Protein AF-A0A9N8DP51-F1 (afdb_monomer_lite)

Radius of gyration: 30.01 Å; chains: 1; bounding box: 89×83×82 Å

Sequence (630 aa):
MGFLRVPQPILQRWVAGRSLWPLGNNHRSNACKDVGRAFYCSTVNPWMGSKQKVGIGGNNWSRMDPLQYQRVIAKGLEHGVTVMEAGQEGGDKALAEAYHAAVAAASQDDNKEPLTVTMRIGYRTIMPNDEENQAAQQEPFPGDVSVEQHPFLGPNRTMTPLDEDHPPPSPAATAAGDSNNNNSTEDGSNQMIQILHNTGQEYIQNQLNTSPLVQEFQKNIDNNNLQVVALLHNPEAQIMQMAQDPDIDINQVSIAQRQEFLKDKLIDAFCAMEQAVANQQISGYGIVSNGLVLPPEHPLALDVNTILQAVQGTMEQMNQHQCHLSVIQLPINLMERTGLDAARELYAKVQQQEEPHYLKDSLEIYAMRPMTCYPDRGTGTGHAFRLVDYLLPTGPQEEDEDDSNDNDKDQEVKTGAEQLEEQDVPKELSVEELASKQWSNQMSGPPLIYSIALRKAMGHFDASHLLEEKMNRELICEERETLDGCRLLQSMLHDLDVGLAEVRSLGAHEEHLYQRIIPLIHDTFEGYDEETADVLEMFFKSYSLAVRYSIARNTRQLLQSGGDDGQGYRYEDIPQDEKLQDYALKYLLKEKAISKVIVGATKPEHVVDLVTLCHRFDDELEKEAGEKEE

Foldseek 3Di:
DDDDDDDDDDDDDDDDDDDDDDDDDDDDDDDDDPPPPPPPLPPPPLCPFLLQQAEAEQQCCVVFDLVQVLLQLLLCVVLQHQEYELHDDCSLVSVLVSVVVNVVVDDDDLPRDAREYEYEAWKDKDDPDPVVCVVVRDDDDPLKFWQCPDPQLDVQDDLRDPDDDDDDPPPPPPPDDDDDDPDDPPPPPPPDITMITGLALVRVVVCLVPRPNLVSCVVCVVSSRYFYAYAHELLLSSLSVQVVPPVDDLLPQDLVNSLVVSLVSLLRSQLSQQVCCVVVSGVAYEYEHLLQLDDSSRSSHHAPVSNLSSQVSNCVVVVHQAGRHAEYEYADELFSCSLVVRLVVNVCCQVVCPGDPRDHSGHAYEHEPHFWDDLVSSSSPGFIFGLFWDWFFQAADPPPPPPPDDDDDDDDDDDPVVVPPPDDDPPDDDPVRSVHIDTLLVDPAFRPLQVVLLVLLLVVLPLVVLVVVVVVDPDDPVSVLSVVLSVVSNVVSVVLVVCLLVQAHPVVVVCCCSVPVVVVNVVSDVDDDPVNVVSVVSNVVSSSRSSSSSNNVVSLVCQQQQHDVSPHHHDVCPDSPDISSLVGSLVQSPDSSHSHYHDHDSGSVVSVVVSVSSVVSSVVVVVVVVVVVD

pLDDT: mean 81.39, std 22.3, range [20.73, 98.62]

Organism: NCBI:txid568900

Structure (mmCIF, N/CA/C/O backbone):
data_AF-A0A9N8DP51-F1
#
_entry.id   AF-A0A9N8DP51-F1
#
loop_
_atom_site.group_PDB
_atom_site.id
_atom_site.type_symbol
_atom_site.label_atom_id
_atom_site.label_alt_id
_atom_site.label_comp_id
_atom_site.label_asym_id
_atom_site.label_entity_id
_atom_site.label_seq_id
_atom_site.pdbx_PDB_ins_code
_atom_site.Cartn_x
_atom_site.Cartn_y
_atom_site.Cartn_z
_atom_site.occupancy
_atom_site.B_iso_or_equiv
_atom_site.auth_seq_id
_atom_site.auth_comp_id
_atom_site.auth_asym_id
_atom_site.auth_atom_id
_atom_site.pdbx_PDB_model_num
ATOM 1 N N . MET A 1 1 ? -2.576 6.512 -40.633 1.00 30.53 1 MET A N 1
ATOM 2 C CA . MET A 1 1 ? -3.247 5.364 -41.290 1.00 30.53 1 MET A CA 1
ATOM 3 C C . MET A 1 1 ? -4.453 4.935 -40.452 1.00 30.53 1 MET A C 1
ATOM 5 O O . MET A 1 1 ? -4.581 5.401 -39.330 1.00 30.53 1 MET A O 1
ATOM 9 N N . GLY A 1 2 ? -5.408 4.218 -41.050 1.00 26.56 2 GLY A N 1
ATOM 10 C CA . GLY A 1 2 ? -6.822 4.177 -40.652 1.00 26.56 2 GLY A CA 1
ATOM 11 C C . GLY A 1 2 ? -7.167 3.548 -39.294 1.00 26.56 2 GLY A C 1
ATOM 12 O O . GLY A 1 2 ? -6.733 2.451 -38.969 1.00 26.56 2 GLY A O 1
ATOM 13 N N . PHE A 1 3 ? -8.061 4.230 -38.572 1.00 26.61 3 PHE A N 1
ATOM 14 C CA . PHE A 1 3 ? -8.808 3.722 -37.421 1.00 26.61 3 PHE A CA 1
ATOM 15 C C . PHE A 1 3 ? -9.851 2.681 -37.858 1.00 26.61 3 PHE A C 1
ATOM 17 O O . PHE A 1 3 ? -10.803 3.006 -38.574 1.00 26.61 3 PHE A O 1
ATOM 24 N N . LEU A 1 4 ? -9.726 1.450 -37.365 1.00 25.72 4 LEU A N 1
ATOM 25 C CA . LEU A 1 4 ? -10.777 0.436 -37.434 1.00 25.72 4 LEU A CA 1
ATOM 26 C C . LEU A 1 4 ? -11.764 0.630 -36.273 1.00 25.72 4 LEU A C 1
ATOM 28 O O . LEU A 1 4 ? -11.521 0.232 -35.139 1.00 25.72 4 LEU A O 1
ATOM 32 N N . ARG A 1 5 ? -12.908 1.252 -36.582 1.00 25.27 5 ARG A N 1
ATOM 33 C CA . ARG A 1 5 ? -14.139 1.173 -35.780 1.00 25.27 5 ARG A CA 1
ATOM 34 C C . ARG A 1 5 ? -14.849 -0.148 -36.076 1.00 25.27 5 ARG A C 1
ATOM 36 O O . ARG A 1 5 ? -15.098 -0.453 -37.240 1.00 25.27 5 ARG A O 1
ATOM 43 N N . VAL A 1 6 ? -15.283 -0.854 -35.035 1.00 24.66 6 VAL A N 1
ATOM 44 C CA . VAL A 1 6 ? -16.260 -1.954 -35.129 1.00 24.66 6 VAL A CA 1
ATOM 45 C C . VAL A 1 6 ? -17.564 -1.514 -34.432 1.00 24.66 6 VAL A C 1
ATOM 47 O O . VAL A 1 6 ? -17.487 -0.837 -33.404 1.00 24.66 6 VAL A O 1
ATOM 50 N N . PRO A 1 7 ? -18.761 -1.799 -34.989 1.00 26.77 7 PRO A N 1
ATOM 51 C CA . PRO A 1 7 ? -20.011 -1.148 -34.592 1.00 26.77 7 PRO A CA 1
ATOM 52 C C . PRO A 1 7 ? -20.805 -1.921 -33.524 1.00 26.77 7 PRO A C 1
ATOM 54 O O . PRO A 1 7 ? -20.895 -3.146 -33.562 1.00 26.77 7 PRO A O 1
ATOM 57 N N . GLN A 1 8 ? -21.481 -1.190 -32.630 1.00 27.17 8 GLN A N 1
ATOM 58 C CA . GLN A 1 8 ? -22.633 -1.696 -31.871 1.00 27.17 8 GLN A CA 1
ATOM 59 C C . GLN A 1 8 ? -23.897 -1.746 -32.746 1.00 27.17 8 GLN A C 1
ATOM 61 O O . GLN A 1 8 ? -24.060 -0.903 -33.634 1.00 27.17 8 GLN A O 1
ATOM 66 N N . PRO A 1 9 ? -24.875 -2.599 -32.384 1.00 36.69 9 PRO A N 1
ATOM 67 C CA . PRO A 1 9 ? -26.269 -2.244 -32.582 1.00 36.69 9 PRO A CA 1
ATOM 68 C C . PRO A 1 9 ? -27.115 -2.278 -31.298 1.00 36.69 9 PRO A C 1
ATOM 70 O O . PRO A 1 9 ? -27.012 -3.141 -30.431 1.00 36.69 9 PRO A O 1
ATOM 73 N N . ILE A 1 10 ? -27.997 -1.285 -31.284 1.00 24.05 10 ILE A N 1
ATOM 74 C CA . ILE A 1 10 ? -29.122 -0.958 -30.408 1.00 24.05 10 ILE A CA 1
ATOM 75 C C . ILE A 1 10 ? -30.168 -2.084 -30.318 1.00 24.05 10 ILE A C 1
ATOM 77 O O . ILE A 1 10 ? -30.548 -2.640 -31.347 1.00 24.05 10 ILE A O 1
ATOM 81 N N . LEU A 1 11 ? -30.785 -2.268 -29.137 1.00 21.33 11 LEU A N 1
ATOM 82 C CA . LEU A 1 11 ? -32.231 -2.534 -29.043 1.00 21.33 11 LEU A CA 1
ATOM 83 C C . LEU A 1 11 ? -32.845 -2.094 -27.699 1.00 21.33 11 LEU A C 1
ATOM 85 O O . LEU A 1 11 ? -32.341 -2.378 -26.619 1.00 21.33 11 LEU A O 1
ATOM 89 N N . GLN A 1 12 ? -33.941 -1.342 -27.822 1.00 23.70 12 GLN A N 1
ATOM 90 C CA . GLN A 1 12 ? -34.702 -0.646 -26.784 1.00 23.70 12 GLN A CA 1
ATOM 91 C C . GLN A 1 12 ? -35.820 -1.495 -26.143 1.00 23.70 12 GLN A C 1
ATOM 93 O O . GLN A 1 12 ? -36.407 -2.350 -26.799 1.00 23.70 12 GLN A O 1
ATOM 98 N N . ARG A 1 13 ? -36.244 -1.003 -24.960 1.00 23.09 13 ARG A N 1
ATOM 99 C CA . ARG A 1 13 ? -37.602 -0.975 -24.357 1.00 23.09 13 ARG A CA 1
ATOM 100 C C . ARG A 1 13 ? -38.136 -2.243 -23.692 1.00 23.09 13 ARG A C 1
ATOM 102 O O . ARG A 1 13 ? -38.396 -3.211 -24.378 1.00 23.09 13 ARG A O 1
ATOM 109 N N . TRP A 1 14 ? -38.550 -2.098 -22.424 1.00 20.73 14 TRP A N 1
ATOM 110 C CA . TRP A 1 14 ? -39.931 -2.346 -21.967 1.00 20.73 14 TRP A CA 1
ATOM 111 C C . TRP A 1 14 ? -40.311 -1.361 -20.838 1.00 20.73 14 TRP A C 1
ATOM 113 O O . TRP A 1 14 ? -39.451 -0.817 -20.152 1.00 20.73 14 TRP A O 1
ATOM 123 N N . VAL A 1 15 ? -41.608 -1.055 -20.749 1.00 23.59 15 VAL A N 1
ATOM 124 C CA . VAL A 1 15 ? -42.238 0.104 -20.088 1.00 23.59 15 VAL A CA 1
ATOM 125 C C . VAL A 1 15 ? -42.908 -0.274 -18.758 1.00 23.59 15 VAL A C 1
ATOM 127 O O . VAL A 1 15 ? -43.469 -1.353 -18.631 1.00 23.59 15 VAL A O 1
ATOM 130 N N . ALA A 1 16 ? -42.863 0.686 -17.827 1.00 22.55 16 ALA A N 1
ATOM 131 C CA . ALA A 1 16 ? -43.736 1.009 -16.688 1.00 22.55 16 ALA A CA 1
ATOM 132 C C . ALA A 1 16 ? -44.871 0.058 -16.241 1.00 22.55 16 ALA A C 1
ATOM 134 O O . ALA A 1 16 ? -45.759 -0.303 -17.008 1.00 22.55 16 ALA A O 1
ATOM 135 N N . GLY A 1 17 ? -44.971 -0.097 -14.915 1.00 22.80 17 GLY A N 1
ATOM 136 C CA . GLY A 1 17 ? -46.201 -0.451 -14.204 1.00 22.80 17 GLY A CA 1
ATOM 137 C C . GLY A 1 17 ? -46.291 0.280 -12.860 1.00 22.80 17 GLY A C 1
ATOM 138 O O . GLY A 1 17 ? -45.602 -0.077 -11.912 1.00 22.80 17 GLY A O 1
ATOM 139 N N . ARG A 1 18 ? -47.135 1.320 -12.783 1.00 23.47 18 ARG A N 1
ATOM 140 C CA . ARG A 1 18 ? -47.617 1.925 -11.528 1.00 23.47 18 ARG A CA 1
ATOM 141 C C . ARG A 1 18 ? -48.786 1.094 -10.988 1.00 23.47 18 ARG A C 1
ATOM 143 O O . ARG A 1 18 ? -49.706 0.808 -11.750 1.00 23.47 18 ARG A O 1
ATOM 150 N N . SER A 1 19 ? -48.851 0.884 -9.674 1.00 23.14 19 SER A N 1
ATOM 151 C CA . SER A 1 19 ? -50.125 0.716 -8.959 1.00 23.14 19 SER A CA 1
ATOM 152 C C . SER A 1 19 ? -50.041 1.249 -7.527 1.00 23.14 19 SER A C 1
ATOM 154 O O . SER A 1 19 ? -49.012 1.155 -6.867 1.00 23.14 19 SER A O 1
ATOM 156 N N . LEU A 1 20 ? -51.146 1.861 -7.107 1.00 24.44 20 LEU A N 1
ATOM 157 C CA . LEU A 1 20 ? -51.381 2.619 -5.880 1.00 24.44 20 LEU A CA 1
ATOM 158 C C . LEU A 1 20 ? -51.576 1.735 -4.623 1.00 24.44 20 LEU A C 1
ATOM 160 O O . LEU A 1 20 ? -52.214 0.695 -4.727 1.00 24.44 20 LEU A O 1
ATOM 164 N N . TRP A 1 21 ? -51.052 2.211 -3.476 1.00 24.39 21 TRP A N 1
ATOM 165 C CA . TRP A 1 21 ? -51.611 2.342 -2.097 1.00 24.39 21 TRP A CA 1
ATOM 166 C C . TRP A 1 21 ? -52.800 1.442 -1.647 1.00 24.39 21 TRP A C 1
ATOM 168 O O . TRP A 1 21 ? -53.725 1.241 -2.431 1.00 24.39 21 TRP A O 1
ATOM 178 N N . PRO A 1 22 ? -52.895 1.027 -0.350 1.00 30.14 22 PRO A N 1
ATOM 179 C CA . PRO A 1 22 ? -53.103 2.014 0.719 1.00 30.14 22 PRO A CA 1
ATOM 180 C C . PRO A 1 22 ? -52.534 1.762 2.131 1.00 30.14 22 PRO A C 1
ATOM 182 O O . PRO A 1 22 ? -52.156 0.672 2.544 1.00 30.14 22 PRO A O 1
ATOM 185 N N . LEU A 1 23 ? -52.558 2.894 2.839 1.00 25.83 23 LEU A N 1
ATOM 186 C CA . LEU A 1 23 ? -52.397 3.203 4.257 1.00 25.83 23 LEU A CA 1
ATOM 187 C C . LEU A 1 23 ? -52.868 2.117 5.237 1.00 25.83 23 LEU A C 1
ATOM 189 O O . LEU A 1 23 ? -54.014 1.674 5.191 1.00 25.83 23 LEU A O 1
ATOM 193 N N . GLY A 1 24 ? -52.018 1.839 6.227 1.00 25.84 24 GLY A N 1
ATOM 194 C CA . GLY A 1 24 ? -52.371 1.154 7.465 1.00 25.84 24 GLY A CA 1
ATOM 195 C C . GLY A 1 24 ? -51.733 1.859 8.660 1.00 25.84 24 GLY A C 1
ATOM 196 O O . GLY A 1 24 ? -50.561 1.654 8.953 1.00 25.84 24 GLY A O 1
ATOM 197 N N . ASN A 1 25 ? -52.519 2.700 9.335 1.00 27.92 25 ASN A N 1
ATOM 198 C CA . ASN A 1 25 ? -52.228 3.232 10.665 1.00 27.92 25 ASN A CA 1
ATOM 199 C C . ASN A 1 25 ? -52.055 2.085 11.667 1.00 27.92 25 ASN A C 1
ATOM 201 O O . ASN A 1 25 ? -52.939 1.236 11.756 1.00 27.92 25 ASN A O 1
ATOM 205 N N . ASN A 1 26 ? -51.020 2.135 12.508 1.00 29.41 26 ASN A N 1
ATOM 206 C CA . ASN A 1 26 ? -51.118 1.617 13.870 1.00 29.41 26 ASN A CA 1
ATOM 207 C C . ASN A 1 26 ? -50.144 2.334 14.811 1.00 29.41 26 ASN A C 1
ATOM 209 O O . ASN A 1 26 ? -48.929 2.183 14.736 1.00 29.41 26 ASN A O 1
ATOM 213 N N . HIS A 1 27 ? -50.730 3.091 15.738 1.00 30.25 27 HIS A N 1
ATOM 214 C CA . HIS A 1 27 ? -50.115 3.469 17.001 1.00 30.25 27 HIS A CA 1
ATOM 215 C C . HIS A 1 27 ? -49.700 2.221 17.782 1.00 30.25 27 HIS A C 1
ATOM 217 O O . HIS A 1 27 ? -50.538 1.344 18.003 1.00 30.25 27 HIS A O 1
ATOM 223 N N . ARG A 1 28 ? -48.477 2.204 18.326 1.00 28.78 28 ARG A N 1
ATOM 224 C CA . ARG A 1 28 ? -48.220 1.589 19.634 1.00 28.78 28 ARG A CA 1
ATOM 225 C C . ARG A 1 28 ? -46.998 2.191 20.326 1.00 28.78 28 ARG A C 1
ATOM 227 O O . ARG A 1 28 ? -45.932 2.359 19.756 1.00 28.78 28 ARG A O 1
ATOM 234 N N . SER A 1 29 ? -47.275 2.529 21.574 1.00 29.06 29 SER A N 1
ATOM 235 C CA . SER A 1 29 ? -46.478 3.066 22.667 1.00 29.06 29 SER A CA 1
ATOM 236 C C . SER A 1 29 ? -45.178 2.329 23.006 1.00 29.06 29 SER A C 1
ATOM 238 O O . SER A 1 29 ? -45.155 1.101 23.027 1.00 29.06 29 SER A O 1
ATOM 240 N N . ASN A 1 30 ? -44.195 3.131 23.429 1.00 31.53 30 ASN A N 1
ATOM 241 C CA . ASN A 1 30 ? -43.223 2.934 24.513 1.00 31.53 30 ASN A CA 1
ATOM 242 C C . ASN A 1 30 ? -43.128 1.540 25.151 1.00 31.53 30 ASN A C 1
ATOM 244 O O . ASN A 1 30 ? -44.016 1.134 25.901 1.00 31.53 30 ASN A O 1
ATOM 248 N N . ALA A 1 31 ? -41.951 0.933 25.016 1.00 26.64 31 ALA A N 1
ATOM 249 C CA . ALA A 1 31 ? -41.276 0.246 26.113 1.00 26.64 31 ALA A CA 1
ATOM 250 C C . ALA A 1 31 ? -39.771 0.184 25.804 1.00 26.64 31 ALA A C 1
ATOM 252 O O . ALA A 1 31 ? -39.366 -0.550 24.904 1.00 26.64 31 ALA A O 1
ATOM 253 N N . CYS A 1 32 ? -38.959 0.938 26.558 1.00 30.36 32 CYS A N 1
ATOM 254 C CA . CYS A 1 32 ? -37.540 0.633 26.727 1.00 30.36 32 CYS A CA 1
ATOM 255 C C . CYS A 1 32 ? -37.428 -0.831 27.148 1.00 30.36 32 CYS A C 1
ATOM 257 O O . CYS A 1 32 ? -37.942 -1.215 28.202 1.00 30.36 32 CYS A O 1
ATOM 259 N N . LYS A 1 33 ? -36.784 -1.642 26.318 1.00 27.92 33 LYS A N 1
ATOM 260 C CA . LYS A 1 33 ? -36.262 -2.937 26.723 1.00 27.92 33 LYS A CA 1
ATOM 261 C C . LYS A 1 33 ? -34.754 -2.835 26.642 1.00 27.92 33 LYS A C 1
ATOM 263 O O . LYS A 1 33 ? -34.214 -2.661 25.555 1.00 27.92 33 LYS A O 1
ATOM 268 N N . ASP A 1 34 ? -34.126 -2.933 27.805 1.00 31.41 34 ASP A N 1
ATOM 269 C CA . ASP A 1 34 ? -32.716 -3.253 27.952 1.00 31.41 34 ASP A CA 1
ATOM 270 C C . ASP A 1 34 ? -32.420 -4.522 27.147 1.00 31.41 34 ASP A C 1
ATOM 272 O O . ASP A 1 34 ? -32.802 -5.633 27.527 1.00 31.41 34 ASP A O 1
ATOM 276 N N . VAL A 1 35 ? -31.780 -4.346 25.992 1.00 28.50 35 VAL A N 1
ATOM 277 C CA . VAL A 1 35 ? -31.163 -5.439 25.248 1.00 28.50 35 VAL A CA 1
ATOM 278 C C . VAL A 1 35 ? -29.834 -5.702 25.939 1.00 28.50 35 VAL A C 1
ATOM 280 O O . VAL A 1 35 ? -28.864 -4.969 25.758 1.00 28.50 35 VAL A O 1
ATOM 283 N N . GLY A 1 36 ? -29.807 -6.730 26.786 1.00 26.33 36 GLY A N 1
ATOM 284 C CA . GLY A 1 36 ? -28.566 -7.263 27.326 1.00 26.33 36 GLY A CA 1
ATOM 285 C C . GLY A 1 36 ? -27.669 -7.702 26.173 1.00 26.33 36 GLY A C 1
ATOM 286 O O . GLY A 1 36 ? -27.934 -8.723 25.539 1.00 26.33 36 GLY A O 1
ATOM 287 N N . ARG A 1 37 ? -26.621 -6.919 25.892 1.00 31.36 37 ARG A N 1
ATOM 288 C CA . ARG A 1 37 ? -25.513 -7.329 25.028 1.00 31.36 37 ARG A CA 1
ATOM 289 C C . ARG A 1 37 ? -24.852 -8.541 25.676 1.00 31.36 37 ARG A C 1
ATOM 291 O O . ARG A 1 37 ? -24.288 -8.444 26.765 1.00 31.36 37 ARG A O 1
ATOM 298 N N . ALA A 1 38 ? -24.951 -9.689 25.016 1.00 25.11 38 ALA A N 1
ATOM 299 C CA . ALA A 1 38 ? -24.097 -10.826 25.300 1.00 25.11 38 ALA A CA 1
ATOM 300 C C . ALA A 1 38 ? -22.672 -10.429 24.898 1.00 25.11 38 ALA A C 1
ATOM 302 O O . ALA A 1 38 ? -22.315 -10.462 23.724 1.00 25.11 38 ALA A O 1
ATOM 303 N N . PHE A 1 39 ? -21.877 -9.990 25.871 1.00 29.53 39 PHE A N 1
ATOM 304 C CA . PHE A 1 39 ? -20.439 -9.858 25.703 1.00 29.53 39 PHE A CA 1
ATOM 305 C C . PHE A 1 39 ? -19.872 -11.273 25.582 1.00 29.53 39 PHE A C 1
ATOM 307 O O . PHE A 1 39 ? -19.706 -11.976 26.581 1.00 29.53 39 PHE A O 1
ATOM 314 N N . TYR A 1 40 ? -19.628 -11.715 24.348 1.00 33.81 40 TYR A N 1
ATOM 315 C CA . TYR A 1 40 ? -18.744 -12.844 24.096 1.00 33.81 40 TYR A CA 1
ATOM 316 C C . TYR A 1 40 ? -17.348 -12.420 24.547 1.00 33.81 40 TYR A C 1
ATOM 318 O O . TYR A 1 40 ? -16.604 -11.769 23.821 1.00 33.81 40 TYR A O 1
ATOM 326 N N . CYS A 1 41 ? -17.015 -12.762 25.789 1.00 29.17 41 CYS A N 1
ATOM 327 C CA . CYS A 1 41 ? -15.644 -12.789 26.263 1.00 29.17 41 CYS A CA 1
ATOM 328 C C . CYS A 1 41 ? -14.950 -13.927 25.505 1.00 29.17 41 CYS A C 1
ATOM 330 O O . CYS A 1 41 ? -14.941 -15.080 25.937 1.00 29.17 41 CYS A O 1
ATOM 332 N N . SER A 1 42 ? -14.453 -13.610 24.310 1.00 35.16 42 SER A N 1
ATOM 333 C CA . SER A 1 42 ? -13.480 -14.430 23.609 1.00 35.16 42 SER A CA 1
ATOM 334 C C . SER A 1 42 ? -12.202 -14.356 24.436 1.00 35.16 42 SER A C 1
ATOM 336 O O . SER A 1 42 ? -11.383 -13.457 24.259 1.00 35.16 42 SER A O 1
ATOM 338 N N . THR A 1 43 ? -12.021 -15.294 25.367 1.00 36.19 43 THR A N 1
ATOM 339 C CA . THR A 1 43 ? -10.671 -15.666 25.785 1.00 36.19 43 THR A CA 1
ATOM 340 C C . THR A 1 43 ? -9.923 -15.970 24.500 1.00 36.19 43 THR A C 1
ATOM 342 O O . THR A 1 43 ? -10.265 -16.960 23.854 1.00 36.19 43 THR A O 1
ATOM 345 N N . VAL A 1 44 ? -9.016 -15.073 24.096 1.00 42.56 44 VAL A N 1
ATOM 346 C CA . VAL A 1 44 ? -8.251 -15.163 22.850 1.00 42.56 44 VAL A CA 1
ATOM 347 C C . VAL A 1 44 ? -7.759 -16.591 22.745 1.00 42.56 44 VAL A C 1
ATOM 349 O O . VAL A 1 44 ? -6.888 -16.997 23.513 1.00 42.56 44 VAL A O 1
ATOM 352 N N . ASN A 1 45 ? -8.388 -17.384 21.878 1.00 42.72 45 ASN A N 1
ATOM 353 C CA . ASN A 1 45 ? -7.905 -18.722 21.633 1.00 42.72 45 ASN A CA 1
ATOM 354 C C . ASN A 1 45 ? -6.525 -18.492 21.011 1.00 42.72 45 ASN A C 1
ATOM 356 O O . ASN A 1 45 ? -6.463 -17.864 19.949 1.00 42.72 45 ASN A O 1
ATOM 360 N N . PRO A 1 46 ? -5.416 -18.912 21.649 1.00 49.91 46 PRO A N 1
ATOM 361 C CA . PRO A 1 46 ? -4.091 -18.719 21.065 1.00 49.91 46 PRO A CA 1
ATOM 362 C C . PRO A 1 46 ? -3.968 -19.405 19.691 1.00 49.91 46 PRO A C 1
ATOM 364 O O . PRO A 1 46 ? -3.014 -19.144 18.966 1.00 49.91 46 PRO A O 1
ATOM 367 N N . TRP A 1 47 ? -4.969 -20.218 19.335 1.00 50.12 47 TRP A N 1
ATOM 368 C CA . TRP A 1 47 ? -5.156 -20.936 18.087 1.00 50.12 47 TRP A CA 1
ATOM 369 C C . TRP A 1 47 ? -6.385 -20.447 17.302 1.00 50.12 47 TRP A C 1
ATOM 371 O O . TRP A 1 47 ? -7.182 -21.256 16.831 1.00 50.12 47 TRP A O 1
ATOM 381 N N . MET A 1 48 ? -6.599 -19.132 17.168 1.00 60.75 48 MET A N 1
ATOM 382 C CA . MET A 1 48 ? -7.404 -18.661 16.031 1.00 60.75 48 MET A CA 1
ATOM 383 C C . MET A 1 48 ? -6.734 -19.177 14.753 1.00 60.75 48 MET A C 1
ATOM 385 O O . MET A 1 48 ? -5.546 -18.919 14.551 1.00 60.75 48 MET A O 1
ATOM 389 N N . GLY A 1 49 ? -7.474 -19.918 13.920 1.00 68.31 49 GLY A N 1
ATOM 390 C CA . GLY A 1 49 ? -6.944 -20.412 12.646 1.00 68.31 49 GLY A CA 1
ATOM 391 C C . GLY A 1 49 ? -6.420 -19.242 11.817 1.00 68.31 49 GLY A C 1
ATOM 392 O O . GLY A 1 49 ? -7.004 -18.154 11.841 1.00 68.31 49 GLY A O 1
ATOM 393 N N . SER A 1 50 ? -5.318 -19.423 11.092 1.00 71.81 50 SER A N 1
ATOM 394 C CA . SER A 1 50 ? -4.631 -18.321 10.405 1.00 71.81 50 SER A CA 1
ATOM 395 C C . SER A 1 50 ? -5.509 -17.626 9.361 1.00 71.81 50 SER A C 1
ATOM 397 O O . SER A 1 50 ? -5.359 -16.435 9.096 1.00 71.81 50 SER A O 1
ATOM 399 N N . LYS A 1 51 ? -6.533 -18.327 8.870 1.00 71.88 51 LYS A N 1
ATOM 400 C CA . LYS A 1 51 ? -7.629 -17.780 8.067 1.00 71.88 51 LYS A CA 1
ATOM 401 C C . LYS A 1 51 ? -8.381 -16.620 8.736 1.00 71.88 51 LYS A C 1
ATOM 403 O O . LYS A 1 51 ? -8.760 -15.668 8.063 1.00 71.88 51 LYS A O 1
ATOM 408 N N . GLN A 1 52 ? -8.586 -16.667 10.051 1.00 86.31 52 GLN A N 1
ATOM 409 C CA . GLN A 1 52 ? -9.192 -15.563 10.798 1.00 86.31 52 GLN A CA 1
ATOM 410 C C . GLN A 1 52 ? -8.209 -14.411 11.008 1.00 86.31 52 GLN A C 1
ATOM 412 O O . GLN A 1 52 ? -8.641 -13.308 11.328 1.00 86.31 52 GLN A O 1
ATOM 417 N N . LYS A 1 53 ? -6.904 -14.629 10.818 1.00 93.50 53 LYS A N 1
ATOM 418 C CA . LYS A 1 53 ? -5.880 -13.584 10.904 1.00 93.50 53 LYS A CA 1
ATOM 419 C C . LYS A 1 53 ? -5.684 -12.807 9.602 1.00 93.50 53 LYS A C 1
ATOM 421 O O . LYS A 1 53 ? -4.892 -11.875 9.599 1.00 93.50 53 LYS A O 1
ATOM 426 N N . VAL A 1 54 ? -6.362 -13.127 8.503 1.00 96.19 54 VAL A N 1
ATOM 427 C CA . VAL A 1 54 ? -6.229 -12.356 7.255 1.00 96.19 54 VAL A CA 1
ATOM 428 C C . VAL A 1 54 ? -7.433 -11.455 7.003 1.00 96.19 54 VAL A C 1
ATOM 430 O O . VAL A 1 54 ? -8.572 -11.819 7.286 1.00 96.19 54 VAL A O 1
ATOM 433 N N . GLY A 1 55 ? -7.170 -10.269 6.458 1.00 96.94 55 GLY A N 1
ATOM 434 C CA . GLY A 1 55 ? -8.185 -9.336 5.971 1.00 96.94 55 GLY A CA 1
ATOM 435 C C . GLY A 1 55 ? -7.886 -8.868 4.549 1.00 96.94 55 GLY A C 1
ATOM 436 O O . GLY A 1 55 ? -6.742 -8.935 4.094 1.00 96.94 55 GLY A O 1
ATOM 437 N N . ILE A 1 56 ? -8.908 -8.385 3.840 1.00 96.81 56 ILE A N 1
ATOM 438 C CA . ILE A 1 56 ? -8.777 -7.867 2.468 1.00 96.81 56 ILE A CA 1
ATOM 439 C C . ILE A 1 56 ? -8.664 -6.340 2.494 1.00 96.81 56 ILE A C 1
ATOM 441 O O . ILE A 1 56 ? -9.565 -5.648 2.962 1.00 96.81 56 ILE A O 1
ATOM 445 N N . GLY A 1 57 ? -7.559 -5.820 1.962 1.00 95.06 57 GLY A N 1
ATOM 446 C CA . GLY A 1 57 ? -7.278 -4.389 1.848 1.00 95.06 57 GLY A CA 1
ATOM 447 C C . GLY A 1 57 ? -7.980 -3.729 0.656 1.00 95.06 57 GLY A C 1
ATOM 448 O O . GLY A 1 57 ? -7.996 -4.285 -0.443 1.00 95.06 57 GLY A O 1
ATOM 449 N N . GLY A 1 58 ? -8.495 -2.512 0.856 1.00 86.75 58 GLY A N 1
ATOM 450 C CA . GLY A 1 58 ? -9.254 -1.749 -0.145 1.00 86.75 58 GLY A CA 1
ATOM 451 C C . GLY A 1 58 ? -8.484 -0.632 -0.852 1.00 86.75 58 GLY A C 1
ATOM 452 O O . GLY A 1 58 ? -9.083 0.109 -1.619 1.00 86.75 58 GLY A O 1
ATOM 453 N N . ASN A 1 59 ? -7.178 -0.468 -0.615 1.00 76.38 59 ASN A N 1
ATOM 454 C CA . ASN A 1 59 ? -6.416 0.733 -1.008 1.00 76.38 59 ASN A CA 1
ATOM 455 C C . ASN A 1 59 ? -6.503 1.123 -2.503 1.00 76.38 59 ASN A C 1
ATOM 457 O O . ASN A 1 59 ? -6.348 2.294 -2.821 1.00 76.38 59 ASN A O 1
ATOM 461 N N . ASN A 1 60 ? -6.792 0.175 -3.403 1.00 80.38 60 ASN A N 1
ATOM 462 C CA . ASN A 1 60 ? -6.817 0.408 -4.854 1.00 80.38 60 ASN A CA 1
ATOM 463 C C . ASN A 1 60 ? -8.201 0.196 -5.490 1.00 80.38 60 ASN A C 1
ATOM 465 O O . ASN A 1 60 ? -8.283 0.015 -6.703 1.00 80.38 60 ASN A O 1
ATOM 469 N N . TRP A 1 61 ? -9.285 0.176 -4.706 1.00 84.62 61 TRP A N 1
ATOM 470 C CA . TRP A 1 61 ? -10.626 -0.112 -5.236 1.00 84.62 61 TRP A CA 1
ATOM 471 C C . TRP A 1 61 ? -11.046 0.879 -6.338 1.00 84.62 61 TRP A C 1
ATOM 473 O O . TRP A 1 61 ? -11.675 0.465 -7.305 1.00 84.62 61 TRP A O 1
ATOM 483 N N . SER A 1 62 ? -10.659 2.158 -6.235 1.00 82.81 62 SER A N 1
ATOM 484 C CA . SER A 1 62 ? -11.050 3.221 -7.176 1.00 82.81 62 SER A CA 1
ATOM 485 C C . SER A 1 62 ? -10.483 3.014 -8.581 1.00 82.81 62 SER A C 1
ATOM 487 O O . SER A 1 62 ? -10.996 3.568 -9.549 1.00 82.81 62 SER A O 1
ATOM 489 N N . ARG A 1 63 ? -9.438 2.188 -8.694 1.00 80.31 63 ARG A N 1
ATOM 490 C CA . ARG A 1 63 ? -8.808 1.787 -9.959 1.00 80.31 63 ARG A CA 1
ATOM 491 C C . ARG A 1 63 ? -9.322 0.450 -10.479 1.00 80.31 63 ARG A C 1
ATOM 493 O O . ARG A 1 63 ? -8.968 0.042 -11.581 1.00 80.31 63 ARG A O 1
ATOM 500 N N . MET A 1 64 ? -10.116 -0.264 -9.688 1.00 85.94 64 MET A N 1
ATOM 501 C CA . MET A 1 64 ? -10.731 -1.507 -10.122 1.00 85.94 64 MET A CA 1
ATOM 502 C C . MET A 1 64 ? -12.038 -1.201 -10.837 1.00 85.94 64 MET A C 1
ATOM 504 O O . MET A 1 64 ? -12.790 -0.308 -10.449 1.00 85.94 64 MET A O 1
ATOM 508 N N . ASP A 1 65 ? -12.348 -2.011 -11.844 1.00 90.00 65 ASP A N 1
ATOM 509 C CA . ASP A 1 65 ? -13.726 -2.129 -12.297 1.00 90.00 65 ASP A CA 1
ATOM 510 C C . ASP A 1 65 ? -14.617 -2.451 -11.075 1.00 90.00 65 ASP A C 1
ATOM 512 O O . ASP A 1 65 ? -14.309 -3.398 -10.339 1.00 90.00 65 ASP A O 1
ATOM 516 N N . PRO A 1 66 ? -15.698 -1.693 -10.808 1.00 89.69 66 PRO A N 1
ATOM 517 C CA . PRO A 1 66 ? -16.519 -1.911 -9.620 1.00 89.69 66 PRO A CA 1
ATOM 518 C C . PRO A 1 66 ? -17.005 -3.357 -9.486 1.00 89.69 66 PRO A C 1
ATOM 520 O O . PRO A 1 66 ? -16.986 -3.913 -8.390 1.00 89.69 66 PRO A O 1
ATOM 523 N N . LEU A 1 67 ? -17.362 -4.014 -10.596 1.00 91.31 67 LEU A N 1
ATOM 524 C CA . LEU A 1 67 ? -17.775 -5.419 -10.586 1.00 91.31 67 LEU A CA 1
ATOM 525 C C . LEU A 1 67 ? -16.619 -6.355 -10.197 1.00 91.31 67 LEU A C 1
ATOM 527 O O . LEU A 1 67 ? -16.834 -7.341 -9.490 1.00 91.31 67 LEU A O 1
ATOM 531 N N . GLN A 1 68 ? -15.389 -6.050 -10.608 1.00 92.81 68 GLN A N 1
ATOM 532 C CA . GLN A 1 68 ? -14.201 -6.773 -10.162 1.00 92.81 68 GLN A CA 1
ATOM 533 C C . GLN A 1 68 ? -13.996 -6.651 -8.645 1.00 92.81 68 GLN A C 1
ATOM 535 O O . GLN A 1 68 ? -13.761 -7.667 -7.988 1.00 92.81 68 GLN A O 1
ATOM 540 N N . TYR A 1 69 ? -14.145 -5.453 -8.069 1.00 92.50 69 TYR A N 1
ATOM 541 C CA . TYR A 1 69 ? -14.059 -5.268 -6.615 1.00 92.50 69 TYR A CA 1
ATOM 542 C C . TYR A 1 69 ? -15.160 -6.052 -5.884 1.00 92.50 69 TYR A C 1
ATOM 544 O O . TYR A 1 69 ? -14.871 -6.801 -4.951 1.00 92.50 69 TYR A O 1
ATOM 552 N N . GLN A 1 70 ? -16.403 -6.006 -6.378 1.00 92.06 70 GLN A N 1
ATOM 553 C CA . GLN A 1 70 ? -17.506 -6.813 -5.838 1.00 92.06 70 GLN A CA 1
ATOM 554 C C . GLN A 1 70 ? -17.186 -8.313 -5.842 1.00 92.06 70 GLN A C 1
ATOM 556 O O . GLN A 1 70 ? -17.466 -9.010 -4.868 1.00 92.06 70 GLN A O 1
ATOM 561 N N . ARG A 1 71 ? -16.555 -8.820 -6.909 1.00 94.19 71 ARG A N 1
ATOM 562 C CA . ARG A 1 71 ? -16.126 -10.224 -7.002 1.00 94.19 71 ARG A CA 1
ATOM 563 C C . ARG A 1 71 ? -15.035 -10.576 -5.995 1.00 94.19 71 ARG A C 1
ATOM 565 O O . ARG A 1 71 ? -15.079 -11.672 -5.445 1.00 94.19 71 ARG A O 1
ATOM 572 N N . VAL A 1 72 ? -14.080 -9.679 -5.742 1.00 94.44 72 VAL A N 1
ATOM 573 C CA . VAL A 1 72 ? -13.046 -9.865 -4.707 1.00 94.44 72 VAL A CA 1
ATOM 574 C C . VAL A 1 72 ? -13.694 -9.992 -3.329 1.00 94.44 72 VAL A C 1
ATOM 576 O O . VAL A 1 72 ? -13.430 -10.956 -2.614 1.00 94.44 72 VAL A O 1
ATOM 579 N N . ILE A 1 73 ? -14.593 -9.067 -2.988 1.00 94.12 73 ILE A N 1
ATOM 580 C CA . ILE A 1 73 ? -15.317 -9.061 -1.711 1.00 94.12 73 ILE A CA 1
ATOM 581 C C . ILE A 1 73 ? -16.183 -10.314 -1.557 1.00 94.12 73 ILE A C 1
ATOM 583 O O . ILE A 1 73 ? -16.089 -11.010 -0.546 1.00 94.12 73 ILE A O 1
ATOM 587 N N . ALA A 1 74 ? -16.964 -10.665 -2.582 1.00 93.38 74 ALA A N 1
ATOM 588 C CA . ALA A 1 74 ? -17.774 -11.878 -2.577 1.00 93.38 74 ALA A CA 1
ATOM 589 C C . ALA A 1 74 ? -16.919 -13.136 -2.385 1.00 93.38 74 ALA A C 1
ATOM 591 O O . ALA A 1 74 ? -17.290 -14.014 -1.606 1.00 93.38 74 ALA A O 1
ATOM 592 N N . LYS A 1 75 ? -15.747 -13.201 -3.032 1.00 95.19 75 LYS A N 1
ATOM 593 C CA . LYS A 1 75 ? -14.816 -14.318 -2.861 1.00 95.19 75 LYS A CA 1
ATOM 594 C C . LYS A 1 75 ? -14.236 -14.371 -1.449 1.00 95.19 75 LYS A C 1
ATOM 596 O O . LYS A 1 75 ? -14.110 -15.459 -0.899 1.00 95.19 75 LYS A O 1
ATOM 601 N N . GLY A 1 76 ? -13.951 -13.220 -0.839 1.00 94.25 76 GLY A N 1
ATOM 602 C CA . GLY A 1 76 ? -13.554 -13.122 0.567 1.00 94.25 76 GLY A CA 1
ATOM 603 C C . GLY A 1 76 ? -14.590 -13.730 1.505 1.00 94.25 76 GLY A C 1
ATOM 604 O O . GLY A 1 76 ? -14.252 -14.599 2.305 1.00 94.25 76 GLY A O 1
ATOM 605 N N . LEU A 1 77 ? -15.861 -13.342 1.357 1.00 92.50 77 LEU A N 1
ATOM 606 C CA . LEU A 1 77 ? -16.952 -13.871 2.184 1.00 92.50 77 LEU A CA 1
ATOM 607 C C . LEU A 1 77 ? -17.229 -15.357 1.930 1.00 92.50 77 LEU A C 1
ATOM 609 O O . LEU A 1 77 ? -17.469 -16.099 2.882 1.00 92.50 77 LEU A O 1
ATOM 613 N N . GLU A 1 78 ? -17.175 -15.812 0.672 1.00 92.38 78 GLU A N 1
ATOM 614 C CA . GLU A 1 78 ? -17.272 -17.238 0.314 1.00 92.38 78 GLU A CA 1
ATOM 615 C C . GLU A 1 78 ? -16.206 -18.051 1.056 1.00 92.38 78 GLU A C 1
ATOM 617 O O . GLU A 1 78 ? -16.485 -19.116 1.605 1.00 92.38 78 GLU A O 1
ATOM 622 N N . HIS A 1 79 ? -14.992 -17.505 1.122 1.00 92.69 79 HIS A N 1
ATOM 623 C CA . HIS A 1 79 ? -13.874 -18.093 1.835 1.00 92.69 79 HIS A CA 1
ATOM 624 C C . HIS A 1 79 ? -13.800 -17.636 3.287 1.00 92.69 79 HIS A C 1
ATOM 626 O O . HIS A 1 79 ? -12.747 -17.780 3.872 1.00 92.69 79 HIS A O 1
ATOM 632 N N . GLY A 1 80 ? -14.866 -17.140 3.918 1.00 92.25 80 GLY A N 1
ATOM 633 C CA . GLY A 1 80 ? -14.899 -16.870 5.364 1.00 92.25 80 GLY A CA 1
ATOM 634 C C . GLY A 1 80 ? -13.870 -15.855 5.879 1.00 92.25 80 GLY A C 1
ATOM 635 O O . GLY A 1 80 ? -13.473 -15.943 7.037 1.00 92.25 80 GLY A O 1
ATOM 636 N N . VAL A 1 81 ? -13.411 -14.928 5.038 1.00 94.06 81 VAL A N 1
ATOM 637 C CA . VAL A 1 81 ? -12.630 -13.766 5.478 1.00 94.06 81 VAL A CA 1
ATOM 638 C C . VAL A 1 81 ? -13.569 -12.798 6.196 1.00 94.06 81 VAL A C 1
ATOM 640 O O . VAL A 1 81 ? -14.577 -12.379 5.629 1.00 94.06 81 VAL A O 1
ATOM 643 N N . THR A 1 82 ? -13.234 -12.437 7.435 1.00 93.50 82 THR A N 1
ATOM 644 C CA . THR A 1 82 ? -14.102 -11.641 8.321 1.00 93.50 82 THR A CA 1
ATOM 645 C C . THR A 1 82 ? -13.665 -10.190 8.480 1.00 93.50 82 THR A C 1
ATOM 647 O O . THR A 1 82 ? -14.346 -9.436 9.164 1.00 93.50 82 THR A O 1
ATOM 650 N N . VAL A 1 83 ? -12.565 -9.771 7.847 1.00 96.56 83 VAL A N 1
ATOM 651 C CA . VAL A 1 83 ? -12.080 -8.384 7.904 1.00 96.56 83 VAL A CA 1
ATOM 652 C C . VAL A 1 83 ? -11.887 -7.824 6.503 1.00 96.56 83 VAL A C 1
ATOM 654 O O . VAL A 1 83 ? -11.212 -8.427 5.664 1.00 96.56 83 VAL A O 1
ATOM 657 N N . MET A 1 84 ? -12.463 -6.652 6.250 1.00 96.69 84 MET A N 1
ATOM 658 C CA . MET A 1 84 ? -12.343 -5.930 4.985 1.00 96.69 84 MET A CA 1
ATOM 659 C C . MET A 1 84 ? -12.079 -4.452 5.229 1.00 96.69 84 MET A C 1
ATOM 661 O O . MET A 1 84 ? -12.615 -3.860 6.156 1.00 96.69 84 MET A O 1
ATOM 665 N N . GLU A 1 85 ? -11.279 -3.838 4.372 1.00 96.31 85 GLU A N 1
ATOM 666 C CA . GLU A 1 85 ? -11.007 -2.408 4.417 1.00 96.31 85 GLU A CA 1
ATOM 667 C C . GLU A 1 85 ? -11.705 -1.710 3.247 1.00 96.31 85 GLU A C 1
ATOM 669 O O . GLU A 1 85 ? -11.552 -2.107 2.091 1.00 96.31 85 GLU A O 1
ATOM 674 N N . ALA A 1 86 ? -12.440 -0.637 3.542 1.00 91.44 86 ALA A N 1
ATOM 675 C CA . ALA A 1 86 ? -13.161 0.160 2.553 1.00 91.44 86 ALA A CA 1
ATOM 676 C C . ALA A 1 86 ? -12.230 0.912 1.587 1.00 91.44 86 ALA A C 1
ATOM 678 O O . ALA A 1 86 ? -12.651 1.287 0.506 1.00 91.44 86 ALA A O 1
ATOM 679 N N . GLY A 1 87 ? -10.957 1.124 1.928 1.00 84.38 87 GLY A N 1
ATOM 680 C CA . GLY A 1 87 ? -10.063 1.988 1.153 1.00 84.38 87 GLY A CA 1
ATOM 681 C C . GLY A 1 87 ? -10.374 3.474 1.367 1.00 84.38 87 GLY A C 1
ATOM 682 O O . GLY A 1 87 ? -10.903 3.859 2.409 1.00 84.38 87 GLY A O 1
ATOM 683 N N . GLN A 1 88 ? -9.994 4.325 0.413 1.00 82.12 88 GLN A N 1
ATOM 684 C CA . GLN A 1 88 ? -10.133 5.789 0.494 1.00 82.12 88 GLN A CA 1
ATOM 685 C C . GLN A 1 88 ? -11.171 6.327 -0.504 1.00 82.12 88 GLN A C 1
ATOM 687 O O . GLN A 1 88 ? -11.573 5.608 -1.409 1.00 82.12 88 GLN A O 1
ATOM 692 N N . GLU A 1 89 ? -11.601 7.583 -0.352 1.00 79.50 89 GLU A N 1
ATOM 693 C CA . GLU A 1 89 ? -12.294 8.376 -1.392 1.00 79.50 89 GLU A CA 1
ATOM 694 C C . GLU A 1 89 ? -13.497 7.719 -2.102 1.00 79.50 89 GLU A C 1
ATOM 696 O O . GLU A 1 89 ? -13.554 7.672 -3.325 1.00 79.50 89 GLU A O 1
ATOM 701 N N . GLY A 1 90 ? -14.500 7.243 -1.358 1.00 85.06 90 GLY A N 1
ATOM 702 C CA . GLY A 1 90 ? -15.700 6.595 -1.924 1.00 85.06 90 GLY A CA 1
ATOM 703 C C . GLY A 1 90 ? -15.657 5.067 -1.887 1.00 85.06 90 GLY A C 1
ATOM 704 O O . GLY A 1 90 ? -16.590 4.396 -2.333 1.00 85.06 90 GLY A O 1
ATOM 705 N N . GLY A 1 91 ? -14.591 4.503 -1.324 1.00 87.50 91 GLY A N 1
ATOM 706 C CA . GLY A 1 91 ? -14.465 3.064 -1.145 1.00 87.50 91 GLY A CA 1
ATOM 707 C C . GLY A 1 91 ? -15.431 2.483 -0.121 1.00 87.50 91 GLY A C 1
ATOM 708 O O . GLY A 1 91 ? -15.821 1.325 -0.218 1.00 87.50 91 GLY A O 1
ATOM 709 N N . ASP A 1 92 ? -15.931 3.314 0.790 1.00 92.62 92 ASP A N 1
ATOM 710 C CA . ASP A 1 92 ? -17.042 2.978 1.674 1.00 92.62 92 ASP A CA 1
ATOM 711 C C . ASP A 1 92 ? -18.331 2.700 0.886 1.00 92.62 92 ASP A C 1
ATOM 713 O O . ASP A 1 92 ? -19.011 1.704 1.138 1.00 92.62 92 ASP A O 1
ATOM 717 N N . LYS A 1 93 ? -18.630 3.513 -0.133 1.00 93.25 93 LYS A N 1
ATOM 718 C CA . LYS A 1 93 ? -19.729 3.264 -1.068 1.00 93.25 93 LYS A CA 1
ATOM 719 C C . LYS A 1 93 ? -19.508 1.970 -1.848 1.00 93.25 93 LYS A C 1
ATOM 721 O O . LYS A 1 93 ? -20.409 1.134 -1.899 1.00 93.25 93 LYS A O 1
ATOM 726 N N . ALA A 1 94 ? -18.325 1.799 -2.438 1.00 90.56 94 ALA A N 1
ATOM 727 C CA . ALA A 1 94 ? -18.011 0.616 -3.235 1.00 90.56 94 ALA A CA 1
ATOM 728 C C . ALA A 1 94 ? -18.105 -0.674 -2.409 1.00 90.56 94 ALA A C 1
ATOM 730 O O . ALA A 1 94 ? -18.654 -1.675 -2.873 1.00 90.56 94 ALA A O 1
ATOM 731 N N . LEU A 1 95 ? -17.621 -0.644 -1.166 1.00 92.62 95 LEU A N 1
ATOM 732 C CA . LEU A 1 95 ? -17.680 -1.785 -0.266 1.00 92.62 95 LEU A CA 1
ATOM 733 C C . LEU A 1 95 ? -19.104 -2.057 0.226 1.00 92.62 95 LEU A C 1
ATOM 735 O O . LEU A 1 95 ? -19.490 -3.219 0.306 1.00 92.62 95 LEU A O 1
ATOM 739 N N . ALA A 1 96 ? -19.915 -1.027 0.486 1.00 94.00 96 ALA A N 1
ATOM 740 C CA . ALA A 1 96 ? -21.329 -1.211 0.811 1.00 94.00 96 ALA A CA 1
ATOM 741 C C . ALA A 1 96 ? -22.092 -1.895 -0.342 1.00 94.00 96 ALA A C 1
ATOM 743 O O . ALA A 1 96 ? -22.841 -2.846 -0.117 1.00 94.00 96 ALA A O 1
ATOM 744 N N . GLU A 1 97 ? -21.867 -1.466 -1.588 1.00 92.44 97 GLU A N 1
ATOM 745 C CA . GLU A 1 97 ? -22.452 -2.100 -2.780 1.00 92.44 97 GLU A CA 1
ATOM 746 C C . GLU A 1 97 ? -21.974 -3.553 -2.953 1.00 92.44 97 GLU A C 1
ATOM 748 O O . GLU A 1 97 ? -22.777 -4.448 -3.234 1.00 92.44 97 GLU A O 1
ATOM 753 N N . ALA A 1 98 ? -20.682 -3.807 -2.734 1.00 90.31 98 ALA A N 1
ATOM 754 C CA . ALA A 1 98 ? -20.099 -5.144 -2.786 1.00 90.31 98 ALA A CA 1
ATOM 755 C C . ALA A 1 98 ? -20.628 -6.079 -1.697 1.00 90.31 98 ALA A C 1
ATOM 757 O O . ALA A 1 98 ? -20.939 -7.238 -1.982 1.00 90.31 98 ALA A O 1
ATOM 758 N N . TYR A 1 99 ? -20.784 -5.574 -0.475 1.00 90.19 99 TYR A N 1
ATOM 759 C CA . TYR A 1 99 ? -21.366 -6.309 0.641 1.00 90.19 99 TYR A CA 1
ATOM 760 C C . TYR A 1 99 ? -22.789 -6.764 0.316 1.00 90.19 99 TYR A C 1
ATOM 762 O O . TYR A 1 99 ? -23.098 -7.947 0.442 1.00 90.19 99 TYR A O 1
ATOM 770 N N . HIS A 1 100 ? -23.631 -5.863 -0.197 1.00 90.00 100 HIS A N 1
ATOM 771 C CA . HIS A 1 100 ? -24.995 -6.194 -0.622 1.00 90.00 100 HIS A CA 1
ATOM 772 C C . HIS A 1 100 ? -25.042 -7.305 -1.661 1.00 90.00 100 HIS A C 1
ATOM 774 O O . HIS A 1 100 ? -25.793 -8.271 -1.511 1.00 90.00 100 HIS A O 1
ATOM 780 N N . ALA A 1 101 ? -24.228 -7.178 -2.712 1.00 86.50 101 ALA A N 1
ATOM 781 C CA . ALA A 1 101 ? -24.162 -8.172 -3.775 1.00 86.50 101 ALA A CA 1
ATOM 782 C C . ALA A 1 101 ? -23.740 -9.547 -3.233 1.00 86.50 101 ALA A C 1
ATOM 784 O O . ALA A 1 101 ? -24.311 -10.571 -3.614 1.00 86.50 101 ALA A O 1
ATOM 785 N N . ALA A 1 102 ? -22.774 -9.569 -2.315 1.00 86.44 102 ALA A N 1
ATOM 786 C CA . ALA A 1 102 ? -22.249 -10.798 -1.748 1.00 86.44 102 ALA A CA 1
ATOM 787 C C . ALA A 1 102 ? -23.205 -11.452 -0.734 1.00 86.44 102 ALA A C 1
ATOM 789 O O . ALA A 1 102 ? -23.411 -12.664 -0.789 1.00 86.44 102 ALA A O 1
ATOM 790 N N . VAL A 1 103 ? -23.845 -10.673 0.145 1.00 86.12 103 VAL A N 1
ATOM 791 C CA . VAL A 1 103 ? -24.850 -11.180 1.097 1.00 86.12 103 VAL A CA 1
ATOM 792 C C . VAL A 1 103 ? -26.072 -11.727 0.366 1.00 86.12 103 VAL A C 1
ATOM 794 O O . VAL A 1 103 ? -26.574 -12.783 0.737 1.00 86.12 103 VAL A O 1
ATOM 797 N N . ALA A 1 104 ? -26.517 -11.070 -0.710 1.00 86.19 104 ALA A N 1
ATOM 798 C CA . ALA A 1 104 ? -27.621 -11.566 -1.532 1.00 86.19 104 ALA A CA 1
ATOM 799 C C . ALA A 1 104 ? -27.302 -12.906 -2.224 1.00 86.19 104 ALA A C 1
ATOM 801 O O . ALA A 1 104 ? -28.214 -13.683 -2.507 1.00 86.19 104 ALA A O 1
ATOM 802 N N . ALA A 1 105 ? -26.022 -13.175 -2.501 1.00 83.19 105 ALA A N 1
ATOM 803 C CA . ALA A 1 105 ? -25.561 -14.418 -3.113 1.00 83.19 105 ALA A CA 1
ATOM 804 C C . ALA A 1 105 ? -25.279 -15.537 -2.092 1.00 83.19 105 ALA A C 1
ATOM 806 O O . ALA A 1 105 ? -25.291 -16.715 -2.456 1.00 83.19 105 ALA A O 1
ATOM 807 N N . ALA A 1 106 ? -25.015 -15.194 -0.830 1.00 81.94 106 ALA A N 1
ATOM 808 C CA . ALA A 1 106 ? -24.672 -16.157 0.206 1.00 81.94 106 ALA A CA 1
ATOM 809 C C . ALA A 1 106 ? -25.917 -16.866 0.769 1.00 81.94 106 ALA A C 1
ATOM 811 O O . ALA A 1 106 ? -26.941 -16.248 1.052 1.00 81.94 106 ALA A O 1
ATOM 812 N N . SER A 1 107 ? -25.817 -18.178 1.005 1.00 74.38 107 SER A N 1
ATOM 813 C CA . SER A 1 107 ? -26.809 -18.893 1.812 1.00 74.38 107 SER A CA 1
ATOM 814 C C . SER A 1 107 ? -26.786 -18.358 3.246 1.00 74.38 107 SER A C 1
ATOM 816 O O . SER A 1 107 ? -25.702 -18.231 3.829 1.00 74.38 107 SER A O 1
ATOM 818 N N . GLN A 1 108 ? -27.967 -18.064 3.802 1.00 71.94 108 GLN A N 1
ATOM 819 C CA . GLN A 1 108 ? -28.130 -17.702 5.211 1.00 71.94 108 GLN A CA 1
ATOM 820 C C . GLN A 1 108 ? -27.611 -18.851 6.077 1.00 71.94 108 GLN A C 1
ATOM 822 O O . GLN A 1 108 ? -28.203 -19.927 6.117 1.00 71.94 108 GLN A O 1
ATOM 827 N N . ASP A 1 109 ? -26.465 -18.624 6.702 1.00 79.06 109 ASP A N 1
ATOM 828 C CA . ASP A 1 109 ? -25.908 -19.489 7.727 1.00 79.06 109 ASP A CA 1
ATOM 829 C C . ASP A 1 109 ? -25.844 -18.648 8.998 1.00 79.06 109 ASP A C 1
ATOM 831 O O . ASP A 1 109 ? -25.073 -17.688 9.071 1.00 79.06 109 ASP A O 1
ATOM 835 N N . ASP A 1 110 ? -26.712 -18.975 9.955 1.00 74.69 110 ASP A N 1
ATOM 836 C CA . ASP A 1 110 ? -26.928 -18.204 11.184 1.00 74.69 110 ASP A CA 1
ATOM 837 C C . ASP A 1 110 ? -25.713 -18.238 12.136 1.00 74.69 110 ASP A C 1
ATOM 839 O O . ASP A 1 110 ? -25.692 -17.515 13.128 1.00 74.69 110 ASP A O 1
ATOM 843 N N . ASN A 1 111 ? -24.690 -19.053 11.843 1.00 72.62 111 ASN A N 1
ATOM 844 C CA . ASN A 1 111 ? -23.488 -19.202 12.671 1.00 72.62 111 ASN A CA 1
ATOM 845 C C . ASN A 1 111 ? -22.253 -18.456 12.135 1.00 72.62 111 ASN A C 1
ATOM 847 O O . ASN A 1 111 ? -21.135 -18.733 12.576 1.00 72.62 111 ASN A O 1
ATOM 851 N N . LYS A 1 112 ? -22.407 -17.540 11.174 1.00 82.25 112 LYS A N 1
ATOM 852 C CA . LYS A 1 112 ? -21.264 -16.783 10.643 1.00 82.25 112 LYS A CA 1
ATOM 853 C C . LYS A 1 112 ? -20.804 -15.701 11.617 1.00 82.25 112 LYS A C 1
ATOM 855 O O . LYS A 1 112 ? -21.611 -14.963 12.173 1.00 82.25 112 LYS A O 1
ATOM 860 N N . GLU A 1 113 ? -19.487 -15.598 11.786 1.00 87.62 113 GLU A N 1
ATOM 861 C CA . GLU A 1 113 ? -18.875 -14.464 12.477 1.00 87.62 113 GLU A CA 1
ATOM 862 C C . GLU A 1 113 ? -19.250 -13.147 11.777 1.00 87.62 113 GLU A C 1
ATOM 864 O O . GLU A 1 113 ? -19.369 -13.122 10.544 1.00 87.62 113 GLU A O 1
ATOM 869 N N . PRO A 1 114 ? -19.436 -12.055 12.540 1.00 90.94 114 PRO A N 1
ATOM 870 C CA . PRO A 1 114 ? -19.705 -10.749 11.962 1.00 90.94 114 PRO A CA 1
ATOM 871 C C . PRO A 1 114 ? -18.577 -10.330 11.021 1.00 90.94 114 PRO A C 1
ATOM 873 O O . PRO A 1 114 ? -17.397 -10.514 11.320 1.00 90.94 114 PRO A O 1
ATOM 876 N N . LEU A 1 115 ? -18.944 -9.716 9.898 1.00 93.81 115 LEU A N 1
ATOM 877 C CA . LEU A 1 115 ? -17.981 -9.059 9.028 1.00 93.81 115 LEU A CA 1
ATOM 878 C C . LEU A 1 115 ? -17.555 -7.736 9.662 1.00 93.81 115 LEU A C 1
ATOM 880 O O . LEU A 1 115 ? -18.383 -6.842 9.820 1.00 93.81 115 LEU A O 1
ATOM 884 N N . THR A 1 116 ? -16.271 -7.577 9.952 1.00 95.94 116 THR A N 1
ATOM 885 C CA . THR A 1 116 ? -15.687 -6.302 10.365 1.00 95.94 116 THR A CA 1
ATOM 886 C C . THR A 1 116 ? -15.200 -5.538 9.147 1.00 95.94 116 THR A C 1
ATOM 888 O O . THR A 1 116 ? -14.350 -6.005 8.389 1.00 95.94 116 THR A O 1
ATOM 891 N N . VAL A 1 117 ? -15.719 -4.328 8.975 1.00 96.94 117 VAL A N 1
ATOM 892 C CA . VAL A 1 117 ? -15.276 -3.397 7.948 1.00 96.94 117 VAL A CA 1
ATOM 893 C C . VAL A 1 117 ? -14.561 -2.218 8.585 1.00 96.94 117 VAL A C 1
ATOM 895 O O . VAL A 1 117 ? -15.139 -1.508 9.408 1.00 96.94 117 VAL A O 1
ATOM 898 N N . THR A 1 118 ? -13.323 -1.966 8.168 1.00 97.62 118 THR A N 1
ATOM 899 C CA . THR A 1 118 ? -12.594 -0.754 8.537 1.00 97.62 118 THR A CA 1
ATOM 900 C C . THR A 1 118 ? -12.785 0.334 7.483 1.00 97.62 118 THR A C 1
ATOM 902 O O . THR A 1 118 ? -12.708 0.084 6.279 1.00 97.62 118 THR A O 1
ATOM 905 N N . MET A 1 119 ? -13.026 1.566 7.927 1.00 96.62 119 MET A N 1
ATOM 906 C CA . MET A 1 119 ? -13.078 2.748 7.061 1.00 96.62 119 MET A CA 1
ATOM 907 C C . MET A 1 119 ? -12.132 3.824 7.579 1.00 96.62 119 MET A C 1
ATOM 909 O O . MET A 1 119 ? -11.959 3.963 8.786 1.00 96.62 119 MET A O 1
ATOM 913 N N . ARG A 1 120 ? -11.517 4.594 6.682 1.00 95.88 120 ARG A N 1
ATOM 914 C CA . ARG A 1 120 ? -10.545 5.629 7.050 1.00 95.88 120 ARG A CA 1
ATOM 915 C C . ARG A 1 120 ? -11.206 7.004 7.108 1.00 95.88 120 ARG A C 1
ATOM 917 O O . ARG A 1 120 ? -11.917 7.378 6.182 1.00 95.88 120 ARG A O 1
ATOM 924 N N . ILE A 1 121 ? -10.923 7.767 8.160 1.00 96.38 121 ILE A N 1
ATOM 925 C CA . ILE A 1 121 ? -11.364 9.154 8.351 1.00 96.38 121 ILE A CA 1
ATOM 926 C C . ILE A 1 121 ? -10.132 10.006 8.636 1.00 96.38 121 ILE A C 1
ATOM 928 O O . ILE A 1 121 ? -9.332 9.664 9.498 1.00 96.38 121 ILE A O 1
ATOM 932 N N . GLY A 1 122 ? -9.961 11.110 7.918 1.00 95.06 122 GLY A N 1
ATOM 933 C CA . GLY A 1 122 ? -8.869 12.049 8.189 1.00 95.06 122 GLY A CA 1
ATOM 934 C C . GLY A 1 122 ? -8.534 12.915 6.989 1.00 95.06 122 GLY A C 1
ATOM 935 O O . GLY A 1 122 ? -8.451 14.126 7.114 1.00 95.06 122 GLY A O 1
ATOM 936 N N . TYR A 1 123 ? -8.427 12.315 5.807 1.00 93.75 123 TYR A N 1
ATOM 937 C CA . TYR A 1 123 ? -8.097 13.032 4.575 1.00 93.75 123 TYR A CA 1
ATOM 938 C C . TYR A 1 123 ? -9.336 13.349 3.748 1.00 93.75 123 TYR A C 1
ATOM 940 O O . TYR A 1 123 ? -10.281 12.558 3.727 1.00 93.75 123 TYR A O 1
ATOM 948 N N . ARG A 1 124 ? -9.292 14.473 3.031 1.00 90.44 124 ARG A N 1
ATOM 949 C CA . ARG A 1 124 ? -10.218 14.792 1.943 1.00 90.44 124 ARG A CA 1
ATOM 950 C C . ARG A 1 124 ? -9.507 15.529 0.819 1.00 90.44 124 ARG A C 1
ATOM 952 O O . ARG A 1 124 ? -8.626 16.352 1.070 1.00 90.44 124 ARG A O 1
ATOM 959 N N . THR A 1 125 ? -9.960 15.268 -0.397 1.00 89.00 125 THR A N 1
ATOM 960 C CA . THR A 1 125 ? -9.449 15.902 -1.609 1.00 89.00 125 THR A CA 1
ATOM 961 C C . THR A 1 125 ? -10.449 16.941 -2.089 1.00 89.00 125 THR A C 1
ATOM 963 O O . THR A 1 125 ? -11.622 16.637 -2.308 1.00 89.00 125 THR A O 1
ATOM 966 N N . ILE A 1 126 ? -9.989 18.182 -2.229 1.00 87.25 126 ILE A N 1
ATOM 967 C CA . ILE A 1 126 ? -10.745 19.263 -2.852 1.00 87.25 126 ILE A CA 1
ATOM 968 C C . ILE A 1 126 ? -10.292 19.339 -4.304 1.00 87.25 126 ILE A C 1
ATOM 970 O O . ILE A 1 126 ? -9.156 19.715 -4.601 1.00 87.25 126 ILE A O 1
ATOM 974 N N . MET A 1 127 ? -11.194 18.952 -5.205 1.00 83.69 127 MET A N 1
ATOM 975 C CA . MET A 1 127 ? -10.955 19.083 -6.635 1.00 83.69 127 MET A CA 1
ATOM 976 C C . MET A 1 127 ? -11.077 20.556 -7.050 1.00 83.69 127 MET A C 1
ATOM 978 O O . MET A 1 127 ? -11.985 21.247 -6.572 1.00 83.69 127 MET A O 1
ATOM 982 N N . PRO A 1 128 ? -10.181 21.043 -7.925 1.00 81.38 128 PRO A N 1
ATOM 983 C CA . PRO A 1 128 ? -10.269 22.385 -8.486 1.00 81.38 128 PRO A CA 1
ATOM 984 C C . PRO A 1 128 ? -11.600 22.586 -9.227 1.00 81.38 128 PRO A C 1
ATOM 986 O O . PRO A 1 128 ? -12.222 21.624 -9.668 1.00 81.38 128 PRO A O 1
ATOM 989 N N . ASN A 1 129 ? -12.068 23.834 -9.291 1.00 69.94 129 ASN A N 1
ATOM 990 C CA . ASN A 1 129 ? -13.435 24.219 -9.654 1.00 69.94 129 ASN A CA 1
ATOM 991 C C . ASN A 1 129 ? -13.916 23.629 -10.995 1.00 69.94 129 ASN A C 1
ATOM 993 O O . ASN A 1 129 ? -13.792 24.274 -12.033 1.00 69.94 129 ASN A O 1
ATOM 997 N N . ASP A 1 130 ? -14.602 22.488 -10.958 1.00 64.19 130 ASP A N 1
ATOM 998 C CA . ASP A 1 130 ? -15.575 22.150 -11.992 1.00 64.19 130 ASP A CA 1
ATOM 999 C C . ASP A 1 130 ? -16.786 23.065 -11.777 1.00 64.19 130 ASP A C 1
ATOM 1001 O O . ASP A 1 130 ? -17.528 22.914 -10.803 1.00 64.19 130 ASP A O 1
ATOM 1005 N N . GLU A 1 131 ? -16.978 24.053 -12.656 1.00 68.88 131 GLU A N 1
ATOM 1006 C CA . GLU A 1 131 ? -18.053 25.057 -12.548 1.00 68.88 131 GLU A CA 1
ATOM 1007 C C . GLU A 1 131 ? -19.454 24.432 -12.386 1.00 68.88 131 GLU A C 1
ATOM 1009 O O . GLU A 1 131 ? -20.345 25.050 -11.804 1.00 68.88 131 GLU A O 1
ATOM 1014 N N . GLU A 1 132 ? -19.644 23.183 -12.820 1.00 66.31 132 GLU A N 1
ATOM 1015 C CA . GLU A 1 132 ? -20.896 22.433 -12.670 1.00 66.31 132 GLU A CA 1
ATOM 1016 C C . GLU A 1 132 ? -21.111 21.822 -11.268 1.00 66.31 132 GLU A C 1
ATOM 1018 O O . GLU A 1 132 ? -22.251 21.524 -10.910 1.00 66.31 132 GLU A O 1
ATOM 1023 N N . ASN A 1 133 ? -20.067 21.689 -10.439 1.00 61.28 133 ASN A N 1
ATOM 1024 C CA . ASN A 1 133 ? -20.124 21.060 -9.109 1.00 61.28 133 ASN A CA 1
ATOM 1025 C C . ASN A 1 133 ? -20.000 22.045 -7.929 1.00 61.28 133 ASN A C 1
ATOM 1027 O O . ASN A 1 133 ? -19.880 21.619 -6.777 1.00 61.28 133 ASN A O 1
ATOM 1031 N N . GLN A 1 134 ? -20.103 23.357 -8.172 1.00 57.53 134 GLN A N 1
ATOM 1032 C CA . GLN A 1 134 ? -19.992 24.398 -7.132 1.00 57.53 134 GLN A CA 1
ATOM 1033 C C . GLN A 1 134 ? -20.959 24.207 -5.947 1.00 57.53 134 GLN A C 1
ATOM 1035 O O . GLN A 1 134 ? -20.647 24.599 -4.828 1.00 57.53 134 GLN A O 1
ATOM 1040 N N . ALA A 1 135 ? -22.112 23.560 -6.149 1.00 55.56 135 ALA A N 1
ATOM 1041 C CA . ALA A 1 135 ? -23.075 23.301 -5.074 1.00 55.56 135 ALA A CA 1
ATOM 1042 C C . ALA A 1 135 ? -22.627 22.217 -4.068 1.00 55.56 135 ALA A C 1
ATOM 1044 O O . ALA A 1 135 ? -23.231 22.101 -3.003 1.00 55.56 135 ALA A O 1
ATOM 1045 N N . ALA A 1 136 ? -21.599 21.425 -4.395 1.00 57.09 136 ALA A N 1
ATOM 1046 C CA . ALA A 1 136 ? -21.069 20.355 -3.547 1.00 57.09 136 ALA A CA 1
ATOM 1047 C C . ALA A 1 136 ? -19.682 20.669 -2.959 1.00 57.09 136 ALA A C 1
ATOM 1049 O O . ALA A 1 136 ? -19.132 19.840 -2.231 1.00 57.09 136 ALA A O 1
ATOM 1050 N N . GLN A 1 137 ? -19.118 21.851 -3.239 1.00 62.59 137 GLN A N 1
ATOM 1051 C CA . GLN A 1 137 ? -17.879 22.295 -2.606 1.00 62.59 137 GLN A CA 1
ATOM 1052 C C . GLN A 1 137 ? -18.149 22.570 -1.129 1.00 62.59 137 GLN A C 1
ATOM 1054 O O . GLN A 1 137 ? -18.703 23.599 -0.750 1.00 62.59 137 GLN A O 1
ATOM 1059 N N . GLN A 1 138 ? -17.812 21.590 -0.295 1.00 70.81 138 GLN A N 1
ATOM 1060 C CA . GLN A 1 138 ? -17.915 21.717 1.149 1.00 70.81 138 GLN A CA 1
ATOM 1061 C C . GLN A 1 138 ? -16.980 22.837 1.603 1.00 70.81 138 GLN A C 1
ATOM 1063 O O . GLN A 1 138 ? -15.783 22.791 1.316 1.00 70.81 138 GLN A O 1
ATOM 1068 N N . GLU A 1 139 ? -17.530 23.814 2.325 1.00 86.75 139 GLU A N 1
ATOM 1069 C CA . GLU A 1 139 ? -16.745 24.833 3.019 1.00 86.75 139 GLU A CA 1
ATOM 1070 C C . GLU A 1 139 ? -15.604 24.176 3.836 1.00 86.75 139 GLU A C 1
ATOM 1072 O O . GLU A 1 139 ? -15.705 23.004 4.239 1.00 86.75 139 GLU A O 1
ATOM 1077 N N . PRO A 1 140 ? -14.474 24.879 4.045 1.00 91.06 140 PRO A N 1
ATOM 1078 C CA . PRO A 1 140 ? -13.419 24.394 4.927 1.00 91.06 140 PRO A CA 1
ATOM 1079 C C . PRO A 1 140 ? -14.009 24.053 6.299 1.00 91.06 140 PRO A C 1
ATOM 1081 O O . PRO A 1 140 ? -14.759 24.845 6.870 1.00 91.06 140 PRO A O 1
ATOM 1084 N N . PHE A 1 141 ? -13.679 22.876 6.827 1.00 94.44 141 PHE A N 1
ATOM 1085 C CA . PHE A 1 141 ? -14.058 22.530 8.189 1.00 94.44 141 PHE A CA 1
ATOM 1086 C C . PHE A 1 141 ? -13.098 23.226 9.158 1.00 94.44 141 PHE A C 1
ATOM 1088 O O . PHE A 1 141 ? -11.898 23.340 8.874 1.00 94.44 141 PHE A O 1
ATOM 1095 N N . PRO A 1 142 ? -13.575 23.665 10.334 1.00 94.38 142 PRO A N 1
ATOM 1096 C CA . PRO A 1 142 ? -12.684 24.095 11.400 1.00 94.38 142 PRO A CA 1
ATOM 1097 C C . PRO A 1 142 ? -11.630 23.015 11.692 1.00 94.38 142 PRO A C 1
ATOM 1099 O O . PRO A 1 142 ? -11.961 21.842 11.869 1.00 94.38 142 PRO A O 1
ATOM 1102 N N . GLY A 1 143 ? -10.354 23.408 11.722 1.00 93.50 143 GLY A N 1
ATOM 1103 C CA . GLY A 1 143 ? -9.232 22.489 11.955 1.00 93.50 143 GLY A CA 1
ATOM 1104 C C . GLY A 1 143 ? -8.658 21.812 10.706 1.00 93.50 143 GLY A C 1
ATOM 1105 O O . GLY A 1 143 ? -7.782 20.963 10.844 1.00 93.50 143 GLY A O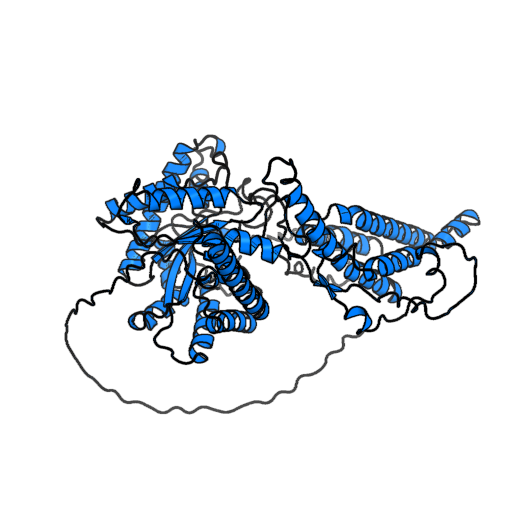 1
ATOM 1106 N N . ASP A 1 144 ? -9.106 22.181 9.503 1.00 95.50 144 ASP A N 1
ATOM 1107 C CA . ASP A 1 144 ? -8.463 21.723 8.272 1.00 95.50 144 ASP A CA 1
ATOM 1108 C C . ASP A 1 144 ? -6.996 22.170 8.202 1.00 95.50 144 ASP A C 1
ATOM 1110 O O . ASP A 1 144 ? -6.668 23.351 8.358 1.00 95.50 144 ASP A O 1
ATOM 1114 N N . VAL A 1 145 ? -6.111 21.223 7.888 1.00 94.31 145 VAL A N 1
ATOM 1115 C CA . VAL A 1 145 ? -4.706 21.498 7.576 1.00 94.31 145 VAL A CA 1
ATOM 1116 C C . VAL A 1 145 ? -4.372 21.039 6.163 1.00 94.31 145 VAL A C 1
ATOM 1118 O O . VAL A 1 145 ? -4.752 19.947 5.748 1.00 94.31 145 VAL A O 1
ATOM 1121 N N . SER A 1 146 ? -3.661 21.882 5.411 1.00 91.94 146 SER A N 1
ATOM 1122 C CA . SER A 1 146 ? -3.173 21.544 4.071 1.00 91.94 146 SER A CA 1
ATOM 1123 C C . SER A 1 146 ? -1.953 20.633 4.171 1.00 91.94 146 SER A C 1
ATOM 1125 O O . SER A 1 146 ? -1.004 20.949 4.889 1.00 91.94 146 SER A O 1
ATOM 1127 N N . VAL A 1 147 ? -1.978 19.508 3.458 1.00 85.88 147 VAL A N 1
ATOM 1128 C CA . VAL A 1 147 ? -0.943 18.463 3.539 1.00 85.88 147 VAL A CA 1
ATOM 1129 C C . VAL A 1 147 ? 0.128 18.642 2.452 1.00 85.88 147 VAL A C 1
ATOM 1131 O O . VAL A 1 147 ? 1.282 18.284 2.652 1.00 85.88 147 VAL A O 1
ATOM 1134 N N . GLU A 1 148 ? -0.208 19.248 1.313 1.00 70.88 148 GLU A N 1
ATOM 1135 C CA . GLU A 1 148 ? 0.673 19.299 0.129 1.00 70.88 148 GLU A CA 1
ATOM 1136 C C . GLU A 1 148 ? 1.715 20.423 0.150 1.00 70.88 148 GLU A C 1
ATOM 1138 O O . GLU A 1 148 ? 2.663 20.406 -0.630 1.00 70.88 148 GLU A O 1
ATOM 1143 N N . GLN A 1 149 ? 1.567 21.415 1.028 1.00 56.69 149 GLN A N 1
ATOM 1144 C CA . GLN A 1 149 ? 2.426 22.606 1.021 1.00 56.69 149 GLN A CA 1
ATOM 1145 C C . GLN A 1 149 ? 3.699 22.462 1.870 1.00 56.69 149 GLN A C 1
ATOM 1147 O O . GLN A 1 149 ? 4.469 23.419 1.967 1.00 56.69 149 GLN A O 1
ATOM 1152 N N . HIS A 1 150 ? 3.941 21.306 2.499 1.00 52.22 150 HIS A N 1
ATOM 1153 C CA . HIS A 1 150 ? 4.998 21.192 3.503 1.00 52.22 150 HIS A CA 1
ATOM 1154 C C . HIS A 1 150 ? 6.275 20.500 2.984 1.00 52.22 150 HIS A C 1
ATOM 1156 O O . HIS A 1 150 ? 6.195 19.382 2.472 1.00 52.22 150 HIS A O 1
ATOM 1162 N N . PRO A 1 151 ? 7.483 21.062 3.221 1.00 48.00 151 PRO A N 1
ATOM 1163 C CA . PRO A 1 151 ? 8.769 20.488 2.792 1.00 48.00 151 PRO A CA 1
ATOM 1164 C C . PRO A 1 151 ? 9.092 19.079 3.320 1.00 48.00 151 PRO A C 1
ATOM 1166 O O . PRO A 1 151 ? 10.038 18.463 2.840 1.00 48.00 151 PRO A O 1
ATOM 1169 N N . PHE A 1 152 ? 8.332 18.560 4.291 1.00 50.22 152 PHE A N 1
ATOM 1170 C CA . PHE A 1 152 ? 8.548 17.228 4.876 1.00 50.22 152 PHE A CA 1
ATOM 1171 C C . PHE A 1 152 ? 7.723 16.130 4.211 1.00 50.22 152 PHE A C 1
ATOM 1173 O O . PHE A 1 152 ? 8.007 14.959 4.425 1.00 50.22 152 PHE A O 1
ATOM 1180 N N . LEU A 1 153 ? 6.705 16.498 3.431 1.00 52.25 153 LEU A N 1
ATOM 1181 C CA . LEU A 1 153 ? 5.819 15.547 2.760 1.00 52.25 153 LEU A CA 1
ATOM 1182 C C . LEU A 1 153 ? 6.176 15.350 1.280 1.00 52.25 153 LEU A C 1
ATOM 1184 O O . LEU A 1 153 ? 5.520 14.569 0.603 1.00 52.25 153 LEU A O 1
ATOM 1188 N N . GLY A 1 154 ? 7.257 16.000 0.824 1.00 42.03 154 GLY A N 1
ATOM 1189 C CA . GLY A 1 154 ? 7.818 15.877 -0.519 1.00 42.03 154 GLY A CA 1
ATOM 1190 C C . GLY A 1 154 ? 6.909 16.430 -1.632 1.00 42.03 154 GLY A C 1
ATOM 1191 O O . GLY A 1 154 ? 5.692 16.480 -1.494 1.00 42.03 154 GLY A O 1
ATOM 1192 N N . PRO A 1 155 ? 7.474 16.850 -2.779 1.00 34.22 155 PRO A N 1
ATOM 1193 C CA . PRO A 1 155 ? 6.688 17.198 -3.968 1.00 34.22 155 PRO A CA 1
ATOM 1194 C C . PRO A 1 155 ? 6.032 15.971 -4.633 1.00 34.22 155 PRO A C 1
ATOM 1196 O O . PRO A 1 155 ? 5.147 16.122 -5.478 1.00 34.22 155 PRO A O 1
ATOM 1199 N N . ASN A 1 156 ? 6.434 14.756 -4.246 1.00 36.72 156 ASN A N 1
ATOM 1200 C CA . ASN A 1 156 ? 5.810 13.522 -4.702 1.00 36.72 156 ASN A CA 1
ATOM 1201 C C . ASN A 1 156 ? 4.546 13.258 -3.890 1.00 36.72 156 ASN A C 1
ATOM 1203 O O . ASN A 1 156 ? 4.580 12.722 -2.789 1.00 36.72 156 ASN A O 1
ATOM 1207 N N . ARG A 1 157 ? 3.442 13.715 -4.487 1.00 41.69 157 ARG A N 1
ATOM 1208 C CA . ARG A 1 157 ? 2.035 13.487 -4.151 1.00 41.69 157 ARG A CA 1
ATOM 1209 C C . ARG A 1 157 ? 1.844 12.380 -3.100 1.00 41.69 157 ARG A C 1
ATOM 1211 O O . ARG A 1 157 ? 2.007 11.201 -3.377 1.00 41.69 157 ARG A O 1
ATOM 1218 N N . THR A 1 158 ? 1.375 12.790 -1.926 1.00 34.09 158 THR A N 1
ATOM 1219 C CA . THR A 1 158 ? 0.668 11.986 -0.917 1.00 34.09 158 THR A CA 1
ATOM 1220 C C . THR A 1 158 ? 1.404 10.855 -0.179 1.00 34.09 158 THR A C 1
ATOM 1222 O O . THR A 1 158 ? 1.930 9.913 -0.750 1.00 34.09 158 THR A O 1
ATOM 1225 N N . MET A 1 159 ? 1.191 10.823 1.143 1.00 35.34 159 MET A N 1
ATOM 1226 C CA . MET A 1 159 ? 1.247 9.623 2.006 1.00 35.34 159 MET A CA 1
ATOM 1227 C C . MET A 1 159 ? 0.256 8.503 1.588 1.00 35.34 159 MET A C 1
ATOM 1229 O O . MET A 1 159 ? 0.149 7.468 2.258 1.00 35.34 159 MET A O 1
ATOM 1233 N N . THR A 1 160 ? -0.496 8.703 0.501 1.00 38.06 160 THR A N 1
ATOM 1234 C CA . THR A 1 160 ? -1.274 7.670 -0.184 1.00 38.06 160 THR A CA 1
ATOM 1235 C C . THR A 1 160 ? -0.396 7.062 -1.274 1.00 38.06 160 THR A C 1
ATOM 1237 O O . THR A 1 160 ? 0.208 7.820 -2.024 1.00 38.06 160 THR A O 1
ATOM 1240 N N . PRO A 1 161 ? -0.270 5.727 -1.368 1.00 32.91 161 PRO A N 1
ATOM 1241 C CA . PRO A 1 161 ? 0.592 5.103 -2.367 1.00 32.91 161 PRO A CA 1
ATOM 1242 C C . PRO A 1 161 ? 0.245 5.594 -3.783 1.00 32.91 161 PRO A C 1
ATOM 1244 O O . PRO A 1 161 ? -0.815 5.271 -4.327 1.00 32.91 161 PRO A O 1
ATOM 1247 N N . LEU A 1 162 ? 1.129 6.394 -4.380 1.00 31.56 162 LEU A N 1
ATOM 1248 C CA . LEU A 1 162 ? 1.132 6.629 -5.818 1.00 31.56 162 LEU A CA 1
ATOM 1249 C C . LEU A 1 162 ? 1.581 5.337 -6.504 1.00 31.56 162 LEU A C 1
ATOM 1251 O O . LEU A 1 162 ? 2.774 5.137 -6.692 1.00 31.56 162 LEU A O 1
ATOM 1255 N N . ASP A 1 163 ? 0.629 4.483 -6.877 1.00 41.72 163 ASP A N 1
ATOM 1256 C CA . ASP A 1 163 ? 0.915 3.306 -7.709 1.00 41.72 163 ASP A CA 1
ATOM 1257 C C . ASP A 1 163 ? 0.252 3.384 -9.112 1.00 41.72 163 ASP A C 1
ATOM 1259 O O . ASP A 1 163 ? -0.964 3.433 -9.257 1.00 41.72 163 ASP A O 1
ATOM 1263 N N . GLU A 1 164 ? 1.092 3.393 -10.143 1.00 48.97 164 GLU A N 1
ATOM 1264 C CA . GLU A 1 164 ? 1.090 2.560 -11.370 1.00 48.97 164 GLU A CA 1
ATOM 1265 C C . GLU A 1 164 ? 0.140 2.736 -12.590 1.00 48.97 164 GLU A C 1
ATOM 1267 O O . GLU A 1 164 ? 0.608 2.379 -13.658 1.00 48.97 164 GLU A O 1
ATOM 1272 N N . ASP A 1 165 ? -1.081 3.304 -12.593 1.00 37.62 165 ASP A N 1
ATOM 1273 C CA . ASP A 1 165 ? -1.954 3.107 -13.804 1.00 37.62 165 ASP A CA 1
ATOM 1274 C C . ASP A 1 165 ? -2.671 4.320 -14.436 1.00 37.62 165 ASP A C 1
ATOM 1276 O O . ASP A 1 165 ? -3.576 4.150 -15.259 1.00 37.62 165 ASP A O 1
ATOM 1280 N N . HIS A 1 166 ? -2.262 5.560 -14.153 1.00 35.22 166 HIS A N 1
ATOM 1281 C CA . HIS A 1 166 ? -2.658 6.664 -15.037 1.00 35.22 166 HIS A CA 1
ATOM 1282 C C . HIS A 1 166 ? -1.562 6.928 -16.069 1.00 35.22 166 HIS A C 1
ATOM 1284 O O . HIS A 1 166 ? -0.484 7.378 -15.673 1.00 35.22 166 HIS A O 1
ATOM 1290 N N . PRO A 1 167 ? -1.821 6.755 -17.385 1.00 34.66 167 PRO A N 1
ATOM 1291 C CA . PRO A 1 167 ? -1.023 7.491 -18.348 1.00 34.66 167 PRO A CA 1
ATOM 1292 C C . PRO A 1 167 ? -1.118 8.975 -17.961 1.00 34.66 167 PRO A C 1
ATOM 1294 O O . PRO A 1 167 ? -2.205 9.422 -17.559 1.00 34.66 167 PRO A O 1
ATOM 1297 N N . PRO A 1 168 ? -0.022 9.754 -18.039 1.00 32.69 168 PRO A N 1
ATOM 1298 C CA . PRO A 1 168 ? -0.136 11.200 -17.912 1.00 32.69 168 PRO A CA 1
ATOM 1299 C C . PRO A 1 168 ? -1.269 11.667 -18.837 1.00 32.69 168 PRO A C 1
ATOM 1301 O O . PRO A 1 168 ? -1.442 11.070 -19.909 1.00 32.69 168 PRO A O 1
ATOM 1304 N N . PRO A 1 169 ? -2.082 12.666 -18.436 1.00 30.41 169 PRO A N 1
ATOM 1305 C CA . PRO A 1 169 ? -3.116 13.195 -19.314 1.00 30.41 169 PRO A CA 1
ATOM 1306 C C . PRO A 1 169 ? -2.475 13.443 -20.675 1.00 30.41 169 PRO A C 1
ATOM 1308 O O . PRO A 1 169 ? -1.458 14.133 -20.760 1.00 30.41 169 PRO A O 1
ATOM 1311 N N . SER A 1 170 ? -3.008 12.767 -21.699 1.00 29.14 170 SER A N 1
ATOM 1312 C CA . SER A 1 170 ? -2.449 12.781 -23.048 1.00 29.14 170 SER A CA 1
ATOM 1313 C C . SER A 1 170 ? -2.166 14.239 -23.417 1.00 29.14 170 SER A C 1
ATOM 1315 O O . SER A 1 170 ? -3.091 15.049 -23.272 1.00 29.14 170 SER A O 1
ATOM 1317 N N . PRO A 1 171 ? -0.936 14.617 -23.824 1.00 30.61 171 PRO A N 1
ATOM 1318 C CA . PRO A 1 171 ? -0.701 15.967 -24.303 1.00 30.61 171 PRO A CA 1
ATOM 1319 C C . PRO A 1 171 ? -1.696 16.179 -25.436 1.00 30.61 171 PRO A C 1
ATOM 1321 O O . PRO A 1 171 ? -1.698 15.430 -26.416 1.00 30.61 171 PRO A O 1
ATOM 1324 N N . ALA A 1 172 ? -2.632 17.109 -25.233 1.00 28.20 172 ALA A N 1
ATOM 1325 C CA . ALA A 1 172 ? -3.667 17.399 -26.207 1.00 28.20 172 ALA A CA 1
ATOM 1326 C C . ALA A 1 172 ? -2.979 17.572 -27.561 1.00 28.20 172 ALA A C 1
ATOM 1328 O O . ALA A 1 172 ? -2.069 18.390 -27.675 1.00 28.20 172 ALA A O 1
ATOM 1329 N N . ALA A 1 173 ? -3.366 16.751 -28.541 1.00 31.86 173 ALA A N 1
ATOM 1330 C CA . ALA A 1 173 ? -2.767 16.753 -29.863 1.00 31.86 173 ALA A CA 1
ATOM 1331 C C . ALA A 1 173 ? -2.814 18.178 -30.431 1.00 31.86 173 ALA A C 1
ATOM 1333 O O . ALA A 1 173 ? -3.861 18.652 -30.880 1.00 31.86 173 ALA A O 1
ATOM 1334 N N . THR A 1 174 ? -1.682 18.875 -30.383 1.00 34.66 174 THR A N 1
ATOM 1335 C CA . THR A 1 174 ? -1.498 20.153 -31.048 1.00 34.66 174 THR A CA 1
ATOM 1336 C C . THR A 1 174 ? -1.428 19.846 -32.532 1.00 34.66 174 THR A C 1
ATOM 1338 O O . THR A 1 174 ? -0.423 19.384 -33.066 1.00 34.66 174 THR A O 1
ATOM 1341 N N . ALA A 1 175 ? -2.562 20.036 -33.202 1.00 32.41 175 ALA A N 1
ATOM 1342 C CA . ALA A 1 175 ? -2.632 19.997 -34.647 1.00 32.41 175 ALA A CA 1
ATOM 1343 C C . ALA A 1 175 ? -1.608 20.993 -35.207 1.00 32.41 175 ALA A C 1
ATOM 1345 O O . ALA A 1 175 ? -1.706 22.197 -34.964 1.00 32.41 175 ALA A O 1
ATOM 1346 N N . ALA A 1 176 ? -0.625 20.473 -35.942 1.00 39.06 176 ALA A N 1
ATOM 1347 C CA . ALA A 1 176 ? 0.318 21.266 -36.708 1.00 39.06 176 ALA A CA 1
ATOM 1348 C C . ALA A 1 176 ? -0.458 22.168 -37.681 1.00 39.06 176 ALA A C 1
ATOM 1350 O O . ALA A 1 176 ? -1.083 21.701 -38.635 1.00 39.06 176 ALA A O 1
ATOM 1351 N N . GLY A 1 177 ? -0.442 23.466 -37.396 1.00 32.00 177 GLY A N 1
ATOM 1352 C CA . GLY A 1 177 ? -1.014 24.510 -38.226 1.00 32.00 177 GLY A CA 1
ATOM 1353 C C . GLY A 1 177 ? -0.157 25.759 -38.107 1.00 32.00 177 GLY A C 1
ATOM 1354 O O . GLY A 1 177 ? -0.168 26.428 -37.077 1.00 32.00 177 GLY A O 1
ATOM 1355 N N . ASP A 1 178 ? 0.593 26.044 -39.169 1.00 39.12 178 ASP A N 1
ATOM 1356 C CA . ASP A 1 178 ? 1.343 27.279 -39.378 1.00 39.12 178 ASP A CA 1
ATOM 1357 C C . ASP A 1 178 ? 0.519 28.521 -39.007 1.00 39.12 178 ASP A C 1
ATOM 1359 O O . ASP A 1 178 ? -0.550 28.750 -39.576 1.00 39.12 178 ASP A O 1
ATOM 1363 N N . SER A 1 179 ? 1.037 29.370 -38.114 1.00 38.12 179 SER A N 1
ATOM 1364 C CA . SER A 1 179 ? 1.300 30.800 -38.377 1.00 38.12 179 SER A CA 1
ATOM 1365 C C . SER A 1 179 ? 1.464 31.636 -37.097 1.00 38.12 179 SER A C 1
ATOM 1367 O O . SER A 1 179 ? 0.641 31.626 -36.190 1.00 38.12 179 SER A O 1
ATOM 1369 N N . ASN A 1 180 ? 2.558 32.406 -37.088 1.00 45.34 180 ASN A N 1
ATOM 1370 C CA . ASN A 1 180 ? 2.845 33.614 -36.307 1.00 45.34 180 ASN A CA 1
ATOM 1371 C C . ASN A 1 180 ? 1.688 34.216 -35.484 1.00 45.34 180 ASN A C 1
ATOM 1373 O O . ASN A 1 180 ? 0.832 34.905 -36.042 1.00 45.34 180 ASN A O 1
ATOM 1377 N N . ASN A 1 181 ? 1.786 34.146 -34.151 1.00 35.22 181 ASN A N 1
ATOM 1378 C CA . ASN A 1 181 ? 1.259 35.203 -33.285 1.00 35.22 181 ASN A CA 1
ATOM 1379 C C . ASN A 1 181 ? 1.994 35.264 -31.931 1.00 35.22 181 ASN A C 1
ATOM 1381 O O . ASN A 1 181 ? 1.734 34.491 -31.016 1.00 35.22 181 ASN A O 1
ATOM 1385 N N . ASN A 1 182 ? 2.912 36.227 -31.807 1.00 45.81 182 ASN A N 1
ATOM 1386 C CA . ASN A 1 182 ? 3.493 36.655 -30.534 1.00 45.81 182 ASN A CA 1
ATOM 1387 C C . ASN A 1 182 ? 2.494 37.580 -29.821 1.00 45.81 182 ASN A C 1
ATOM 1389 O O . ASN A 1 182 ? 2.406 38.748 -30.198 1.00 45.81 182 ASN A O 1
ATOM 1393 N N . ASN A 1 183 ? 1.745 37.058 -28.842 1.00 47.53 183 ASN A N 1
ATOM 1394 C CA . ASN A 1 183 ? 1.253 37.734 -27.622 1.00 47.53 183 ASN A CA 1
ATOM 1395 C C . ASN A 1 183 ? -0.003 37.033 -27.077 1.00 47.53 183 ASN A C 1
ATOM 1397 O O . ASN A 1 183 ? -1.126 37.450 -27.354 1.00 47.53 183 ASN A O 1
ATOM 1401 N N . SER A 1 184 ? 0.192 36.029 -26.227 1.00 40.31 184 SER A N 1
ATOM 1402 C CA . SER A 1 184 ? -0.816 35.609 -25.253 1.00 40.31 184 SER A CA 1
ATOM 1403 C C . SER A 1 184 ? -0.107 35.048 -24.022 1.00 40.31 184 SER A C 1
ATOM 1405 O O . SER A 1 184 ? 0.301 33.892 -23.976 1.00 40.31 184 SER A O 1
ATOM 1407 N N . THR A 1 185 ? 0.073 35.905 -23.018 1.00 41.69 185 THR A N 1
ATOM 1408 C CA . THR A 1 185 ? 0.244 35.507 -21.619 1.00 41.69 185 THR A CA 1
ATOM 1409 C C . THR A 1 185 ? -1.077 34.894 -21.153 1.00 41.69 185 THR A C 1
ATOM 1411 O O . THR A 1 185 ? -1.874 35.562 -20.496 1.00 41.69 185 THR A O 1
ATOM 1414 N N . GLU A 1 186 ? -1.370 33.672 -21.592 1.00 46.72 186 GLU A N 1
ATOM 1415 C CA . GLU A 1 186 ? -2.450 32.882 -21.014 1.00 46.72 186 GLU A CA 1
ATOM 1416 C C . GLU A 1 186 ? -1.913 32.246 -19.739 1.00 46.72 186 GLU A C 1
ATOM 1418 O O . GLU A 1 186 ? -1.066 31.354 -19.745 1.00 46.72 186 GLU A O 1
ATOM 1423 N N . ASP A 1 187 ? -2.383 32.829 -18.643 1.00 50.78 187 ASP A N 1
ATOM 1424 C CA . ASP A 1 187 ? -2.212 32.427 -17.259 1.00 50.78 187 ASP A CA 1
ATOM 1425 C C . ASP A 1 187 ? -2.907 31.070 -17.075 1.00 50.78 187 ASP A C 1
ATOM 1427 O O . ASP A 1 187 ? -4.040 30.967 -16.600 1.00 50.78 187 ASP A O 1
ATOM 1431 N N . GLY A 1 188 ? -2.257 30.015 -17.572 1.00 54.97 188 GLY A N 1
ATOM 1432 C CA . GLY A 1 188 ? -2.633 28.626 -17.360 1.00 54.97 188 GLY A CA 1
ATOM 1433 C C . GLY A 1 188 ? -2.442 28.284 -15.892 1.00 54.97 188 GLY A C 1
ATOM 1434 O O . GLY A 1 188 ? -1.489 27.599 -15.527 1.00 54.97 188 GLY A O 1
ATOM 1435 N N . SER A 1 189 ? -3.320 28.817 -15.041 1.00 58.88 189 SER A N 1
ATOM 1436 C CA . SER A 1 189 ? -3.397 28.462 -13.634 1.00 58.88 189 SER A CA 1
ATOM 1437 C C . SER A 1 189 ? -3.737 26.978 -13.558 1.00 58.88 189 SER A C 1
ATOM 1439 O O . SER A 1 189 ? -4.890 26.565 -13.643 1.00 58.88 189 SER A O 1
ATOM 1441 N N . ASN A 1 190 ? -2.692 26.159 -13.465 1.00 62.44 190 ASN A N 1
ATOM 1442 C CA . ASN A 1 190 ? -2.786 24.763 -13.082 1.00 62.44 190 ASN A CA 1
ATOM 1443 C C . ASN A 1 190 ? -3.383 24.773 -11.671 1.00 62.44 190 ASN A C 1
ATOM 1445 O O . ASN A 1 190 ? -2.658 24.932 -10.687 1.00 62.44 190 ASN A O 1
ATOM 1449 N N . GLN A 1 191 ? -4.715 24.742 -11.577 1.00 67.69 191 GLN A N 1
ATOM 1450 C CA . GLN A 1 191 ? -5.395 24.709 -10.294 1.00 67.69 191 GLN A CA 1
ATOM 1451 C C . GLN A 1 191 ? -4.994 23.390 -9.637 1.00 67.69 191 GLN A C 1
ATOM 1453 O O . GLN A 1 191 ? -5.356 22.311 -10.104 1.00 67.69 191 GLN A O 1
ATOM 1458 N N . MET A 1 192 ? -4.142 23.484 -8.618 1.00 76.94 192 MET A N 1
ATOM 1459 C CA . MET A 1 192 ? -3.654 22.312 -7.910 1.00 76.94 192 MET A CA 1
ATOM 1460 C C . MET A 1 192 ? -4.823 21.673 -7.163 1.00 76.94 192 MET A C 1
ATOM 1462 O O . MET A 1 192 ? -5.579 22.365 -6.481 1.00 76.94 192 MET A O 1
ATOM 1466 N N . ILE A 1 193 ? -4.953 20.353 -7.304 1.00 83.00 193 ILE A N 1
ATOM 1467 C CA . ILE A 1 193 ? -5.718 19.520 -6.373 1.00 83.00 193 ILE A CA 1
ATOM 1468 C C . ILE A 1 193 ? -5.214 19.857 -4.971 1.00 83.00 193 ILE A C 1
ATOM 1470 O O . ILE A 1 193 ? -4.003 19.931 -4.796 1.00 83.00 193 ILE A O 1
ATOM 1474 N N . GLN A 1 194 ? -6.127 20.121 -4.031 1.00 88.50 194 GLN A N 1
ATOM 1475 C CA . GLN A 1 194 ? -5.768 20.423 -2.649 1.00 88.50 194 GLN A CA 1
ATOM 1476 C C . GLN A 1 194 ? -6.146 19.257 -1.739 1.00 88.50 194 GLN A C 1
ATOM 1478 O O . GLN A 1 194 ? -7.320 18.894 -1.641 1.00 88.50 194 GLN A O 1
ATOM 1483 N N . ILE A 1 195 ? -5.172 18.715 -1.012 1.00 90.31 195 ILE A N 1
ATOM 1484 C CA . ILE A 1 195 ? -5.403 17.657 -0.022 1.00 90.31 195 ILE A CA 1
ATOM 1485 C C . ILE A 1 195 ? -5.373 18.241 1.386 1.00 90.31 195 ILE A C 1
ATOM 1487 O O . ILE A 1 195 ? -4.373 18.809 1.839 1.00 90.31 195 ILE A O 1
ATOM 1491 N N . LEU A 1 196 ? -6.489 18.068 2.090 1.00 93.62 196 LEU A N 1
ATOM 1492 C CA . LEU A 1 196 ? -6.675 18.507 3.465 1.00 93.62 196 LEU A CA 1
ATOM 1493 C C . LEU A 1 196 ? -6.713 17.315 4.419 1.00 93.62 196 LEU A C 1
ATOM 1495 O O . LEU A 1 196 ? -7.168 16.226 4.060 1.00 93.62 196 LEU A O 1
ATOM 1499 N N . HIS A 1 197 ? -6.285 17.548 5.655 1.00 95.88 197 HIS A N 1
ATOM 1500 C CA . HIS A 1 197 ? -6.407 16.606 6.757 1.00 95.88 197 HIS A CA 1
ATOM 1501 C C . HIS A 1 197 ? -7.153 17.239 7.941 1.00 95.88 197 HIS A C 1
ATOM 1503 O O . HIS A 1 197 ? -6.915 18.396 8.282 1.00 95.88 197 HIS A O 1
ATOM 1509 N N . ASN A 1 198 ? -8.055 16.491 8.580 1.00 96.81 198 ASN A N 1
ATOM 1510 C CA . ASN A 1 198 ? -8.874 16.964 9.694 1.00 96.81 198 ASN A CA 1
ATOM 1511 C C . ASN A 1 198 ? -9.275 15.799 10.621 1.00 96.81 198 ASN A C 1
ATOM 1513 O O . ASN A 1 198 ? -9.734 14.755 10.162 1.00 96.81 198 ASN A O 1
ATOM 1517 N N . THR A 1 199 ? -9.108 15.977 11.932 1.00 97.69 199 THR A N 1
ATOM 1518 C CA . THR A 1 199 ? -9.542 15.022 12.974 1.00 97.69 199 THR A CA 1
ATOM 1519 C C . THR A 1 199 ? -10.537 15.641 13.960 1.00 97.69 199 THR A C 1
ATOM 1521 O O . THR A 1 199 ? -10.811 15.075 15.013 1.00 97.69 199 THR A O 1
ATOM 1524 N N . GLY A 1 200 ? -11.056 16.827 13.655 1.00 97.56 200 GLY A N 1
ATOM 1525 C CA . GLY A 1 200 ? -12.016 17.553 14.470 1.00 97.56 200 GLY A CA 1
ATOM 1526 C C . GLY A 1 200 ? -13.401 16.911 14.459 1.00 97.56 200 GLY A C 1
ATOM 1527 O O . GLY A 1 200 ? -13.814 16.257 13.497 1.00 97.56 200 GLY A O 1
ATOM 1528 N N . GLN A 1 201 ? -14.147 17.145 15.538 1.00 97.62 201 GLN A N 1
ATOM 1529 C CA . GLN A 1 201 ? -15.465 16.555 15.772 1.00 97.62 201 GLN A CA 1
ATOM 1530 C C . GLN A 1 201 ? -16.462 16.817 14.631 1.00 97.62 201 GLN A C 1
ATOM 1532 O O . GLN A 1 201 ? -17.153 15.892 14.205 1.00 97.62 201 GLN A O 1
ATOM 1537 N N . GLU A 1 202 ? -16.543 18.054 14.125 1.00 97.44 202 GLU A N 1
ATOM 1538 C CA . GLU A 1 202 ? -17.480 18.413 13.047 1.00 97.44 202 GLU A CA 1
ATOM 1539 C C . GLU A 1 202 ? -17.201 17.622 11.767 1.00 97.44 202 GLU A C 1
ATOM 1541 O O . GLU A 1 202 ? -18.123 17.095 11.138 1.00 97.44 202 GLU A O 1
ATOM 1546 N N . TYR A 1 203 ? -15.921 17.480 11.420 1.00 96.94 203 TYR A N 1
ATOM 1547 C CA . TYR A 1 203 ? -15.499 16.720 10.255 1.00 96.94 203 TYR A CA 1
ATOM 1548 C C . TYR A 1 203 ? -15.789 15.224 10.413 1.00 96.94 203 TYR A C 1
ATOM 1550 O O . TYR A 1 203 ? -16.400 14.626 9.525 1.00 96.94 203 TYR A O 1
ATOM 1558 N N . ILE A 1 204 ? -15.416 14.627 11.553 1.00 98.06 204 ILE A N 1
ATOM 1559 C CA . ILE A 1 204 ? -15.690 13.212 11.855 1.00 98.06 204 ILE A CA 1
ATOM 1560 C C . ILE A 1 204 ? -17.192 12.931 11.753 1.00 98.06 204 ILE A C 1
ATOM 1562 O O . ILE A 1 204 ? -17.607 11.998 11.065 1.00 98.06 204 ILE A O 1
ATOM 1566 N N . GLN A 1 205 ? -18.021 13.769 12.380 1.00 97.88 205 GLN A N 1
ATOM 1567 C CA . GLN A 1 205 ? -19.471 13.605 12.351 1.00 97.88 205 GLN A CA 1
ATOM 1568 C C . GLN A 1 205 ? -20.026 13.710 10.925 1.00 97.88 205 GLN A C 1
ATOM 1570 O O . GLN A 1 205 ? -20.899 12.926 10.550 1.00 97.88 205 GLN A O 1
ATOM 1575 N N . ASN A 1 206 ? -19.521 14.647 10.117 1.00 96.38 206 ASN A N 1
ATOM 1576 C CA . ASN A 1 206 ? -19.914 14.775 8.717 1.00 96.38 206 ASN A CA 1
ATOM 1577 C C . ASN A 1 206 ? -19.540 13.529 7.895 1.00 96.38 206 ASN A C 1
ATOM 1579 O O . ASN A 1 206 ? -20.385 13.008 7.165 1.00 96.38 206 ASN A O 1
ATOM 1583 N N . GLN A 1 207 ? -18.317 13.013 8.045 1.00 96.00 207 GLN A N 1
ATOM 1584 C CA . GLN A 1 207 ? -17.857 11.803 7.350 1.00 96.00 207 GLN A CA 1
ATOM 1585 C C . GLN A 1 207 ? -18.716 10.585 7.709 1.00 96.00 207 GLN A C 1
ATOM 1587 O O . GLN A 1 207 ? -19.189 9.873 6.826 1.00 96.00 207 GLN A O 1
ATOM 1592 N N . LEU A 1 208 ? -19.015 10.389 8.995 1.00 97.38 208 LEU A N 1
ATOM 1593 C CA . LEU A 1 208 ? -19.866 9.284 9.438 1.00 97.38 208 LEU A CA 1
ATOM 1594 C C . LEU A 1 208 ? -21.314 9.425 8.951 1.00 97.38 208 LEU A C 1
ATOM 1596 O O . LEU A 1 208 ? -21.910 8.450 8.505 1.00 97.38 208 LEU A O 1
ATOM 1600 N N . ASN A 1 209 ? -21.886 10.631 8.989 1.00 96.75 209 ASN A N 1
ATOM 1601 C CA . ASN A 1 209 ? -23.269 10.864 8.557 1.00 96.75 209 ASN A CA 1
ATOM 1602 C C . ASN A 1 209 ? -23.466 10.664 7.048 1.00 96.75 209 ASN A C 1
ATOM 1604 O O . ASN A 1 209 ? -24.548 10.273 6.601 1.00 96.75 209 ASN A O 1
ATOM 1608 N N . THR A 1 210 ? -22.438 10.970 6.260 1.00 95.38 210 THR A N 1
ATOM 1609 C CA . THR A 1 210 ? -22.501 10.912 4.796 1.00 95.38 210 THR A CA 1
ATOM 1610 C C . THR A 1 210 ? -22.047 9.571 4.225 1.00 95.38 210 THR A C 1
ATOM 1612 O O . THR A 1 210 ? -22.370 9.281 3.074 1.00 95.38 210 THR A O 1
ATOM 1615 N N . SER A 1 211 ? -21.381 8.728 5.021 1.00 96.69 211 SER A N 1
ATOM 1616 C CA . SER A 1 211 ? -20.876 7.431 4.575 1.00 96.69 211 SER A CA 1
ATOM 1617 C C . SER A 1 211 ? -22.002 6.429 4.266 1.00 96.69 211 SER A C 1
ATOM 1619 O O . SER A 1 211 ? -22.777 6.069 5.162 1.00 96.69 211 SER A O 1
ATOM 1621 N N . PRO A 1 212 ? -22.084 5.891 3.031 1.00 96.06 212 PRO A N 1
ATOM 1622 C CA . PRO A 1 212 ? -23.048 4.843 2.697 1.00 96.06 212 PRO A CA 1
ATOM 1623 C C . PRO A 1 212 ? -22.835 3.551 3.492 1.00 96.06 212 PRO A C 1
ATOM 1625 O O . PRO A 1 212 ? -23.801 2.849 3.784 1.00 96.06 212 PRO A O 1
ATOM 1628 N N . LEU A 1 213 ? -21.591 3.251 3.877 1.00 95.25 213 LEU A N 1
ATOM 1629 C CA . LEU A 1 213 ? -21.260 2.081 4.688 1.00 95.25 213 LEU A CA 1
ATOM 1630 C C . LEU A 1 213 ? -21.828 2.199 6.108 1.00 95.25 213 LEU A C 1
ATOM 1632 O O . LEU A 1 213 ? -22.422 1.249 6.613 1.00 95.25 213 LEU A O 1
ATOM 1636 N N . VAL A 1 214 ? -21.702 3.376 6.729 1.00 96.81 214 VAL A N 1
ATOM 1637 C CA . VAL A 1 214 ? -22.296 3.660 8.047 1.00 96.81 214 VAL A CA 1
ATOM 1638 C C . VAL A 1 214 ? -23.817 3.562 7.985 1.00 96.81 214 VAL A C 1
ATOM 1640 O O . VAL A 1 214 ? -24.437 2.908 8.824 1.00 96.81 214 VAL A O 1
ATOM 1643 N N . GLN A 1 215 ? -24.430 4.146 6.953 1.00 96.69 215 GLN A N 1
ATOM 1644 C CA . GLN A 1 215 ? -25.874 4.036 6.737 1.00 96.69 215 GLN A CA 1
ATOM 1645 C C . GLN A 1 215 ? -26.311 2.576 6.578 1.00 96.69 215 GLN A C 1
ATOM 1647 O O . GLN A 1 215 ? -27.395 2.205 7.027 1.00 96.69 215 GLN A O 1
ATOM 1652 N N . GLU A 1 216 ? -25.489 1.741 5.944 1.00 95.12 216 GLU A N 1
ATOM 1653 C CA . GLU A 1 216 ? -25.783 0.322 5.789 1.00 95.12 216 GLU A CA 1
ATOM 1654 C C . GLU A 1 216 ? -25.660 -0.459 7.096 1.00 95.12 216 GLU A C 1
ATOM 1656 O O . GLU A 1 216 ? -26.534 -1.265 7.419 1.00 95.12 216 GLU A O 1
ATOM 1661 N N . PHE A 1 217 ? -24.633 -0.177 7.892 1.00 95.69 217 PHE A N 1
ATOM 1662 C CA . PHE A 1 217 ? -24.495 -0.728 9.236 1.00 95.69 217 PHE A CA 1
ATOM 1663 C C . PHE A 1 217 ? -25.713 -0.410 10.110 1.00 95.69 217 PHE A C 1
ATOM 1665 O O . PHE A 1 217 ? -26.297 -1.313 10.706 1.00 95.69 217 PHE A O 1
ATOM 1672 N N . GLN A 1 218 ? -26.177 0.841 10.103 1.00 95.75 218 GLN A N 1
ATOM 1673 C CA . GLN A 1 218 ? -27.343 1.258 10.884 1.00 95.75 218 GLN A CA 1
ATOM 1674 C C . GLN A 1 218 ? -28.637 0.540 10.473 1.00 95.75 218 GLN A C 1
ATOM 1676 O O . GLN A 1 218 ? -29.469 0.242 11.328 1.00 95.75 218 GLN A O 1
ATOM 1681 N N . LYS A 1 219 ? -28.814 0.219 9.183 1.00 94.50 219 LYS A N 1
ATOM 1682 C CA . LYS A 1 219 ? -29.970 -0.570 8.713 1.00 94.50 219 LYS A CA 1
ATOM 1683 C C . LYS A 1 219 ? -29.939 -2.019 9.198 1.00 94.50 219 LYS A C 1
ATOM 1685 O O . LYS A 1 219 ? -30.997 -2.629 9.313 1.00 94.50 219 LYS A O 1
ATOM 1690 N N . ASN A 1 220 ? -28.751 -2.567 9.452 1.00 88.25 220 ASN A N 1
ATOM 1691 C CA . ASN A 1 220 ? -28.538 -3.976 9.792 1.00 88.25 220 ASN A CA 1
ATOM 1692 C C . ASN A 1 220 ? -28.130 -4.198 11.250 1.00 88.25 220 ASN A C 1
ATOM 1694 O O . ASN A 1 220 ? -27.698 -5.298 11.596 1.00 88.25 220 ASN A O 1
ATOM 1698 N N . ILE A 1 221 ? -28.274 -3.187 12.107 1.00 89.88 221 ILE A N 1
ATOM 1699 C CA . ILE A 1 221 ? -27.804 -3.251 13.491 1.00 89.88 221 ILE A CA 1
ATOM 1700 C C . ILE A 1 221 ? -28.413 -4.419 14.279 1.00 89.88 221 ILE A C 1
ATOM 1702 O O . ILE A 1 221 ? -27.723 -5.058 15.065 1.00 89.88 221 ILE A O 1
ATOM 1706 N N . ASP A 1 222 ? -29.675 -4.759 14.007 1.00 88.19 222 ASP A N 1
ATOM 1707 C CA . ASP A 1 222 ? -30.374 -5.861 14.676 1.00 88.19 222 ASP A CA 1
ATOM 1708 C C . ASP A 1 222 ? -29.865 -7.247 14.241 1.00 88.19 222 ASP A C 1
ATOM 1710 O O . ASP A 1 222 ? -30.051 -8.229 14.959 1.00 88.19 222 ASP A O 1
ATOM 1714 N N . ASN A 1 223 ? -29.215 -7.338 13.075 1.00 83.06 223 ASN A N 1
ATOM 1715 C CA . ASN A 1 223 ? -28.741 -8.601 12.514 1.00 83.06 223 ASN A CA 1
ATOM 1716 C C . ASN A 1 223 ? -27.358 -9.001 13.044 1.00 83.06 223 ASN A C 1
ATOM 1718 O O . ASN A 1 223 ? -26.956 -10.135 12.823 1.00 83.06 223 ASN A O 1
ATOM 1722 N N . ASN A 1 224 ? -26.616 -8.094 13.698 1.00 81.62 224 ASN A N 1
ATOM 1723 C CA . ASN A 1 224 ? -25.248 -8.312 14.199 1.00 81.62 224 ASN A CA 1
ATOM 1724 C C . ASN A 1 224 ? -24.245 -8.895 13.173 1.00 81.62 224 ASN A C 1
ATOM 1726 O O . ASN A 1 224 ? -23.184 -9.357 13.570 1.00 81.62 224 ASN A O 1
ATOM 1730 N N . ASN A 1 225 ? -24.538 -8.854 11.869 1.00 89.25 225 ASN A N 1
ATOM 1731 C CA . ASN A 1 225 ? -23.718 -9.489 10.824 1.00 89.25 225 ASN A CA 1
ATOM 1732 C C . ASN A 1 225 ? -22.640 -8.569 10.232 1.00 89.25 225 ASN A C 1
ATOM 1734 O O . ASN A 1 225 ? -21.792 -9.027 9.465 1.00 89.25 225 ASN A O 1
ATOM 1738 N N . LEU A 1 226 ? -22.694 -7.275 10.541 1.00 93.62 226 LEU A N 1
ATOM 1739 C CA . LEU A 1 226 ? -21.781 -6.257 10.035 1.00 93.62 226 LEU A CA 1
ATOM 1740 C C . LEU A 1 226 ? -21.327 -5.385 11.201 1.00 93.62 226 LEU A C 1
ATOM 1742 O O . LEU A 1 226 ? -22.156 -4.893 11.962 1.00 93.62 226 LEU A O 1
ATOM 1746 N N . GLN A 1 227 ? -20.022 -5.179 11.310 1.00 95.38 227 GLN A N 1
ATOM 1747 C CA . GLN A 1 227 ? -19.394 -4.228 12.212 1.00 95.38 227 GLN A CA 1
ATOM 1748 C C . GLN A 1 227 ? -18.655 -3.186 11.384 1.00 95.38 227 GLN A C 1
ATOM 1750 O O . GLN A 1 227 ? -17.965 -3.526 10.427 1.00 95.38 227 GLN A O 1
ATOM 1755 N N . VAL A 1 228 ? -18.783 -1.915 11.755 1.00 97.19 228 VAL A N 1
ATOM 1756 C CA . VAL A 1 228 ? -18.040 -0.818 11.119 1.00 97.19 228 VAL A CA 1
ATOM 1757 C C . VAL A 1 228 ? -17.109 -0.198 12.144 1.00 97.19 228 VAL A C 1
ATOM 1759 O O . VAL A 1 228 ? -17.562 0.260 13.195 1.00 97.19 228 VAL A O 1
ATOM 1762 N N . VAL A 1 229 ? -15.816 -0.185 11.825 1.00 97.81 229 VAL A N 1
ATOM 1763 C CA . VAL A 1 229 ? -14.756 0.404 12.643 1.00 97.81 229 VAL A CA 1
ATOM 1764 C C . VAL A 1 229 ? -14.164 1.603 11.907 1.00 97.81 229 VAL A C 1
ATOM 1766 O O . VAL A 1 229 ? -13.557 1.461 10.844 1.00 97.81 229 VAL A O 1
ATOM 1769 N N . ALA A 1 230 ? -14.337 2.798 12.469 1.00 98.06 230 ALA A N 1
ATOM 1770 C CA . ALA A 1 230 ? -13.772 4.021 11.902 1.00 98.06 230 ALA A CA 1
ATOM 1771 C C . ALA A 1 230 ? -12.328 4.226 12.380 1.00 98.06 230 ALA A C 1
ATOM 1773 O O . ALA A 1 230 ? -12.069 4.297 13.578 1.00 98.06 230 ALA A O 1
ATOM 1774 N N . LEU A 1 231 ? -11.382 4.337 11.452 1.00 98.31 231 LEU A N 1
ATOM 1775 C CA . LEU A 1 231 ? -9.960 4.519 11.729 1.00 98.31 231 LEU A CA 1
ATOM 1776 C C . LEU A 1 231 ? -9.540 5.960 11.434 1.00 98.31 231 LEU A C 1
ATOM 1778 O O . LEU A 1 231 ? -9.664 6.416 10.296 1.00 98.31 231 LEU A O 1
ATOM 1782 N N . LEU A 1 232 ? -8.990 6.657 12.430 1.00 98.19 232 LEU A N 1
ATOM 1783 C CA . LEU A 1 232 ? -8.316 7.939 12.212 1.00 98.19 232 LEU A CA 1
ATOM 1784 C C . LEU A 1 232 ? -7.055 7.709 11.377 1.00 98.19 232 LEU A C 1
ATOM 1786 O O . LEU A 1 232 ? -6.155 6.988 11.807 1.00 98.19 232 LEU A O 1
ATOM 1790 N N . HIS A 1 233 ? -6.997 8.294 10.186 1.00 96.62 233 HIS A N 1
ATOM 1791 C CA . HIS A 1 233 ? -5.942 8.047 9.213 1.00 96.62 233 HIS A CA 1
ATOM 1792 C C . HIS A 1 233 ? -4.842 9.100 9.299 1.00 96.62 233 HIS A C 1
ATOM 1794 O O . HIS A 1 233 ? -5.066 10.240 8.921 1.00 96.62 233 HIS A O 1
ATOM 1800 N N . ASN A 1 234 ? -3.659 8.677 9.743 1.00 96.06 234 ASN A N 1
ATOM 1801 C CA . ASN A 1 234 ? -2.461 9.481 9.988 1.00 96.06 234 ASN A CA 1
ATOM 1802 C C . ASN A 1 234 ? -2.736 10.741 10.831 1.00 96.06 234 ASN A C 1
ATOM 1804 O O . ASN A 1 234 ? -2.469 11.859 10.376 1.00 96.06 234 ASN A O 1
ATOM 1808 N N . PRO A 1 235 ? -3.252 10.591 12.069 1.00 97.62 235 PRO A N 1
ATOM 1809 C CA . PRO A 1 235 ? -3.539 11.729 12.943 1.00 97.62 235 PRO A CA 1
ATOM 1810 C C . PRO A 1 235 ? -2.321 12.642 13.162 1.00 97.62 235 PRO A C 1
ATOM 1812 O O . PRO A 1 235 ? -2.496 13.840 13.380 1.00 97.62 235 PRO A O 1
ATOM 1815 N N . GLU A 1 236 ? -1.096 12.122 13.020 1.00 96.50 236 GLU A N 1
ATOM 1816 C CA . GLU A 1 236 ? 0.154 12.884 13.063 1.00 96.50 236 GLU A CA 1
ATOM 1817 C C . GLU A 1 236 ? 0.202 14.075 12.089 1.00 96.50 236 GLU A C 1
ATOM 1819 O O . GLU A 1 236 ? 0.865 15.076 12.364 1.00 96.50 236 GLU A O 1
ATOM 1824 N N . ALA A 1 237 ? -0.547 14.032 10.982 1.00 95.12 237 ALA A N 1
ATOM 1825 C CA . ALA A 1 237 ? -0.620 15.137 10.030 1.00 95.12 237 ALA A CA 1
ATOM 1826 C C . ALA A 1 237 ? -1.215 16.420 10.647 1.00 95.12 237 ALA A C 1
ATOM 1828 O O . ALA A 1 237 ? -0.972 17.511 10.136 1.00 95.12 237 ALA A O 1
ATOM 1829 N N . GLN A 1 238 ? -1.930 16.334 11.778 1.00 96.19 238 GLN A N 1
ATOM 1830 C CA . GLN A 1 238 ? -2.417 17.510 12.512 1.00 96.19 238 GLN A CA 1
ATOM 1831 C C . GLN A 1 238 ? -1.298 18.399 13.063 1.00 96.19 238 GLN A C 1
ATOM 1833 O O . GLN A 1 238 ? -1.541 19.579 13.309 1.00 96.19 238 GLN A O 1
ATOM 1838 N N . ILE A 1 239 ? -0.063 17.899 13.201 1.00 94.75 239 ILE A N 1
ATOM 1839 C CA . ILE A 1 239 ? 1.094 18.735 13.570 1.00 94.75 239 ILE A CA 1
ATOM 1840 C C . ILE A 1 239 ? 1.272 19.912 12.601 1.00 94.75 239 ILE A C 1
ATOM 1842 O O . ILE A 1 239 ? 1.766 20.965 13.000 1.00 94.75 239 ILE A O 1
ATOM 1846 N N . MET A 1 240 ? 0.809 19.789 11.352 1.00 90.44 240 MET A N 1
ATOM 1847 C CA . MET A 1 240 ? 0.832 20.890 10.385 1.00 90.44 240 MET A CA 1
ATOM 1848 C C . MET A 1 240 ? 0.034 22.113 10.855 1.00 90.44 240 MET A C 1
ATOM 1850 O O . MET A 1 240 ? 0.348 23.225 10.446 1.00 90.44 240 MET A O 1
ATOM 1854 N N . GLN A 1 241 ? -0.936 21.953 11.762 1.00 92.81 241 GLN A N 1
ATOM 1855 C CA . GLN A 1 241 ? -1.635 23.081 12.375 1.00 92.81 241 GLN A CA 1
ATOM 1856 C C . GLN A 1 241 ? -0.687 23.945 13.215 1.00 92.81 241 GLN A C 1
ATOM 1858 O O . GLN A 1 241 ? -0.816 25.165 13.217 1.00 92.81 241 GLN A O 1
ATOM 1863 N N . MET A 1 242 ? 0.289 23.337 13.901 1.00 92.12 242 MET A N 1
ATOM 1864 C CA . MET A 1 242 ? 1.288 24.087 14.671 1.00 92.12 242 MET A CA 1
ATOM 1865 C C . MET A 1 242 ? 2.146 24.962 13.753 1.00 92.12 242 MET A C 1
ATOM 1867 O O . MET A 1 242 ? 2.505 26.068 14.130 1.00 92.12 242 MET A O 1
ATOM 1871 N N . ALA A 1 243 ? 2.435 24.485 12.539 1.00 87.06 243 ALA A N 1
ATOM 1872 C CA . ALA A 1 243 ? 3.214 25.219 11.543 1.00 87.06 243 ALA A CA 1
ATOM 1873 C C . ALA A 1 243 ? 2.433 26.367 10.869 1.00 87.06 243 ALA A C 1
ATOM 1875 O O . ALA A 1 243 ? 3.030 27.170 10.156 1.00 87.06 243 ALA A O 1
ATOM 1876 N N . GLN A 1 244 ? 1.111 26.455 11.068 1.00 88.19 244 GLN A N 1
ATOM 1877 C CA . GLN A 1 244 ? 0.308 27.591 10.595 1.00 88.19 244 GLN A CA 1
ATOM 1878 C C . GLN A 1 244 ? 0.458 28.825 11.495 1.00 88.19 244 GLN A C 1
ATOM 1880 O O . GLN A 1 244 ? 0.125 29.930 11.066 1.00 88.19 244 GLN A O 1
ATOM 1885 N N . ASP A 1 245 ? 0.938 28.650 12.729 1.00 89.12 245 ASP A N 1
ATOM 1886 C CA . ASP A 1 245 ? 1.244 29.761 13.621 1.00 89.12 245 ASP A CA 1
ATOM 1887 C C . ASP A 1 245 ? 2.573 30.413 13.186 1.00 89.12 245 ASP A C 1
ATOM 1889 O O . ASP A 1 245 ? 3.616 29.755 13.231 1.00 89.12 245 ASP A O 1
ATOM 1893 N N . PRO A 1 246 ? 2.573 31.693 12.759 1.00 90.00 246 PRO A N 1
ATOM 1894 C CA . PRO A 1 246 ? 3.782 32.366 12.285 1.00 90.00 246 PRO A CA 1
ATOM 1895 C C . PRO A 1 246 ? 4.859 32.525 13.368 1.00 90.00 246 PRO A C 1
ATOM 1897 O O . PRO A 1 246 ? 6.015 32.782 13.025 1.00 90.00 246 PRO A O 1
ATOM 1900 N N . ASP A 1 247 ? 4.504 32.376 14.647 1.00 93.88 247 ASP A N 1
ATOM 1901 C CA . ASP A 1 247 ? 5.435 32.475 15.771 1.00 93.88 247 ASP A CA 1
ATOM 1902 C C . ASP A 1 247 ? 6.087 31.121 16.127 1.00 93.88 247 ASP A C 1
ATOM 1904 O O . ASP A 1 247 ? 6.991 31.072 16.968 1.00 93.88 247 ASP A O 1
ATOM 1908 N N . ILE A 1 248 ? 5.672 30.018 15.487 1.00 91.06 248 ILE A N 1
ATOM 1909 C CA . ILE A 1 248 ? 6.174 28.664 15.752 1.00 91.06 248 ILE A CA 1
ATOM 1910 C C . ILE A 1 248 ? 7.039 28.169 14.586 1.00 91.06 248 ILE A C 1
ATOM 1912 O O . ILE A 1 248 ? 6.550 27.804 13.520 1.00 91.06 248 ILE A O 1
ATOM 1916 N N . ASP A 1 249 ? 8.348 28.044 14.818 1.00 88.94 249 ASP A N 1
ATOM 1917 C CA . ASP A 1 249 ? 9.211 27.235 13.950 1.00 88.94 249 ASP A CA 1
ATOM 1918 C C . ASP A 1 249 ? 9.069 25.761 14.338 1.00 88.94 249 ASP A C 1
ATOM 1920 O O . ASP A 1 249 ? 9.568 25.328 15.382 1.00 88.94 249 ASP A O 1
ATOM 1924 N N . ILE A 1 250 ? 8.404 24.975 13.486 1.00 84.50 250 ILE A N 1
ATOM 1925 C CA . ILE A 1 250 ? 8.146 23.551 13.731 1.00 84.50 250 ILE A CA 1
ATOM 1926 C C . ILE A 1 250 ? 9.426 22.743 13.995 1.00 84.50 250 ILE A C 1
ATOM 1928 O O . ILE A 1 250 ? 9.397 21.764 14.741 1.00 84.50 250 ILE A O 1
ATOM 1932 N N . ASN A 1 251 ? 10.568 23.181 13.455 1.00 85.12 251 ASN A N 1
ATOM 1933 C CA . ASN A 1 251 ? 11.864 22.534 13.673 1.00 85.12 251 ASN A CA 1
ATOM 1934 C C . ASN A 1 251 ? 12.413 22.749 15.087 1.00 85.12 251 ASN A C 1
ATOM 1936 O O . ASN A 1 251 ? 13.279 22.000 15.535 1.00 85.12 251 ASN A O 1
ATOM 1940 N N . GLN A 1 252 ? 11.928 23.776 15.785 1.00 91.44 252 GLN A N 1
ATOM 1941 C CA . GLN A 1 252 ? 12.331 24.116 17.148 1.00 91.44 252 GLN A CA 1
ATOM 1942 C C . GLN A 1 252 ? 11.358 23.570 18.197 1.00 91.44 252 GLN A C 1
ATOM 1944 O O . GLN A 1 252 ? 11.679 23.565 19.387 1.00 91.44 252 GLN A O 1
ATOM 1949 N N . VAL A 1 253 ? 10.187 23.079 17.779 1.00 93.88 253 VAL A N 1
ATOM 1950 C CA . VAL A 1 253 ? 9.231 22.431 18.679 1.00 93.88 253 VAL A CA 1
ATOM 1951 C C . VAL A 1 253 ? 9.832 21.120 19.174 1.00 93.88 253 VAL A C 1
ATOM 1953 O O . VAL A 1 253 ? 10.197 20.248 18.386 1.00 93.88 253 VAL A O 1
ATOM 1956 N N . SER A 1 254 ? 9.924 20.957 20.493 1.00 96.00 254 SER A N 1
ATOM 1957 C CA . SER A 1 254 ? 10.459 19.729 21.087 1.00 96.00 254 SER A CA 1
ATOM 1958 C C . SER A 1 254 ? 9.560 18.518 20.804 1.00 96.00 254 SER A C 1
ATOM 1960 O O . SER A 1 254 ? 8.347 18.653 20.653 1.00 96.00 254 SER A O 1
ATOM 1962 N N . ILE A 1 255 ? 10.142 17.311 20.797 1.00 96.12 255 ILE A N 1
ATOM 1963 C CA . ILE A 1 255 ? 9.391 16.051 20.624 1.00 96.12 255 ILE A CA 1
ATOM 1964 C C . ILE A 1 255 ? 8.233 15.969 21.631 1.00 96.12 255 ILE A C 1
ATOM 1966 O O . ILE A 1 255 ? 7.108 15.678 21.242 1.00 96.12 255 ILE A O 1
ATOM 1970 N N . ALA A 1 256 ? 8.483 16.305 22.901 1.00 97.06 256 ALA A N 1
ATOM 1971 C CA . ALA A 1 256 ? 7.467 16.279 23.953 1.00 97.06 256 ALA A CA 1
ATOM 1972 C C . ALA A 1 256 ? 6.294 17.233 23.672 1.00 97.06 256 ALA A C 1
ATOM 1974 O O . ALA A 1 256 ? 5.145 16.852 23.862 1.00 97.06 256 ALA A O 1
ATOM 1975 N N . GLN A 1 257 ? 6.563 18.445 23.172 1.00 96.88 257 GLN A N 1
ATOM 1976 C CA . GLN A 1 257 ? 5.504 19.388 22.792 1.00 96.88 257 GLN A CA 1
ATOM 1977 C C . GLN A 1 257 ? 4.678 18.881 21.607 1.00 96.88 257 GLN A C 1
ATOM 1979 O O . GLN A 1 257 ? 3.464 19.064 21.601 1.00 96.88 257 GLN A O 1
ATOM 1984 N N . ARG A 1 258 ? 5.309 18.223 20.623 1.00 96.38 258 ARG A N 1
ATOM 1985 C CA . ARG A 1 258 ? 4.579 17.610 19.501 1.00 96.38 258 ARG A CA 1
ATOM 1986 C C . ARG A 1 258 ? 3.682 16.467 19.970 1.00 96.38 258 ARG A C 1
ATOM 1988 O O . ARG A 1 258 ? 2.527 16.407 19.566 1.00 96.38 258 ARG A O 1
ATOM 1995 N N . GLN A 1 259 ? 4.193 15.590 20.836 1.00 97.75 259 GLN A N 1
ATOM 1996 C CA . GLN A 1 259 ? 3.406 14.482 21.386 1.00 97.75 259 GLN A CA 1
ATOM 1997 C C . GLN A 1 259 ? 2.245 14.983 22.252 1.00 97.75 259 GLN A C 1
ATOM 1999 O O . GLN A 1 259 ? 1.138 14.478 22.114 1.00 97.75 259 GLN A O 1
ATOM 2004 N N . GLU A 1 260 ? 2.457 16.015 23.075 1.00 98.12 260 GLU A N 1
ATOM 2005 C CA . GLU A 1 260 ? 1.386 16.634 23.869 1.00 98.12 260 GLU A CA 1
ATOM 2006 C C . GLU A 1 260 ? 0.294 17.234 22.973 1.00 98.12 260 GLU A C 1
ATOM 2008 O O . GLU A 1 260 ? -0.888 16.974 23.176 1.00 98.12 260 GLU A O 1
ATOM 2013 N N . PHE A 1 261 ? 0.683 17.959 21.920 1.00 97.75 261 PHE A N 1
ATOM 2014 C CA . PHE A 1 261 ? -0.264 18.494 20.943 1.00 97.75 261 PHE A CA 1
ATOM 2015 C C . PHE A 1 261 ? -1.075 17.383 20.254 1.00 97.75 261 PHE A C 1
ATOM 2017 O O . PHE A 1 261 ? -2.294 17.487 20.123 1.00 97.75 261 PHE A O 1
ATOM 2024 N N . LEU A 1 262 ? -0.413 16.304 19.823 1.00 98.06 262 LEU A N 1
ATOM 2025 C CA . LEU A 1 262 ? -1.092 15.159 19.215 1.00 98.06 262 LEU A CA 1
ATOM 2026 C C . LEU A 1 262 ? -2.029 14.455 20.194 1.00 98.06 262 LEU A C 1
ATOM 2028 O O . LEU A 1 262 ? -3.127 14.070 19.796 1.00 98.06 262 LEU A O 1
ATOM 2032 N N . LYS A 1 263 ? -1.628 14.310 21.461 1.00 98.38 263 LYS A N 1
ATOM 2033 C CA . LYS A 1 263 ? -2.472 13.750 22.519 1.00 98.38 263 LYS A CA 1
ATOM 2034 C C . LYS A 1 263 ? -3.780 14.529 22.629 1.00 98.38 263 LYS A C 1
ATOM 2036 O O . LYS A 1 263 ? -4.840 13.915 22.587 1.00 98.38 263 LYS A O 1
ATOM 2041 N N . ASP A 1 264 ? -3.712 15.857 22.698 1.00 98.31 264 ASP A N 1
ATOM 2042 C CA . ASP A 1 264 ? -4.899 16.711 22.812 1.00 98.31 264 ASP A CA 1
ATOM 2043 C C . ASP A 1 264 ? -5.822 16.551 21.593 1.00 98.31 264 ASP A C 1
ATOM 2045 O O . ASP A 1 264 ? -7.030 16.359 21.737 1.00 98.31 264 ASP A O 1
ATOM 2049 N N . LYS A 1 265 ? -5.253 16.517 20.379 1.00 98.12 265 LYS A N 1
ATOM 2050 C CA . LYS A 1 265 ? -6.022 16.269 19.146 1.00 98.12 265 LYS A CA 1
ATOM 2051 C C . LYS A 1 265 ? -6.674 14.892 19.112 1.00 98.12 265 LYS A C 1
ATOM 2053 O O . LYS A 1 265 ? -7.786 14.756 18.600 1.00 98.12 265 LYS A O 1
ATOM 2058 N N . LEU A 1 266 ? -5.992 13.875 19.633 1.00 98.62 266 LEU A N 1
ATOM 2059 C CA . LEU A 1 266 ? -6.534 12.527 19.737 1.00 98.62 266 LEU A CA 1
ATOM 2060 C C . LEU A 1 266 ? -7.653 12.448 20.777 1.00 98.62 266 LEU A C 1
ATOM 2062 O O . LEU A 1 266 ? -8.645 11.787 20.494 1.00 98.62 266 LEU A O 1
ATOM 2066 N N . ILE A 1 267 ? -7.548 13.140 21.917 1.00 98.56 267 ILE A N 1
ATOM 2067 C CA . ILE A 1 267 ? -8.623 13.200 22.925 1.00 98.56 267 ILE A CA 1
ATOM 2068 C C . ILE A 1 267 ? -9.905 13.767 22.303 1.00 98.56 267 ILE A C 1
ATOM 2070 O O . ILE A 1 267 ? -10.965 13.148 22.412 1.00 98.56 267 ILE A O 1
ATOM 2074 N N . ASP A 1 268 ? -9.811 14.894 21.591 1.00 98.25 268 ASP A N 1
ATOM 2075 C CA . ASP A 1 268 ? -10.962 15.508 20.917 1.00 98.25 268 ASP A CA 1
ATOM 2076 C C . ASP A 1 268 ? -11.598 14.552 19.891 1.00 98.25 268 ASP A C 1
ATOM 2078 O O . ASP A 1 268 ? -12.819 14.355 19.864 1.00 98.25 268 ASP A O 1
ATOM 2082 N N . ALA A 1 269 ? -10.765 13.920 19.060 1.00 98.56 269 ALA A N 1
ATOM 2083 C CA . ALA A 1 269 ? -11.214 12.986 18.033 1.00 98.56 269 ALA A CA 1
ATOM 2084 C C . ALA A 1 269 ? -11.851 11.723 18.637 1.00 98.56 269 ALA A C 1
ATOM 2086 O O . ALA A 1 269 ? -12.898 11.266 18.175 1.00 98.56 269 ALA A O 1
ATOM 2087 N N . PHE A 1 270 ? -11.252 11.166 19.689 1.00 98.44 270 PHE A N 1
ATOM 2088 C CA . PHE A 1 270 ? -11.763 9.995 20.394 1.00 98.44 270 PHE A CA 1
ATOM 2089 C C . PHE A 1 270 ? -13.079 10.294 21.110 1.00 98.44 270 PHE A C 1
ATOM 2091 O O . PHE A 1 270 ? -13.992 9.480 21.016 1.00 98.44 270 PHE A O 1
ATOM 2098 N N . CYS A 1 271 ? -13.251 11.473 21.717 1.00 98.38 271 CYS A N 1
ATOM 2099 C CA . CYS A 1 271 ? -14.544 11.884 22.275 1.00 98.38 271 CYS A CA 1
ATOM 2100 C C . CYS A 1 271 ? -15.648 11.892 21.201 1.00 98.38 271 CYS A C 1
ATOM 2102 O O . CYS A 1 271 ? -16.758 11.407 21.440 1.00 98.38 271 CYS A O 1
ATOM 2104 N N . ALA A 1 272 ? -15.347 12.397 19.998 1.00 98.50 272 ALA A N 1
ATOM 2105 C CA . ALA A 1 272 ? -16.285 12.380 18.875 1.00 98.50 272 ALA A CA 1
ATOM 2106 C C . ALA A 1 272 ? -16.633 10.948 18.425 1.00 98.50 272 ALA A C 1
ATOM 2108 O O . ALA A 1 272 ? -17.799 10.645 18.162 1.00 98.50 272 ALA A O 1
ATOM 2109 N N . MET A 1 273 ? -15.642 10.053 18.378 1.00 98.38 273 MET A N 1
ATOM 2110 C CA . MET A 1 273 ? -15.844 8.645 18.018 1.00 98.38 273 MET A CA 1
ATOM 2111 C C . MET A 1 273 ? -16.620 7.867 19.092 1.00 98.38 273 MET A C 1
ATOM 2113 O O . MET A 1 273 ? -17.527 7.111 18.752 1.00 98.38 273 MET A O 1
ATOM 2117 N N . GLU A 1 274 ? -16.344 8.090 20.379 1.00 98.06 274 GLU A N 1
ATOM 2118 C CA . GLU A 1 274 ? -17.109 7.514 21.496 1.00 98.06 274 GLU A CA 1
ATOM 2119 C C . GLU A 1 274 ? -18.580 7.941 21.442 1.00 98.06 274 GLU A C 1
ATOM 2121 O O . GLU A 1 274 ? -19.489 7.127 21.622 1.00 98.06 274 GLU A O 1
ATOM 2126 N N . GLN A 1 275 ? -18.843 9.208 21.108 1.00 98.25 275 GLN A N 1
ATOM 2127 C CA . GLN A 1 275 ? -20.205 9.686 20.890 1.00 98.25 275 GLN A CA 1
ATOM 2128 C C . GLN A 1 275 ? -20.872 8.985 19.694 1.00 98.25 275 GLN A C 1
ATOM 2130 O O . GLN A 1 275 ? -22.056 8.644 19.770 1.00 98.25 275 GLN A O 1
ATOM 2135 N N . ALA A 1 276 ? -20.135 8.732 18.609 1.00 98.25 276 ALA A N 1
ATOM 2136 C CA . ALA A 1 276 ? -20.639 7.994 17.452 1.00 98.25 276 ALA A CA 1
ATOM 2137 C C . ALA A 1 276 ? -20.955 6.522 17.781 1.00 98.25 276 ALA A C 1
ATOM 2139 O O . ALA A 1 276 ? -21.976 6.002 17.321 1.00 98.25 276 ALA A O 1
ATOM 2140 N N . VAL A 1 277 ? -20.142 5.865 18.617 1.00 97.38 277 VAL A N 1
ATOM 2141 C CA . VAL A 1 277 ? -20.424 4.513 19.134 1.00 97.38 277 VAL A CA 1
ATOM 2142 C C . VAL A 1 277 ? -21.666 4.520 20.030 1.00 97.38 277 VAL A C 1
ATOM 2144 O O . VAL A 1 277 ? -22.560 3.689 19.854 1.00 97.38 277 VAL A O 1
ATOM 2147 N N . ALA A 1 278 ? -21.781 5.486 20.947 1.00 96.81 278 ALA A N 1
ATOM 2148 C CA . ALA A 1 278 ? -22.954 5.639 21.811 1.00 96.81 278 ALA A CA 1
ATOM 2149 C C . ALA A 1 278 ? -24.246 5.871 21.004 1.00 96.81 278 ALA A C 1
ATOM 2151 O O . ALA A 1 278 ? -25.306 5.347 21.353 1.00 96.81 278 ALA A O 1
ATOM 2152 N N . ASN A 1 279 ? -24.140 6.594 19.887 1.00 97.31 279 ASN A N 1
ATOM 2153 C CA . ASN A 1 279 ? -25.219 6.827 18.926 1.00 97.31 279 ASN A CA 1
ATOM 2154 C C . ASN A 1 279 ? -25.454 5.651 17.963 1.00 97.31 279 ASN A C 1
ATOM 2156 O O . ASN A 1 279 ? -26.287 5.766 17.064 1.00 97.31 279 ASN A O 1
ATOM 2160 N N . GLN A 1 280 ? -24.729 4.540 18.125 1.00 97.06 280 GLN A N 1
ATOM 2161 C CA . GLN A 1 280 ? -24.825 3.352 17.277 1.00 97.06 280 GLN A CA 1
ATOM 2162 C C . GLN A 1 280 ? -24.584 3.647 15.784 1.00 97.06 280 GLN A C 1
ATOM 2164 O O . GLN A 1 280 ? -25.173 3.018 14.908 1.00 97.06 280 GLN A O 1
ATOM 2169 N N . GLN A 1 281 ? -23.730 4.627 15.477 1.00 97.44 281 GLN A N 1
ATOM 2170 C CA . GLN A 1 281 ? -23.309 4.918 14.103 1.00 97.44 281 GLN A CA 1
ATOM 2171 C C . GLN A 1 281 ? -22.187 3.983 13.651 1.00 97.44 281 GLN A C 1
ATOM 2173 O O . GLN A 1 281 ? -22.113 3.628 12.483 1.00 97.44 281 GLN A O 1
ATOM 2178 N N . ILE A 1 282 ? -21.329 3.570 14.580 1.00 97.50 282 ILE A N 1
ATOM 2179 C CA . ILE A 1 282 ? -20.211 2.654 14.348 1.00 97.50 282 ILE A CA 1
ATOM 2180 C C . ILE A 1 282 ? -20.139 1.642 15.493 1.00 97.50 282 ILE A C 1
ATOM 2182 O O . ILE A 1 282 ? -20.690 1.867 16.571 1.00 97.50 282 ILE A O 1
ATOM 2186 N N . SER A 1 283 ? -19.487 0.506 15.251 1.00 96.31 283 SER A N 1
ATOM 2187 C CA . SER A 1 283 ? -19.296 -0.553 16.254 1.00 96.31 283 SER A CA 1
ATOM 2188 C C . SER A 1 283 ? -18.123 -0.270 17.191 1.00 96.31 283 SER A C 1
ATOM 2190 O O . SER A 1 283 ? -18.156 -0.656 18.355 1.00 96.31 283 SER A O 1
ATOM 2192 N N . GLY A 1 284 ? -17.106 0.417 16.678 1.00 96.75 284 GLY A N 1
ATOM 2193 C CA . GLY A 1 284 ? -15.903 0.809 17.397 1.00 96.75 284 GLY A CA 1
ATOM 2194 C C . GLY A 1 284 ? -15.073 1.757 16.541 1.00 96.75 284 GLY A C 1
ATOM 2195 O O . GLY A 1 284 ? -15.472 2.125 15.432 1.00 96.75 284 GLY A O 1
ATOM 2196 N N . TYR A 1 285 ? -13.914 2.153 17.045 1.00 98.25 285 TYR A N 1
ATOM 2197 C CA . TYR A 1 285 ? -12.992 3.003 16.298 1.00 98.25 285 TYR A CA 1
ATOM 2198 C C . TYR A 1 285 ? -11.538 2.595 16.522 1.00 98.25 285 TYR A C 1
ATOM 2200 O O . TYR A 1 285 ? -11.235 1.708 17.323 1.00 98.25 285 TYR A O 1
ATOM 2208 N N . GLY A 1 286 ? -10.639 3.223 15.776 1.00 98.00 286 GLY A N 1
ATOM 2209 C CA . GLY A 1 286 ? -9.225 2.900 15.774 1.00 98.00 286 GLY A CA 1
ATOM 2210 C C . GLY A 1 286 ? -8.346 3.999 15.193 1.00 98.00 286 GLY A C 1
ATOM 2211 O O . GLY A 1 286 ? -8.810 5.091 14.860 1.00 98.00 286 GLY A O 1
ATOM 2212 N N . ILE A 1 287 ? -7.064 3.685 15.041 1.00 98.06 287 ILE A N 1
ATOM 2213 C CA . ILE A 1 287 ? -6.080 4.520 14.345 1.00 98.06 287 ILE A CA 1
ATOM 2214 C C . ILE A 1 287 ? -5.461 3.699 13.218 1.00 98.06 287 ILE A C 1
ATOM 2216 O O . ILE A 1 287 ? -5.160 2.524 13.402 1.00 98.06 287 ILE A O 1
ATOM 2220 N N . VAL A 1 288 ? -5.228 4.330 12.070 1.00 97.44 288 VAL A N 1
ATOM 2221 C CA . VAL A 1 288 ? -4.319 3.836 11.038 1.00 97.44 288 VAL A CA 1
ATOM 2222 C C . VAL A 1 288 ? -3.230 4.876 10.807 1.00 97.44 288 VAL A C 1
ATOM 2224 O O . VAL A 1 288 ? -3.533 5.959 10.322 1.00 97.44 288 VAL A O 1
ATOM 2227 N N . SER A 1 289 ? -1.985 4.595 11.198 1.00 96.19 289 SER A N 1
ATOM 2228 C CA . SER A 1 289 ? -0.926 5.618 11.255 1.00 96.19 289 SER A CA 1
ATOM 2229 C C . SER A 1 289 ? 0.408 5.102 10.725 1.00 96.19 289 SER A C 1
ATOM 2231 O O . SER A 1 289 ? 0.874 4.030 11.118 1.00 96.19 289 SER A O 1
ATOM 2233 N N . ASN A 1 290 ? 1.040 5.898 9.859 1.00 93.94 290 ASN A N 1
ATOM 2234 C CA . ASN A 1 290 ? 2.442 5.718 9.486 1.00 93.94 290 ASN A CA 1
ATOM 2235 C C . ASN A 1 290 ? 3.371 6.303 10.566 1.00 93.94 290 ASN A C 1
ATOM 2237 O O . ASN A 1 290 ? 4.471 5.802 10.763 1.00 93.94 290 ASN A O 1
ATOM 2241 N N . GLY A 1 291 ? 2.927 7.318 11.312 1.00 95.00 291 GLY A N 1
ATOM 2242 C CA . GLY A 1 291 ? 3.680 7.958 12.394 1.00 95.00 291 GLY A CA 1
ATOM 2243 C C . GLY A 1 291 ? 4.189 6.999 13.472 1.00 95.00 291 GLY A C 1
ATOM 2244 O O . GLY A 1 291 ? 5.246 7.252 14.046 1.00 95.00 291 GLY A O 1
ATOM 2245 N N . LEU A 1 292 ? 3.498 5.874 13.690 1.00 95.56 292 LEU A N 1
ATOM 2246 C CA . LEU A 1 292 ? 3.906 4.812 14.623 1.00 95.56 292 LEU A CA 1
ATOM 2247 C C . LEU A 1 292 ? 5.173 4.052 14.200 1.00 95.56 292 LEU A C 1
ATOM 2249 O O . LEU A 1 292 ? 5.780 3.379 15.029 1.00 95.56 292 LEU A O 1
ATOM 2253 N N . VAL A 1 293 ? 5.563 4.119 12.922 1.00 93.06 293 VAL A N 1
ATOM 2254 C CA . VAL A 1 293 ? 6.762 3.429 12.405 1.00 93.06 293 VAL A CA 1
ATOM 2255 C C . VAL A 1 293 ? 7.933 4.373 12.156 1.00 93.06 293 VAL A C 1
ATOM 2257 O O . VAL A 1 293 ? 9.035 3.923 11.828 1.00 93.06 293 VAL A O 1
ATOM 2260 N N . LEU A 1 294 ? 7.703 5.677 12.315 1.00 92.38 294 LEU A N 1
ATOM 2261 C CA . LEU A 1 294 ? 8.712 6.699 12.087 1.00 92.38 294 LEU A CA 1
ATOM 2262 C C . LEU A 1 294 ? 9.648 6.817 13.298 1.00 92.38 294 LEU A C 1
ATOM 2264 O O . LEU A 1 294 ? 9.221 6.625 14.438 1.00 92.38 294 LEU A O 1
ATOM 2268 N N . PRO A 1 295 ? 10.928 7.163 13.078 1.00 91.38 295 PRO A N 1
ATOM 2269 C CA . PRO A 1 295 ? 11.850 7.439 14.172 1.00 91.38 295 PRO A CA 1
ATOM 2270 C C . PRO A 1 295 ? 11.337 8.574 15.078 1.00 91.38 295 PRO A C 1
ATOM 2272 O O . PRO A 1 295 ? 10.771 9.530 14.547 1.00 91.38 295 PRO A O 1
ATOM 2275 N N . PRO A 1 296 ? 11.560 8.542 16.406 1.00 93.19 296 PRO A N 1
ATOM 2276 C CA . PRO A 1 296 ? 11.036 9.551 17.341 1.00 93.19 296 PRO A CA 1
ATOM 2277 C C . PRO A 1 296 ? 11.406 11.008 17.009 1.00 93.19 296 PRO A C 1
ATOM 2279 O O . PRO A 1 296 ? 10.677 11.946 17.335 1.00 93.19 296 PRO A O 1
ATOM 2282 N N . GLU A 1 297 ? 12.555 11.214 16.370 1.00 92.44 297 GLU A N 1
ATOM 2283 C CA . GLU A 1 297 ? 13.041 12.508 15.901 1.00 92.44 297 GLU A CA 1
ATOM 2284 C C . GLU A 1 297 ? 12.258 13.058 14.702 1.00 92.44 297 GLU A C 1
ATOM 2286 O O . GLU A 1 297 ? 12.259 14.274 14.483 1.00 92.44 297 GLU A O 1
ATOM 2291 N N . HIS A 1 298 ? 11.569 12.195 13.950 1.00 91.38 298 HIS A N 1
ATOM 2292 C CA . HIS A 1 298 ? 10.798 12.595 12.785 1.00 91.38 298 HIS A CA 1
ATOM 2293 C C . HIS A 1 298 ? 9.674 13.565 13.199 1.00 91.38 298 HIS A C 1
ATOM 2295 O O . HIS A 1 298 ? 9.006 13.340 14.216 1.00 91.38 298 HIS A O 1
ATOM 2301 N N . PRO A 1 299 ? 9.412 14.645 12.435 1.00 90.62 299 PRO A N 1
ATOM 2302 C CA . PRO A 1 299 ? 8.384 15.621 12.793 1.00 90.62 299 PRO A CA 1
ATOM 2303 C C . PRO A 1 299 ? 7.002 14.996 12.989 1.00 90.62 299 PRO A C 1
ATOM 2305 O O . PRO A 1 299 ? 6.296 15.402 13.900 1.00 90.62 299 PRO A O 1
ATOM 2308 N N . LEU A 1 300 ? 6.668 13.988 12.178 1.00 92.50 300 LEU A N 1
ATOM 2309 C CA . LEU A 1 300 ? 5.389 13.264 12.177 1.00 92.50 300 LEU A CA 1
ATOM 2310 C C . LEU A 1 300 ? 5.395 11.961 13.001 1.00 92.50 300 LEU A C 1
ATOM 2312 O O . LEU A 1 300 ? 4.518 11.124 12.818 1.00 92.50 300 LEU A O 1
ATOM 2316 N N . ALA A 1 301 ? 6.395 11.730 13.853 1.00 95.06 301 ALA A N 1
ATOM 2317 C CA . ALA A 1 301 ? 6.393 10.545 14.710 1.00 95.06 301 ALA A CA 1
ATOM 2318 C C . ALA A 1 301 ? 5.213 10.581 15.696 1.00 95.06 301 ALA A C 1
ATOM 2320 O O . ALA A 1 301 ? 4.925 11.625 16.285 1.00 95.06 301 ALA A O 1
ATOM 2321 N N . LEU A 1 302 ? 4.567 9.436 15.910 1.00 96.94 302 LEU A N 1
ATOM 2322 C CA . LEU A 1 302 ? 3.504 9.251 16.898 1.00 96.94 302 LEU A CA 1
ATOM 2323 C C . LEU A 1 302 ? 3.923 8.142 17.862 1.00 96.94 302 LEU A C 1
ATOM 2325 O O . LEU A 1 302 ? 4.149 7.015 17.435 1.00 96.94 302 LEU A O 1
ATOM 2329 N N . ASP A 1 303 ? 4.026 8.456 19.153 1.00 96.94 303 ASP A N 1
ATOM 2330 C CA . ASP A 1 303 ? 4.356 7.462 20.179 1.00 96.94 303 ASP A CA 1
ATOM 2331 C C . ASP A 1 303 ? 3.112 6.637 20.565 1.00 96.94 303 ASP A C 1
ATOM 2333 O O . ASP A 1 303 ? 2.005 7.161 20.716 1.00 96.94 303 ASP A O 1
ATOM 2337 N N . VAL A 1 304 ? 3.313 5.340 20.798 1.00 95.94 304 VAL A N 1
ATOM 2338 C CA . VAL A 1 304 ? 2.336 4.431 21.407 1.00 95.94 304 VAL A CA 1
ATOM 2339 C C . VAL A 1 304 ? 1.788 5.011 22.716 1.00 95.94 304 VAL A C 1
ATOM 2341 O O . VAL A 1 304 ? 0.582 4.952 22.961 1.00 95.94 304 VAL A O 1
ATOM 2344 N N . ASN A 1 305 ? 2.644 5.618 23.546 1.00 95.75 305 ASN A N 1
ATOM 2345 C CA . ASN A 1 305 ? 2.213 6.211 24.818 1.00 95.75 305 ASN A CA 1
ATOM 2346 C C . ASN A 1 305 ? 1.230 7.365 24.630 1.00 95.75 305 ASN A C 1
ATOM 2348 O O . ASN A 1 305 ? 0.283 7.486 25.403 1.00 95.75 305 ASN A O 1
ATOM 2352 N N . THR A 1 306 ? 1.423 8.179 23.593 1.00 97.56 306 THR A N 1
ATOM 2353 C CA . THR A 1 306 ? 0.532 9.295 23.258 1.00 97.56 306 THR A CA 1
ATOM 2354 C C . THR A 1 306 ? -0.885 8.792 22.978 1.00 97.56 306 THR A C 1
ATOM 2356 O O . THR A 1 306 ? -1.853 9.380 23.457 1.00 97.56 306 THR A O 1
ATOM 2359 N N . ILE A 1 307 ? -1.021 7.656 22.282 1.00 97.12 307 ILE A N 1
ATOM 2360 C CA . ILE A 1 307 ? -2.322 7.022 22.023 1.00 97.12 307 ILE A CA 1
ATOM 2361 C C . ILE A 1 307 ? -2.961 6.540 23.330 1.00 97.12 307 ILE A C 1
ATOM 2363 O O . ILE A 1 307 ? -4.123 6.845 23.590 1.00 97.12 307 ILE A O 1
ATOM 2367 N N . LEU A 1 308 ? -2.217 5.810 24.167 1.00 95.25 308 LEU A N 1
ATOM 2368 C CA . LEU A 1 308 ? -2.746 5.264 25.424 1.00 95.25 308 LEU A CA 1
ATOM 2369 C C . LEU A 1 308 ? -3.169 6.369 26.405 1.00 95.25 308 LEU A C 1
ATOM 2371 O O . LEU A 1 308 ? -4.230 6.269 27.023 1.00 95.25 308 LEU A O 1
ATOM 2375 N N . GLN A 1 309 ? -2.389 7.449 26.490 1.00 96.06 309 GLN A N 1
ATOM 2376 C CA . GLN A 1 309 ? -2.727 8.633 27.282 1.00 96.06 309 GLN A CA 1
ATOM 2377 C C . GLN A 1 309 ? -3.951 9.366 26.725 1.00 96.06 309 GLN A C 1
ATOM 2379 O O . GLN A 1 309 ? -4.788 9.827 27.498 1.00 96.06 309 GLN A O 1
ATOM 2384 N N . ALA A 1 310 ? -4.096 9.452 25.399 1.00 97.50 310 ALA A N 1
ATOM 2385 C CA . ALA A 1 310 ? -5.281 10.041 24.785 1.00 97.50 310 ALA A CA 1
ATOM 2386 C C . ALA A 1 310 ? -6.546 9.213 25.059 1.00 97.50 310 ALA A C 1
ATOM 2388 O O . ALA A 1 310 ? -7.607 9.783 25.324 1.00 97.50 310 ALA A O 1
ATOM 2389 N N . VAL A 1 311 ? -6.443 7.877 25.072 1.00 95.94 311 VAL A N 1
ATOM 2390 C CA . VAL A 1 311 ? -7.543 7.011 25.526 1.00 95.94 311 VAL A CA 1
ATOM 2391 C C . VAL A 1 311 ? -7.914 7.356 26.965 1.00 95.94 311 VAL A C 1
ATOM 2393 O O . VAL A 1 311 ? -9.078 7.642 27.229 1.00 95.94 311 VAL A O 1
ATOM 2396 N N . GLN A 1 312 ? -6.945 7.400 27.883 1.00 94.94 312 GLN A N 1
ATOM 2397 C CA . GLN A 1 312 ? -7.212 7.749 29.279 1.00 94.94 312 GLN A CA 1
ATOM 2398 C C . GLN A 1 312 ? -7.897 9.121 29.411 1.00 94.94 312 GLN A C 1
ATOM 2400 O O . GLN A 1 312 ? -8.924 9.230 30.079 1.00 94.94 312 GLN A O 1
ATOM 2405 N N . GLY A 1 313 ? -7.377 10.149 28.734 1.00 96.69 313 GLY A N 1
ATOM 2406 C CA . GLY A 1 313 ? -7.958 11.493 28.752 1.00 96.69 313 GLY A CA 1
ATOM 2407 C C . GLY A 1 313 ? -9.395 11.527 28.221 1.00 96.69 313 GLY A C 1
ATOM 2408 O O . GLY A 1 313 ? -10.258 12.175 28.809 1.00 96.69 313 GLY A O 1
ATOM 2409 N N . THR A 1 314 ? -9.685 10.752 27.172 1.00 97.06 314 THR A N 1
ATOM 2410 C CA . THR A 1 314 ? -11.045 10.591 26.626 1.00 97.06 314 THR A CA 1
ATOM 2411 C C . THR A 1 314 ? -11.988 9.983 27.661 1.00 97.06 314 THR A C 1
ATOM 2413 O O . THR A 1 314 ? -13.089 10.489 27.881 1.00 97.06 314 THR A O 1
ATOM 2416 N N . MET A 1 315 ? -11.548 8.919 28.335 1.00 95.50 315 MET A N 1
ATOM 2417 C CA . MET A 1 315 ? -12.328 8.233 29.366 1.00 95.50 315 MET A CA 1
ATOM 2418 C C . MET A 1 315 ? -12.672 9.155 30.539 1.00 95.50 315 MET A C 1
ATOM 2420 O O . MET A 1 315 ? -13.809 9.155 31.019 1.00 95.50 315 MET A O 1
ATOM 2424 N N . GLU A 1 316 ? -11.702 9.963 30.971 1.00 96.31 316 GLU A N 1
ATOM 2425 C CA . GLU A 1 316 ? -11.877 10.970 32.017 1.00 96.31 316 GLU A CA 1
ATOM 2426 C C . GLU A 1 316 ? -12.863 12.066 31.582 1.00 96.31 316 GLU A C 1
ATOM 2428 O O . GLU A 1 316 ? -13.788 12.391 32.330 1.00 96.31 316 GLU A O 1
ATOM 2433 N N . GLN A 1 317 ? -12.728 12.585 30.357 1.00 97.69 317 GLN A N 1
ATOM 2434 C CA . GLN A 1 317 ? -13.594 13.634 29.810 1.00 97.69 317 GLN A CA 1
ATOM 2435 C C . GLN A 1 317 ? -15.042 13.164 29.600 1.00 97.69 317 GLN A C 1
ATOM 2437 O O . GLN A 1 317 ? -15.983 13.918 29.856 1.00 97.69 317 GLN A O 1
ATOM 2442 N N . MET A 1 318 ? -15.229 11.912 29.180 1.00 96.62 318 MET A N 1
ATOM 2443 C CA . MET A 1 318 ? -16.543 11.307 28.939 1.00 96.62 318 MET A CA 1
ATOM 2444 C C . MET A 1 318 ? -17.160 10.683 30.202 1.00 96.62 318 MET A C 1
ATOM 2446 O O . MET A 1 318 ? -18.320 10.265 30.175 1.00 96.62 318 MET A O 1
ATOM 2450 N N . ASN A 1 319 ? -16.414 10.623 31.313 1.00 96.25 319 ASN A N 1
ATOM 2451 C CA . ASN A 1 319 ? -16.801 9.944 32.554 1.00 96.25 319 ASN A CA 1
ATOM 2452 C C . ASN A 1 319 ? -17.275 8.495 32.304 1.00 96.25 319 ASN A C 1
ATOM 2454 O O . ASN A 1 319 ? -18.325 8.061 32.786 1.00 96.25 319 ASN A O 1
ATOM 2458 N N . GLN A 1 320 ? -16.504 7.756 31.506 1.00 93.00 320 GLN A N 1
ATOM 2459 C CA . GLN A 1 320 ? -16.760 6.358 31.161 1.00 93.00 320 GLN A CA 1
ATOM 2460 C C . GLN A 1 320 ? -15.736 5.437 31.851 1.00 93.00 320 GLN A C 1
ATOM 2462 O O . GLN A 1 320 ? -14.698 5.880 32.340 1.00 93.00 320 GLN A O 1
ATOM 2467 N N . HIS A 1 321 ? -16.012 4.131 31.890 1.00 91.00 321 HIS A N 1
ATOM 2468 C CA . HIS A 1 321 ? -15.094 3.128 32.459 1.00 91.00 321 HIS A CA 1
ATOM 2469 C C . HIS A 1 321 ? -14.460 2.197 31.418 1.00 91.00 321 HIS A C 1
ATOM 2471 O O . HIS A 1 321 ? -13.496 1.506 31.735 1.00 91.00 321 HIS A O 1
ATOM 2477 N N . GLN A 1 322 ? -14.989 2.180 30.194 1.00 91.56 322 GLN A N 1
ATOM 2478 C CA . GLN A 1 322 ? -14.492 1.378 29.082 1.00 91.56 322 GLN A CA 1
ATOM 2479 C C . GLN A 1 322 ? -14.442 2.206 27.795 1.00 91.56 322 GLN A C 1
ATOM 2481 O O . GLN A 1 322 ? -15.388 2.941 27.518 1.00 91.56 322 GLN A O 1
ATOM 2486 N N . CYS A 1 323 ? -13.356 2.048 27.041 1.00 93.25 323 CYS A N 1
ATOM 2487 C CA . CYS A 1 323 ? -13.150 2.679 25.741 1.00 93.25 323 CYS A CA 1
ATOM 2488 C C . CYS A 1 323 ? -13.532 1.708 24.613 1.00 93.25 323 CYS A C 1
ATOM 2490 O O . CYS A 1 323 ? -13.330 0.500 24.743 1.00 93.25 323 CYS A O 1
ATOM 2492 N N . HIS A 1 324 ? -14.037 2.230 23.496 1.00 95.56 324 HIS A N 1
ATOM 2493 C CA . HIS A 1 324 ? -14.344 1.477 22.276 1.00 95.56 324 HIS A CA 1
ATOM 2494 C C . HIS A 1 324 ? -13.234 1.568 21.210 1.00 95.56 324 HIS A C 1
ATOM 2496 O O . HIS A 1 324 ? -13.456 1.208 20.046 1.00 95.56 324 HIS A O 1
ATOM 2502 N N . LEU A 1 325 ? -12.031 2.019 21.594 1.00 96.12 325 LEU A N 1
ATOM 2503 C CA . LEU A 1 325 ? -10.830 1.857 20.778 1.00 96.12 325 LEU A CA 1
ATOM 2504 C C . LEU A 1 325 ? -10.546 0.357 20.619 1.00 96.12 325 LEU A C 1
ATOM 2506 O O . LEU A 1 325 ? -10.255 -0.352 21.581 1.00 96.12 325 LEU A O 1
ATOM 2510 N N . SER A 1 326 ? -10.646 -0.113 19.383 1.00 95.88 326 SER A N 1
ATOM 2511 C CA . SER A 1 326 ? -10.666 -1.537 19.038 1.00 95.88 326 SER A CA 1
ATOM 2512 C C . SER A 1 326 ? -9.600 -1.931 18.025 1.00 95.88 326 SER A C 1
ATOM 2514 O O . SER A 1 326 ? -9.227 -3.094 17.982 1.00 95.88 326 SER A O 1
ATOM 2516 N N . VAL A 1 327 ? -9.067 -0.993 17.234 1.00 97.50 327 VAL A N 1
ATOM 2517 C CA . VAL A 1 327 ? -8.085 -1.314 16.186 1.00 97.50 327 VAL A CA 1
ATOM 2518 C C . VAL A 1 327 ? -6.934 -0.311 16.163 1.00 97.50 327 VAL A C 1
ATOM 2520 O O . VAL A 1 327 ? -7.148 0.900 16.126 1.00 97.50 327 VAL A O 1
ATOM 2523 N N . ILE A 1 328 ? -5.700 -0.811 16.107 1.00 97.81 328 ILE A N 1
ATOM 2524 C CA . ILE A 1 328 ? -4.533 -0.039 15.664 1.00 97.81 328 ILE A CA 1
ATOM 2525 C C . ILE A 1 328 ? -3.965 -0.712 14.420 1.00 97.81 328 ILE A C 1
ATOM 2527 O O . ILE A 1 328 ? -3.526 -1.857 14.463 1.00 97.81 328 ILE A O 1
ATOM 2531 N N . GLN A 1 329 ? -3.966 0.011 13.308 1.00 98.06 329 GLN A N 1
ATOM 2532 C CA . GLN A 1 329 ? -3.449 -0.443 12.027 1.00 98.06 329 GLN A CA 1
ATOM 2533 C C . GLN A 1 329 ? -2.168 0.321 11.679 1.00 98.06 329 GLN A C 1
ATOM 2535 O O . GLN A 1 329 ? -2.134 1.549 11.696 1.00 98.06 329 GLN A O 1
ATOM 2540 N N . LEU A 1 330 ? -1.098 -0.395 11.349 1.00 97.00 330 LEU A N 1
ATOM 2541 C CA . LEU A 1 330 ? 0.209 0.207 11.075 1.00 97.00 330 LEU A CA 1
ATOM 2542 C C . LEU A 1 330 ? 0.989 -0.585 10.015 1.00 97.00 330 LEU A C 1
ATOM 2544 O O . LEU A 1 330 ? 0.719 -1.778 9.832 1.00 97.00 330 LEU A O 1
ATOM 2548 N N . PRO A 1 331 ? 1.913 0.053 9.269 1.00 95.44 33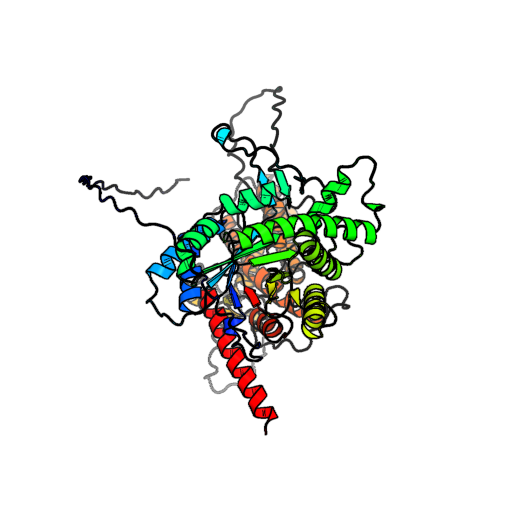1 PRO A N 1
ATOM 2549 C CA . PRO A 1 331 ? 2.786 -0.652 8.335 1.00 95.44 331 PRO A CA 1
ATOM 2550 C C . PRO A 1 331 ? 3.637 -1.698 9.060 1.00 95.44 331 PRO A C 1
ATOM 2552 O O . PRO A 1 331 ? 4.376 -1.361 9.983 1.00 95.44 331 PRO A O 1
ATOM 2555 N N . ILE A 1 332 ? 3.544 -2.964 8.651 1.00 95.88 332 ILE A N 1
ATOM 2556 C CA . ILE A 1 332 ? 4.429 -4.025 9.150 1.00 95.88 332 ILE A CA 1
ATOM 2557 C C . ILE A 1 332 ? 4.743 -4.982 8.004 1.00 95.88 332 ILE A C 1
ATOM 2559 O O . ILE A 1 332 ? 3.844 -5.606 7.442 1.00 95.88 332 ILE A O 1
ATOM 2563 N N . ASN A 1 333 ? 6.026 -5.126 7.684 1.00 94.88 333 ASN A N 1
ATOM 2564 C CA . ASN A 1 333 ? 6.529 -6.113 6.730 1.00 94.88 333 ASN A CA 1
ATOM 2565 C C . ASN A 1 333 ? 7.968 -6.522 7.092 1.00 94.88 333 ASN A C 1
ATOM 2567 O O . ASN A 1 333 ? 8.486 -6.151 8.147 1.00 94.88 333 ASN A O 1
ATOM 2571 N N . LEU A 1 334 ? 8.617 -7.317 6.235 1.00 93.62 334 LEU A N 1
ATOM 2572 C CA . LEU A 1 334 ? 9.967 -7.824 6.502 1.00 93.62 334 LEU A CA 1
ATOM 2573 C C . LEU A 1 334 ? 11.035 -6.718 6.597 1.00 93.62 334 LEU A C 1
ATOM 2575 O O . LEU A 1 334 ? 12.032 -6.912 7.295 1.00 93.62 334 LEU A O 1
ATOM 2579 N N . MET A 1 335 ? 10.830 -5.574 5.938 1.00 88.69 335 MET A N 1
ATOM 2580 C CA . MET A 1 335 ? 11.758 -4.434 5.943 1.00 88.69 335 MET A CA 1
ATOM 2581 C C . MET A 1 335 ? 11.374 -3.379 6.992 1.00 88.69 335 MET A C 1
ATOM 2583 O O . MET A 1 335 ? 12.230 -2.865 7.710 1.00 88.69 335 MET A O 1
ATOM 2587 N N . GLU A 1 336 ? 10.085 -3.072 7.120 1.00 87.19 336 GLU A N 1
ATOM 2588 C CA . GLU A 1 336 ? 9.540 -2.050 8.022 1.00 87.19 336 GLU A CA 1
ATOM 2589 C C . GLU A 1 336 ? 9.197 -2.659 9.389 1.00 87.19 336 GLU A C 1
ATOM 2591 O O . GLU A 1 336 ? 8.036 -2.881 9.737 1.00 87.19 336 GLU A O 1
ATOM 2596 N N . ARG A 1 337 ? 10.237 -2.963 10.178 1.00 87.38 337 ARG A N 1
ATOM 2597 C CA . ARG A 1 337 ? 10.092 -3.654 11.471 1.00 87.38 337 ARG A CA 1
ATOM 2598 C C . ARG A 1 337 ? 9.809 -2.767 12.676 1.00 87.38 337 ARG A C 1
ATOM 2600 O O . ARG A 1 337 ? 9.326 -3.293 13.672 1.00 87.38 337 ARG A O 1
ATOM 2607 N N . THR A 1 338 ? 9.994 -1.453 12.585 1.00 91.88 338 THR A N 1
ATOM 2608 C CA . THR A 1 338 ? 9.600 -0.540 13.673 1.00 91.88 338 THR A CA 1
ATOM 2609 C C . THR A 1 338 ? 8.119 -0.705 14.030 1.00 91.88 338 THR A C 1
ATOM 2611 O O . THR A 1 338 ? 7.763 -0.692 15.203 1.00 91.88 338 THR A O 1
ATOM 2614 N N . GLY A 1 339 ? 7.257 -0.967 13.038 1.00 93.69 339 GLY A N 1
ATOM 2615 C CA . GLY A 1 339 ? 5.846 -1.267 13.291 1.00 93.69 339 GLY A CA 1
ATOM 2616 C C . GLY A 1 339 ? 5.618 -2.579 14.038 1.00 93.69 339 GLY A C 1
ATOM 2617 O O . GLY A 1 339 ? 4.716 -2.665 14.865 1.00 93.69 339 GLY A O 1
ATOM 2618 N N . LEU A 1 340 ? 6.464 -3.589 13.823 1.00 95.06 340 LEU A N 1
ATOM 2619 C CA . LEU A 1 340 ? 6.425 -4.827 14.602 1.00 95.06 340 LEU A CA 1
ATOM 2620 C C . LEU A 1 340 ? 6.827 -4.585 16.062 1.00 95.06 340 LEU A C 1
ATOM 2622 O O . LEU A 1 340 ? 6.225 -5.159 16.969 1.00 95.06 340 LEU A O 1
ATOM 2626 N N . ASP A 1 341 ? 7.824 -3.734 16.295 1.00 95.31 341 ASP A N 1
ATOM 2627 C CA . ASP A 1 341 ? 8.256 -3.380 17.646 1.00 95.31 341 ASP A CA 1
ATOM 2628 C C . ASP A 1 341 ? 7.167 -2.577 18.376 1.00 95.31 341 ASP A C 1
ATOM 2630 O O . ASP A 1 341 ? 6.809 -2.929 19.501 1.00 95.31 341 ASP A O 1
ATOM 2634 N N . ALA A 1 342 ? 6.540 -1.603 17.704 1.00 95.81 342 ALA A N 1
ATOM 2635 C CA . ALA A 1 342 ? 5.385 -0.870 18.226 1.00 95.81 342 ALA A CA 1
ATOM 2636 C C . ALA A 1 342 ? 4.192 -1.799 18.522 1.00 95.81 342 ALA A C 1
ATOM 2638 O O . ALA A 1 342 ? 3.556 -1.687 19.571 1.00 95.81 342 ALA A O 1
ATOM 2639 N N . ALA A 1 343 ? 3.913 -2.765 17.639 1.00 96.31 343 ALA A N 1
ATOM 2640 C CA . ALA A 1 343 ? 2.875 -3.771 17.855 1.00 96.31 343 ALA A CA 1
ATOM 2641 C C . ALA A 1 343 ? 3.161 -4.633 19.093 1.00 96.31 343 ALA A C 1
ATOM 2643 O O . ALA A 1 343 ? 2.270 -4.867 19.908 1.00 96.31 343 ALA A O 1
ATOM 2644 N N . ARG A 1 344 ? 4.406 -5.091 19.270 1.00 95.88 344 ARG A N 1
ATOM 2645 C CA . ARG A 1 344 ? 4.818 -5.879 20.442 1.00 95.88 344 ARG A CA 1
ATOM 2646 C C . ARG A 1 344 ? 4.755 -5.070 21.730 1.00 95.88 344 ARG A C 1
ATOM 2648 O O . ARG A 1 344 ? 4.334 -5.617 22.746 1.00 95.88 344 ARG A O 1
ATOM 2655 N N . GLU A 1 345 ? 5.138 -3.797 21.693 1.00 94.94 345 GLU A N 1
ATOM 2656 C CA . GLU A 1 345 ? 5.015 -2.887 22.832 1.00 94.94 345 GLU A CA 1
ATOM 2657 C C . GLU A 1 345 ? 3.547 -2.694 23.233 1.00 94.94 345 GLU A C 1
ATOM 2659 O O . GLU A 1 345 ? 3.201 -2.899 24.397 1.00 94.94 345 GLU A O 1
ATOM 2664 N N . LEU A 1 346 ? 2.674 -2.373 22.270 1.00 92.62 346 LEU A N 1
ATOM 2665 C CA . LEU A 1 346 ? 1.226 -2.263 22.479 1.00 92.62 346 LEU A CA 1
ATOM 2666 C C . LEU A 1 346 ? 0.650 -3.556 23.061 1.00 92.62 346 LEU A C 1
ATOM 2668 O O . LEU A 1 346 ? -0.038 -3.531 24.080 1.00 92.62 346 LEU A O 1
ATOM 2672 N N . TYR A 1 347 ? 0.976 -4.693 22.447 1.00 92.25 347 TYR A N 1
ATOM 2673 C CA . TYR A 1 347 ? 0.526 -6.004 22.898 1.00 92.25 347 TYR A CA 1
ATOM 2674 C C . TYR A 1 347 ? 0.989 -6.298 24.331 1.00 92.25 347 TYR A C 1
ATOM 2676 O O . TYR A 1 347 ? 0.188 -6.729 25.158 1.00 92.25 347 TYR A O 1
ATOM 2684 N N . ALA A 1 348 ? 2.257 -6.031 24.657 1.00 91.56 348 ALA A N 1
ATOM 2685 C CA . ALA A 1 348 ? 2.792 -6.233 25.999 1.00 91.56 348 ALA A CA 1
ATOM 2686 C C . ALA A 1 348 ? 2.082 -5.348 27.032 1.00 91.56 348 ALA A C 1
ATOM 2688 O O . ALA A 1 348 ? 1.637 -5.870 28.051 1.00 91.56 348 ALA A O 1
ATOM 2689 N N . LYS A 1 349 ? 1.903 -4.052 26.749 1.00 89.62 349 LYS A N 1
ATOM 2690 C CA . LYS A 1 349 ? 1.219 -3.108 27.649 1.00 89.62 349 LYS A CA 1
ATOM 2691 C C . LYS A 1 349 ? -0.232 -3.498 27.917 1.00 89.62 349 LYS A C 1
ATOM 2693 O O . LYS A 1 349 ? -0.672 -3.456 29.062 1.00 89.62 349 LYS A O 1
ATOM 2698 N N . VAL A 1 350 ? -0.951 -3.949 26.887 1.00 86.50 350 VAL A N 1
ATOM 2699 C CA . VAL A 1 350 ? -2.343 -4.407 27.019 1.00 86.50 350 VAL A CA 1
ATOM 2700 C C . VAL A 1 350 ? -2.435 -5.740 27.776 1.00 86.50 350 VAL A C 1
ATOM 2702 O O . VAL A 1 350 ? -3.325 -5.916 28.607 1.00 86.50 350 VAL A O 1
ATOM 2705 N N . GLN A 1 351 ? -1.517 -6.685 27.535 1.00 82.69 351 GLN A N 1
ATOM 2706 C CA . GLN A 1 351 ? -1.545 -8.010 28.173 1.00 82.69 351 GLN A CA 1
ATOM 2707 C C . GLN A 1 351 ? -1.036 -8.010 29.619 1.00 82.69 351 GLN A C 1
ATOM 2709 O O . GLN A 1 351 ? -1.584 -8.717 30.465 1.00 82.69 351 GLN A O 1
ATOM 2714 N N . GLN A 1 352 ? 0.012 -7.242 29.920 1.00 74.81 352 GLN A N 1
ATOM 2715 C CA . GLN A 1 352 ? 0.662 -7.243 31.236 1.00 74.81 352 GLN A CA 1
ATOM 2716 C C . GLN A 1 352 ? -0.146 -6.502 32.311 1.00 74.81 352 GLN A C 1
ATOM 2718 O O . GLN A 1 352 ? 0.240 -6.535 33.476 1.00 74.81 352 GLN A O 1
ATOM 2723 N N . GLN A 1 353 ? -1.285 -5.892 31.956 1.00 64.31 353 GLN A N 1
ATOM 2724 C CA . GLN A 1 353 ? -2.127 -5.100 32.864 1.00 64.31 353 GLN A CA 1
ATOM 2725 C C . GLN A 1 353 ? -1.370 -3.954 33.563 1.00 64.31 353 GLN A C 1
ATOM 2727 O O . GLN A 1 353 ? -1.829 -3.466 34.595 1.00 64.31 353 GLN A O 1
ATOM 2732 N N . GLU A 1 354 ? -0.218 -3.527 33.029 1.00 64.56 354 GLU A N 1
ATOM 2733 C CA . GLU A 1 354 ? 0.527 -2.371 33.548 1.00 64.56 354 GLU A CA 1
ATOM 2734 C C . GLU A 1 354 ? -0.223 -1.052 33.278 1.00 64.56 354 GLU A C 1
ATOM 2736 O O . GLU A 1 354 ? -0.055 -0.087 34.014 1.00 64.56 354 GLU A O 1
ATOM 2741 N N . GLU A 1 355 ? -1.111 -1.048 32.281 1.00 58.59 355 GLU A N 1
ATOM 2742 C CA . GLU A 1 355 ? -1.961 0.052 31.808 1.00 58.59 355 GLU A CA 1
ATOM 2743 C C . GLU A 1 355 ? -3.359 -0.540 31.445 1.00 58.59 355 GLU A C 1
ATOM 2745 O O . GLU A 1 355 ? -3.495 -1.759 31.297 1.00 58.59 355 GLU A O 1
ATOM 2750 N N . PRO A 1 356 ? -4.460 0.233 31.428 1.00 57.94 356 PRO A N 1
ATOM 2751 C CA . PRO A 1 356 ? -5.543 0.014 32.393 1.00 57.94 356 PRO A CA 1
ATOM 2752 C C . PRO A 1 356 ? -6.701 -0.845 31.871 1.00 57.94 356 PRO A C 1
ATOM 2754 O O . PRO A 1 356 ? -6.909 -1.025 30.673 1.00 57.94 356 PRO A O 1
ATOM 2757 N N . HIS A 1 357 ? -7.525 -1.332 32.806 1.00 72.00 357 HIS A N 1
ATOM 2758 C CA . HIS A 1 357 ? -8.690 -2.202 32.580 1.00 72.00 357 HIS A CA 1
ATOM 2759 C C . HIS A 1 357 ? -9.717 -1.713 31.530 1.00 72.00 357 HIS A C 1
ATOM 2761 O O . HIS A 1 357 ? -10.634 -2.467 31.211 1.00 72.00 357 HIS A O 1
ATOM 2767 N N . TYR A 1 358 ? -9.590 -0.491 30.998 1.00 79.00 358 TYR A N 1
ATOM 2768 C CA . TYR A 1 358 ? -10.518 0.107 30.036 1.00 79.00 358 TYR A CA 1
ATOM 2769 C C . TYR A 1 358 ? -10.320 -0.338 28.575 1.00 79.00 358 TYR A C 1
ATOM 2771 O O . TYR A 1 358 ? -11.256 -0.175 27.799 1.00 79.00 358 TYR A O 1
ATOM 2779 N N . LEU A 1 359 ? -9.155 -0.892 28.197 1.00 80.12 359 LEU A N 1
ATOM 2780 C CA . LEU A 1 359 ? -8.896 -1.470 26.854 1.00 80.12 359 LEU A CA 1
ATOM 2781 C C . LEU A 1 359 ? -9.089 -2.995 26.806 1.00 80.12 359 LEU A C 1
ATOM 2783 O O . LEU A 1 359 ? -8.802 -3.646 25.798 1.00 80.12 359 LEU A O 1
ATOM 2787 N N . LYS A 1 360 ? -9.483 -3.589 27.934 1.00 56.03 360 LYS A N 1
ATOM 2788 C CA . LYS A 1 360 ? -9.398 -5.030 28.135 1.00 56.03 360 LYS A CA 1
ATOM 2789 C C . LYS A 1 360 ? -10.355 -5.779 27.194 1.00 56.03 360 LYS A C 1
ATOM 2791 O O . LYS A 1 360 ? -11.532 -5.445 27.105 1.00 56.03 360 LYS A O 1
ATOM 2796 N N . ASP A 1 361 ? -9.813 -6.818 26.558 1.00 66.69 361 ASP A N 1
ATOM 2797 C CA . ASP A 1 361 ? -10.469 -7.809 25.689 1.00 66.69 361 ASP A CA 1
ATOM 2798 C C . ASP A 1 361 ? -10.778 -7.399 24.229 1.00 66.69 361 ASP A C 1
ATOM 2800 O O . ASP A 1 361 ? -11.352 -8.216 23.510 1.00 66.69 361 ASP A O 1
ATOM 2804 N N . SER A 1 362 ? -10.377 -6.210 23.741 1.00 71.75 362 SER A N 1
ATOM 2805 C CA . SER A 1 362 ? -10.826 -5.745 22.407 1.00 71.75 362 SER A CA 1
ATOM 2806 C C . SER A 1 362 ? -9.810 -5.065 21.487 1.00 71.75 362 SER A C 1
ATOM 2808 O O . SER A 1 362 ? -10.172 -4.802 20.343 1.00 71.75 362 SER A O 1
ATOM 2810 N N . LEU A 1 363 ? -8.587 -4.738 21.930 1.00 92.25 363 LEU A N 1
ATOM 2811 C CA . LEU A 1 363 ? -7.640 -4.056 21.039 1.00 92.25 363 LEU A CA 1
ATOM 2812 C C . LEU A 1 363 ? -6.960 -5.045 20.088 1.00 92.25 363 LEU A C 1
ATOM 2814 O O . LEU A 1 363 ? -6.123 -5.850 20.499 1.00 92.25 363 LEU A O 1
ATOM 2818 N N . GLU A 1 364 ? -7.291 -4.938 18.810 1.00 95.50 364 GLU A N 1
ATOM 2819 C CA . GLU A 1 364 ? -6.661 -5.680 17.734 1.00 95.50 364 GLU A CA 1
ATOM 2820 C C . GLU A 1 364 ? -5.580 -4.844 17.038 1.00 95.50 364 GLU A C 1
ATOM 2822 O O . GLU A 1 364 ? -5.735 -3.641 16.808 1.00 95.50 364 GLU A O 1
ATOM 2827 N N . ILE A 1 365 ? -4.476 -5.494 16.667 1.00 96.94 365 ILE A N 1
ATOM 2828 C CA . ILE A 1 365 ? -3.381 -4.859 15.929 1.00 96.94 365 ILE A CA 1
ATOM 2829 C C . ILE A 1 365 ? -3.358 -5.406 14.506 1.00 96.94 365 ILE A C 1
ATOM 2831 O O . ILE A 1 365 ? -3.214 -6.613 14.286 1.00 96.94 365 ILE A O 1
ATOM 2835 N N . TYR A 1 366 ? -3.535 -4.514 13.535 1.00 98.06 366 TYR A N 1
ATOM 2836 C CA . TYR A 1 366 ? -3.631 -4.845 12.119 1.00 98.06 366 TYR A CA 1
ATOM 2837 C C . TYR A 1 366 ? -2.332 -4.461 11.406 1.00 98.06 366 TYR A C 1
ATOM 2839 O O . TYR A 1 366 ? -1.985 -3.285 11.291 1.00 98.06 366 TYR A O 1
ATOM 2847 N N . ALA A 1 367 ? -1.626 -5.454 10.876 1.00 97.75 367 ALA A N 1
ATOM 2848 C CA . ALA A 1 367 ? -0.507 -5.235 9.974 1.00 97.75 367 ALA A CA 1
ATOM 2849 C C . ALA A 1 367 ? -1.042 -4.859 8.589 1.00 97.75 367 ALA A C 1
ATOM 2851 O O . ALA A 1 367 ? -1.712 -5.666 7.943 1.00 97.75 367 ALA A O 1
ATOM 2852 N N . MET A 1 368 ? -0.740 -3.652 8.116 1.00 95.88 368 MET A N 1
ATOM 2853 C CA . MET A 1 368 ? -1.006 -3.253 6.733 1.00 95.88 368 MET A CA 1
ATOM 2854 C C . MET A 1 368 ? 0.281 -3.187 5.916 1.00 95.88 368 MET A C 1
ATOM 2856 O O . MET A 1 368 ? 1.382 -3.146 6.462 1.00 95.88 368 MET A O 1
ATOM 2860 N N . ARG A 1 369 ? 0.127 -3.162 4.586 1.00 94.00 369 ARG A N 1
ATOM 2861 C CA . ARG A 1 369 ? 1.243 -3.187 3.622 1.00 94.00 369 ARG A CA 1
ATOM 2862 C C . ARG A 1 369 ? 2.220 -4.356 3.859 1.00 94.00 369 ARG A C 1
ATOM 2864 O O . ARG A 1 369 ? 3.429 -4.159 3.754 1.00 94.00 369 ARG A O 1
ATOM 2871 N N . PRO A 1 370 ? 1.731 -5.592 4.088 1.00 96.38 370 PRO A N 1
ATOM 2872 C CA . PRO A 1 370 ? 2.607 -6.734 4.370 1.00 96.38 370 PRO A CA 1
ATOM 2873 C C . PRO A 1 370 ? 3.576 -7.053 3.223 1.00 96.38 370 PRO A C 1
ATOM 2875 O O . PRO A 1 370 ? 4.570 -7.743 3.415 1.00 96.38 370 PRO A O 1
ATOM 2878 N N . MET A 1 371 ? 3.274 -6.539 2.030 1.00 94.75 371 MET A N 1
ATOM 2879 C CA . MET A 1 371 ? 3.926 -6.852 0.766 1.00 94.75 371 MET A CA 1
ATOM 2880 C C . MET A 1 371 ? 4.566 -5.646 0.081 1.00 94.75 371 MET A C 1
ATOM 2882 O O . MET A 1 371 ? 5.161 -5.825 -0.978 1.00 94.75 371 MET A O 1
ATOM 2886 N N . THR A 1 372 ? 4.408 -4.441 0.628 1.00 92.12 372 THR A N 1
ATOM 2887 C CA . THR A 1 372 ? 4.882 -3.192 0.020 1.00 92.12 372 THR A CA 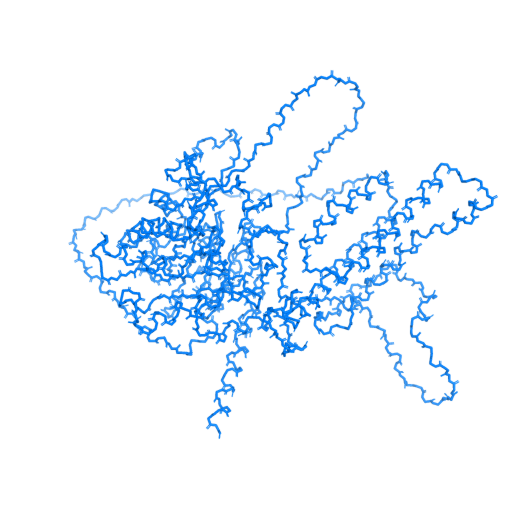1
ATOM 2888 C C . THR A 1 372 ? 5.851 -2.542 0.986 1.00 92.12 372 THR A C 1
ATOM 2890 O O . THR A 1 372 ? 5.456 -2.230 2.103 1.00 92.12 372 THR A O 1
ATOM 2893 N N . CYS A 1 373 ? 7.087 -2.345 0.544 1.00 89.38 373 CYS A N 1
ATOM 2894 C CA . CYS A 1 373 ? 8.174 -1.789 1.330 1.00 89.38 373 CYS A CA 1
ATOM 2895 C C . CYS A 1 373 ? 8.578 -0.424 0.790 1.00 89.38 373 CYS A C 1
ATOM 2897 O O . CYS A 1 373 ? 8.733 -0.249 -0.421 1.00 89.38 373 CYS A O 1
ATOM 2899 N N . TYR A 1 374 ? 8.833 0.507 1.700 1.00 86.38 374 TYR A N 1
ATOM 2900 C CA . TYR A 1 374 ? 9.430 1.795 1.376 1.00 86.38 374 TYR A CA 1
ATOM 2901 C C . TYR A 1 374 ? 10.904 1.803 1.802 1.00 86.38 374 TYR A C 1
ATOM 2903 O O . TYR A 1 374 ? 11.196 1.549 2.975 1.00 86.38 374 TYR A O 1
ATOM 2911 N N . PRO A 1 375 ? 11.852 2.082 0.886 1.00 76.88 375 PRO A N 1
ATOM 2912 C CA . PRO A 1 375 ? 13.285 2.042 1.197 1.00 76.88 375 PRO A CA 1
ATOM 2913 C C . PRO A 1 375 ? 13.682 3.064 2.273 1.00 76.88 375 PRO A C 1
ATOM 2915 O O . PRO A 1 375 ? 14.636 2.862 3.016 1.00 76.88 375 PRO A O 1
ATOM 2918 N N . ASP A 1 376 ? 12.911 4.137 2.402 1.00 74.62 376 ASP A N 1
ATOM 2919 C CA . ASP A 1 376 ? 13.100 5.229 3.346 1.00 74.62 376 ASP A CA 1
ATOM 2920 C C . ASP A 1 376 ? 12.156 5.135 4.558 1.00 74.62 376 ASP A C 1
ATOM 2922 O O . ASP A 1 376 ? 11.840 6.140 5.188 1.00 74.62 376 ASP A O 1
ATOM 2926 N N . ARG A 1 377 ? 11.677 3.926 4.889 1.00 69.12 377 ARG A N 1
ATOM 2927 C CA . ARG A 1 377 ? 10.755 3.677 6.017 1.00 69.12 377 ARG A CA 1
ATOM 2928 C C . ARG A 1 377 ? 9.436 4.456 5.911 1.00 69.12 377 ARG A C 1
ATOM 2930 O O . ARG A 1 377 ? 8.833 4.807 6.922 1.00 69.12 377 ARG A O 1
ATOM 2937 N N . GLY A 1 378 ? 9.010 4.754 4.685 1.00 65.25 378 GLY A N 1
ATOM 2938 C CA . GLY A 1 378 ? 7.731 5.400 4.412 1.00 65.25 378 GLY A CA 1
ATOM 2939 C C . GLY A 1 378 ? 7.765 6.922 4.513 1.00 65.25 378 GLY A C 1
ATOM 2940 O O . GLY A 1 378 ? 6.698 7.528 4.572 1.00 65.25 378 GLY A O 1
ATOM 2941 N N . THR A 1 379 ? 8.947 7.556 4.502 1.00 64.00 379 THR A N 1
ATOM 2942 C CA . THR A 1 379 ? 9.050 9.027 4.460 1.00 64.00 379 THR A CA 1
ATOM 2943 C C . THR A 1 379 ? 8.693 9.640 3.094 1.00 64.00 379 THR A C 1
ATOM 2945 O O . THR A 1 379 ? 8.634 10.860 2.977 1.00 64.00 379 THR A O 1
ATOM 2948 N N . GLY A 1 380 ? 8.400 8.824 2.070 1.00 61.47 380 GLY A N 1
ATOM 2949 C CA . GLY A 1 380 ? 7.865 9.260 0.768 1.00 61.47 380 GLY A CA 1
ATOM 2950 C C . GLY A 1 380 ? 8.903 9.779 -0.237 1.00 61.47 380 GLY A C 1
ATOM 2951 O O . GLY A 1 380 ? 8.544 10.308 -1.285 1.00 61.47 380 GLY A O 1
ATOM 2952 N N . THR A 1 381 ? 10.191 9.637 0.061 1.00 59.19 381 THR A N 1
ATOM 2953 C CA . THR A 1 381 ? 11.314 10.085 -0.779 1.00 59.19 381 THR A CA 1
ATOM 2954 C C . THR A 1 381 ? 11.777 9.040 -1.793 1.00 59.19 381 THR A C 1
ATOM 2956 O O . THR A 1 381 ? 12.408 9.397 -2.786 1.00 59.19 381 THR A O 1
ATOM 2959 N N . GLY A 1 382 ? 11.467 7.760 -1.566 1.00 74.94 382 GLY A N 1
ATOM 2960 C CA . GLY A 1 382 ? 11.831 6.659 -2.456 1.00 74.94 382 GLY A CA 1
ATOM 2961 C C . GLY A 1 382 ? 10.620 5.951 -3.056 1.00 74.94 382 GLY A C 1
ATOM 2962 O O . GLY A 1 382 ? 9.535 5.932 -2.476 1.00 74.94 382 GLY A O 1
ATOM 2963 N N . HIS A 1 383 ? 10.820 5.315 -4.209 1.00 83.94 383 HIS A N 1
ATOM 2964 C CA . HIS A 1 383 ? 9.800 4.449 -4.786 1.00 83.94 383 HIS A CA 1
ATOM 2965 C C . HIS A 1 383 ? 9.615 3.186 -3.951 1.00 83.94 383 HIS A C 1
ATOM 2967 O O . HIS A 1 383 ? 10.588 2.518 -3.586 1.00 83.94 383 HIS A O 1
ATOM 2973 N N . ALA A 1 384 ? 8.358 2.827 -3.705 1.00 88.75 384 ALA A N 1
ATOM 2974 C CA . ALA A 1 384 ? 8.031 1.566 -3.067 1.00 88.75 384 ALA A CA 1
ATOM 2975 C C . ALA A 1 384 ? 8.476 0.381 -3.934 1.00 88.75 384 ALA A C 1
ATOM 2977 O O . ALA A 1 384 ? 8.481 0.443 -5.166 1.00 88.75 384 ALA A O 1
ATOM 2978 N N . PHE A 1 385 ? 8.810 -0.728 -3.289 1.00 89.81 385 PHE A N 1
ATOM 2979 C CA . PHE A 1 385 ? 9.003 -2.016 -3.944 1.00 89.81 385 PHE A CA 1
ATOM 2980 C C . PHE A 1 385 ? 8.185 -3.092 -3.242 1.00 89.81 385 PHE A C 1
ATOM 2982 O O . PHE A 1 385 ? 7.662 -2.884 -2.147 1.00 89.81 385 PHE A O 1
ATOM 2989 N N . ARG A 1 386 ? 8.026 -4.247 -3.889 1.00 93.19 386 ARG A N 1
ATOM 2990 C CA . ARG A 1 386 ? 7.132 -5.303 -3.410 1.00 93.19 386 ARG A CA 1
ATOM 2991 C C . ARG A 1 386 ? 7.898 -6.569 -3.054 1.00 93.19 386 ARG A C 1
ATOM 2993 O O . ARG A 1 386 ? 8.811 -6.961 -3.770 1.00 93.19 386 ARG A O 1
ATOM 3000 N N . LEU A 1 387 ? 7.477 -7.239 -1.983 1.00 95.19 387 LEU A N 1
ATOM 3001 C CA . LEU A 1 387 ? 8.051 -8.503 -1.504 1.00 95.19 387 LEU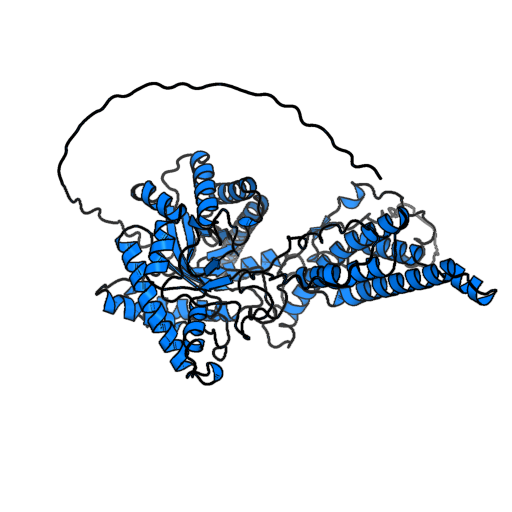 A CA 1
ATOM 3002 C C . LEU A 1 387 ? 7.576 -9.714 -2.324 1.00 95.19 387 LEU A C 1
ATOM 3004 O O . LEU A 1 387 ? 7.160 -10.715 -1.760 1.00 95.19 387 LEU A O 1
ATOM 3008 N N . VAL A 1 388 ? 7.573 -9.629 -3.653 1.00 95.50 388 VAL A N 1
A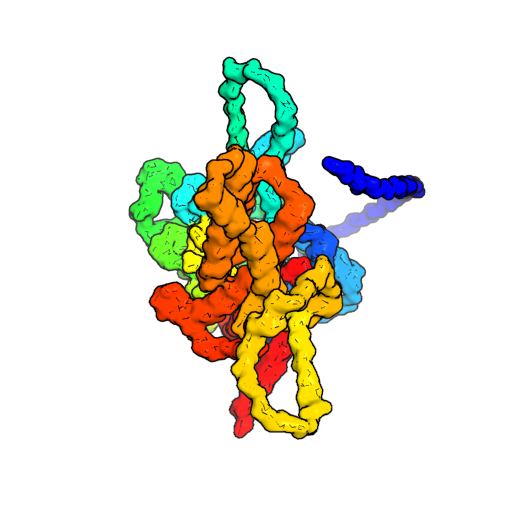TOM 3009 C CA . VAL A 1 388 ? 6.921 -10.624 -4.521 1.00 95.50 388 VAL A CA 1
ATOM 3010 C C . VAL A 1 388 ? 7.907 -11.322 -5.447 1.00 95.50 388 VAL A C 1
ATOM 3012 O O . VAL A 1 388 ? 8.795 -10.695 -6.017 1.00 95.50 388 VAL A O 1
ATOM 3015 N N . ASP A 1 389 ? 7.677 -12.613 -5.657 1.00 96.88 389 ASP A N 1
ATOM 3016 C CA . ASP A 1 389 ? 8.132 -13.328 -6.840 1.00 96.88 389 ASP A CA 1
ATOM 3017 C C . ASP A 1 389 ? 7.073 -13.281 -7.935 1.00 96.88 389 ASP A C 1
ATOM 3019 O O . ASP A 1 389 ? 5.866 -13.330 -7.672 1.00 96.88 389 ASP A O 1
ATOM 3023 N N . TYR A 1 390 ? 7.539 -13.238 -9.178 1.00 95.56 390 TYR A N 1
ATOM 3024 C CA . TYR A 1 390 ? 6.700 -13.154 -10.364 1.00 95.56 390 TYR A CA 1
ATOM 3025 C C . TYR A 1 390 ? 6.658 -14.495 -11.083 1.00 95.56 390 TYR A C 1
ATOM 3027 O O . TYR A 1 390 ? 7.677 -15.165 -11.220 1.00 95.56 390 TYR A O 1
ATOM 3035 N N . LEU A 1 391 ? 5.481 -14.868 -11.582 1.00 95.00 391 LEU A N 1
ATOM 3036 C CA . LEU A 1 391 ? 5.334 -15.993 -12.498 1.00 95.00 391 LEU A CA 1
ATOM 3037 C C . LEU A 1 391 ? 5.647 -15.505 -13.919 1.00 95.00 391 LEU A C 1
ATOM 3039 O O . LEU A 1 391 ? 4.839 -14.791 -14.519 1.00 95.00 391 LEU A O 1
ATOM 3043 N N . LEU A 1 392 ? 6.825 -15.856 -14.428 1.00 95.50 392 LEU A N 1
ATOM 3044 C CA . LEU A 1 392 ? 7.385 -15.354 -15.683 1.00 95.50 392 LEU A CA 1
ATOM 3045 C C . LEU A 1 392 ? 7.495 -16.481 -16.720 1.00 95.50 392 LEU A C 1
ATOM 3047 O O . LEU A 1 392 ? 7.672 -17.637 -16.336 1.00 95.50 392 LEU A O 1
ATOM 3051 N N . PRO A 1 393 ? 7.378 -16.182 -18.025 1.00 94.44 393 PRO A N 1
ATOM 3052 C CA . PRO A 1 393 ? 7.635 -17.177 -19.060 1.00 94.44 393 PRO A CA 1
ATOM 3053 C C . PRO A 1 393 ? 9.118 -17.572 -19.054 1.00 94.44 393 PRO A C 1
ATOM 3055 O O . PRO A 1 393 ? 9.983 -16.702 -18.944 1.00 94.44 393 PRO A O 1
ATOM 3058 N N . THR A 1 394 ? 9.424 -18.862 -19.186 1.00 88.94 394 THR A N 1
ATOM 3059 C CA . THR A 1 394 ? 10.820 -19.340 -19.262 1.00 88.94 394 THR A CA 1
ATOM 3060 C C . THR A 1 394 ? 11.409 -19.203 -20.664 1.00 88.94 394 THR A C 1
ATOM 3062 O O . THR A 1 394 ? 12.619 -19.054 -20.806 1.00 88.94 394 THR A O 1
ATOM 3065 N N . GLY A 1 395 ? 10.547 -19.150 -21.682 1.00 82.56 395 GLY A N 1
ATOM 3066 C CA . GLY A 1 395 ? 10.934 -19.211 -23.089 1.00 82.56 395 GLY A CA 1
ATOM 3067 C C . GLY A 1 395 ? 10.929 -20.651 -23.613 1.00 82.56 395 GLY A C 1
ATOM 3068 O O . GLY A 1 395 ? 10.638 -21.574 -22.840 1.00 82.56 395 GLY A O 1
ATOM 3069 N N . PRO A 1 396 ? 11.221 -20.837 -24.913 1.00 78.50 396 PRO A N 1
ATOM 3070 C CA . PRO A 1 396 ? 11.354 -22.164 -25.500 1.00 78.50 396 PRO A CA 1
ATOM 3071 C C . PRO A 1 396 ? 12.410 -22.942 -24.714 1.00 78.50 396 PRO A C 1
ATOM 3073 O O . PRO A 1 396 ? 13.503 -22.432 -24.460 1.00 78.50 396 PRO A O 1
ATOM 3076 N N . GLN A 1 397 ? 12.051 -24.147 -24.267 1.00 71.62 397 GLN A N 1
ATOM 3077 C CA . GLN A 1 397 ? 13.052 -25.069 -23.750 1.00 71.62 397 GLN A CA 1
ATOM 3078 C C . GLN A 1 397 ? 13.927 -25.441 -24.942 1.00 71.62 397 GLN A C 1
ATOM 3080 O O . GLN A 1 397 ? 13.390 -25.781 -25.995 1.00 71.62 397 GLN A O 1
ATOM 3085 N N . GLU A 1 398 ? 15.248 -25.331 -24.799 1.00 68.44 398 GLU A N 1
ATOM 3086 C CA . GLU A 1 398 ? 16.136 -26.073 -25.688 1.00 68.44 398 GLU A CA 1
ATOM 3087 C C . GLU A 1 398 ? 15.678 -27.524 -25.537 1.00 68.44 398 GLU A C 1
ATOM 3089 O O . GLU A 1 398 ? 15.699 -28.059 -24.427 1.00 68.44 398 GLU A O 1
ATOM 3094 N N . GLU A 1 399 ? 15.075 -28.088 -26.589 1.00 71.25 399 GLU A N 1
ATOM 3095 C CA . GLU A 1 399 ? 14.772 -29.510 -26.604 1.00 71.25 399 GLU A CA 1
ATOM 3096 C C . GLU A 1 399 ? 16.129 -30.173 -26.413 1.00 71.25 399 GLU A C 1
ATOM 3098 O O . GLU A 1 399 ? 16.953 -30.138 -27.326 1.00 71.25 399 GLU A O 1
ATOM 3103 N N . ASP A 1 400 ? 16.399 -30.652 -25.192 1.00 65.19 400 ASP A N 1
ATOM 3104 C CA . ASP A 1 400 ? 17.554 -31.489 -24.910 1.00 65.19 400 ASP A CA 1
ATOM 3105 C C . ASP A 1 400 ? 17.452 -32.604 -25.947 1.00 65.19 400 ASP A C 1
ATOM 3107 O O . ASP A 1 400 ? 16.539 -33.430 -25.861 1.00 65.19 400 ASP A O 1
ATOM 3111 N N . GLU A 1 401 ? 18.280 -32.544 -26.996 1.00 69.75 401 GLU A N 1
ATOM 3112 C CA . GLU A 1 401 ? 18.303 -33.552 -28.046 1.00 69.75 401 GLU A CA 1
ATOM 3113 C C . GLU A 1 401 ? 18.581 -34.867 -27.328 1.00 69.75 401 GLU A C 1
ATOM 3115 O O . GLU A 1 401 ? 19.710 -35.131 -26.919 1.00 69.75 401 GLU A O 1
ATOM 3120 N N . ASP A 1 402 ? 17.505 -35.621 -27.076 1.00 59.72 402 ASP A N 1
ATOM 3121 C CA . ASP A 1 402 ? 17.508 -36.830 -26.270 1.00 59.72 402 ASP A CA 1
ATOM 3122 C C . ASP A 1 402 ? 18.628 -37.709 -26.812 1.00 59.72 402 ASP A C 1
ATOM 3124 O O . ASP A 1 402 ? 18.537 -38.214 -27.940 1.00 59.72 402 ASP A O 1
ATOM 3128 N N . ASP A 1 403 ? 19.676 -37.833 -25.992 1.00 57.34 403 ASP A N 1
ATOM 3129 C CA . ASP A 1 403 ? 20.995 -38.426 -26.230 1.00 57.34 403 ASP A CA 1
ATOM 3130 C C . ASP A 1 403 ? 20.862 -39.951 -26.427 1.00 57.34 403 ASP A C 1
ATOM 3132 O O . ASP A 1 403 ? 21.380 -40.804 -25.705 1.00 57.34 403 ASP A O 1
ATOM 3136 N N . SER A 1 404 ? 20.049 -40.307 -27.414 1.00 59.56 404 SER A N 1
ATOM 3137 C CA . SER A 1 404 ? 19.633 -41.638 -27.814 1.00 59.56 404 SER A CA 1
ATOM 3138 C C . SER A 1 404 ? 20.336 -42.010 -29.111 1.00 59.56 404 SER A C 1
ATOM 3140 O O . SER A 1 404 ? 19.743 -42.560 -30.036 1.00 59.56 404 SER A O 1
ATOM 3142 N N . ASN A 1 405 ? 21.641 -41.744 -29.182 1.00 54.03 405 ASN A N 1
ATOM 3143 C CA . ASN A 1 405 ? 22.489 -42.443 -30.132 1.00 54.03 405 ASN A CA 1
ATOM 3144 C C . ASN A 1 405 ? 23.827 -42.845 -29.511 1.00 54.03 405 ASN A C 1
ATOM 3146 O O . ASN A 1 405 ? 24.820 -42.126 -29.501 1.00 54.03 405 ASN A O 1
ATOM 3150 N N . ASP A 1 406 ? 23.788 -44.073 -29.007 1.00 60.41 406 ASP A N 1
ATOM 3151 C CA . ASP A 1 406 ? 24.884 -45.024 -28.903 1.00 60.41 406 ASP A CA 1
ATOM 3152 C C . ASP A 1 406 ? 26.034 -44.769 -29.908 1.00 60.41 406 ASP A C 1
ATOM 3154 O O . ASP A 1 406 ? 25.859 -44.877 -31.120 1.00 60.41 406 ASP A O 1
ATOM 3158 N N . ASN A 1 407 ? 27.241 -44.607 -29.357 1.00 54.78 407 ASN A N 1
ATOM 3159 C CA . ASN A 1 407 ? 28.551 -44.841 -29.978 1.00 54.78 407 ASN A CA 1
ATOM 3160 C C . ASN A 1 407 ? 28.961 -43.955 -31.174 1.00 54.78 407 ASN A C 1
ATOM 3162 O O . ASN A 1 407 ? 28.833 -44.376 -32.318 1.00 54.78 407 ASN A O 1
ATOM 3166 N N . ASP A 1 408 ? 29.695 -42.866 -30.926 1.00 56.53 408 ASP A N 1
ATOM 3167 C CA . ASP A 1 408 ? 31.120 -42.830 -31.297 1.00 56.53 408 ASP A CA 1
ATOM 3168 C C . ASP A 1 408 ? 31.870 -41.646 -30.666 1.00 56.53 408 ASP A C 1
ATOM 3170 O O . ASP A 1 408 ? 31.297 -40.646 -30.249 1.00 56.53 408 ASP A O 1
ATOM 3174 N N . LYS A 1 409 ? 33.179 -41.832 -30.529 1.00 57.19 409 LYS A N 1
ATOM 3175 C CA . LYS A 1 409 ? 34.109 -41.041 -29.716 1.00 57.19 409 LYS A CA 1
ATOM 3176 C C . LYS A 1 409 ? 34.468 -39.676 -30.321 1.00 57.19 409 LYS A C 1
ATOM 3178 O O . LYS A 1 409 ? 34.525 -39.520 -31.535 1.00 57.19 409 LYS A O 1
ATOM 3183 N N . ASP A 1 410 ? 34.875 -38.776 -29.423 1.00 60.19 410 ASP A N 1
ATOM 3184 C CA . ASP A 1 410 ? 35.685 -37.571 -29.653 1.00 60.19 410 ASP A CA 1
ATOM 3185 C C . ASP A 1 410 ? 35.003 -36.410 -30.403 1.00 60.19 410 ASP A C 1
ATOM 3187 O O . ASP A 1 410 ? 35.323 -36.127 -31.557 1.00 60.19 410 ASP A O 1
ATOM 3191 N N . GLN A 1 411 ? 34.148 -35.643 -29.712 1.00 52.06 411 GLN A N 1
ATOM 3192 C CA . GLN A 1 411 ? 33.867 -34.255 -30.101 1.00 52.06 411 GLN A CA 1
ATOM 3193 C C . GLN A 1 411 ? 33.983 -33.286 -28.919 1.00 52.06 411 GLN A C 1
ATOM 3195 O O . GLN A 1 411 ? 33.519 -33.545 -27.811 1.00 52.06 411 GLN A O 1
ATOM 3200 N N . GLU A 1 412 ? 34.690 -32.184 -29.179 1.00 58.41 412 GLU A N 1
ATOM 3201 C CA . GLU A 1 412 ? 34.952 -31.077 -28.263 1.00 58.41 412 GLU A CA 1
ATOM 3202 C C . GLU A 1 412 ? 33.643 -30.426 -27.799 1.00 58.41 412 GLU A C 1
ATOM 3204 O O . GLU A 1 412 ? 32.820 -30.014 -28.614 1.00 58.41 412 GLU A O 1
ATOM 3209 N N . VAL A 1 413 ? 33.482 -30.294 -26.479 1.00 45.84 413 VAL A N 1
ATOM 3210 C CA . VAL A 1 413 ? 32.374 -29.575 -25.837 1.00 45.84 413 VAL A CA 1
ATOM 3211 C C . VAL A 1 413 ? 32.448 -28.098 -26.237 1.00 45.84 413 VAL A C 1
ATOM 3213 O O . VAL A 1 413 ? 33.239 -27.338 -25.677 1.00 45.84 413 VAL A O 1
ATOM 3216 N N . LYS A 1 414 ? 31.636 -27.687 -27.214 1.00 49.78 414 LYS A N 1
ATOM 3217 C CA . LYS A 1 414 ? 31.368 -26.274 -27.500 1.00 49.78 414 LYS A CA 1
ATOM 3218 C C . LYS A 1 414 ? 30.231 -25.792 -26.605 1.00 49.78 414 LYS A C 1
ATOM 3220 O O . LYS A 1 414 ? 29.205 -26.449 -26.480 1.00 49.78 414 LYS A O 1
ATOM 3225 N N . THR A 1 415 ? 30.430 -24.654 -25.952 1.00 46.78 415 THR A N 1
ATOM 3226 C CA . THR A 1 415 ? 29.424 -23.995 -25.110 1.00 46.78 415 THR A CA 1
ATOM 3227 C C . THR A 1 415 ? 28.250 -23.502 -25.965 1.00 46.78 415 THR A C 1
ATOM 3229 O O . THR A 1 415 ? 28.485 -22.828 -26.967 1.00 46.78 415 THR A O 1
ATOM 3232 N N . GLY A 1 416 ? 27.008 -23.785 -25.550 1.00 50.28 416 GLY A N 1
ATOM 3233 C CA . GLY A 1 416 ? 25.765 -23.574 -26.323 1.00 50.28 416 GLY A CA 1
ATOM 3234 C C . GLY A 1 416 ? 25.476 -22.154 -26.836 1.00 50.28 416 GLY A C 1
ATOM 3235 O O . GLY A 1 416 ? 24.603 -21.972 -27.675 1.00 50.28 416 GLY A O 1
ATOM 3236 N N . ALA A 1 417 ? 26.243 -21.140 -26.426 1.00 50.16 417 ALA A N 1
ATOM 3237 C CA . ALA A 1 417 ? 26.098 -19.781 -26.948 1.00 50.16 417 ALA A CA 1
ATOM 3238 C C . ALA A 1 417 ? 26.507 -19.634 -28.432 1.00 50.16 417 ALA A C 1
ATOM 3240 O O . ALA A 1 417 ? 25.970 -18.763 -29.110 1.00 50.16 417 ALA A O 1
ATOM 3241 N N . GLU A 1 418 ? 27.416 -20.473 -28.948 1.00 52.28 418 GLU A N 1
ATOM 3242 C CA . GLU A 1 418 ? 27.928 -20.359 -30.330 1.00 52.28 418 GLU A CA 1
ATOM 3243 C C . GLU A 1 418 ? 27.063 -21.082 -31.383 1.00 52.28 418 GLU A C 1
ATOM 3245 O O . GLU A 1 418 ? 27.212 -20.824 -32.573 1.00 52.28 418 GLU A O 1
ATOM 3250 N N . GLN A 1 419 ? 26.145 -21.977 -30.994 1.00 50.69 419 GLN A N 1
ATOM 3251 C CA . GLN A 1 419 ? 25.314 -22.728 -31.956 1.00 50.69 419 GLN A CA 1
ATOM 3252 C C . GLN A 1 419 ? 24.036 -21.994 -32.398 1.00 50.69 419 GLN A C 1
ATOM 3254 O O . GLN A 1 419 ? 23.351 -22.452 -33.308 1.00 50.69 419 GLN A O 1
ATOM 3259 N N . LEU A 1 420 ? 23.738 -20.828 -31.817 1.00 54.66 420 LEU A N 1
ATOM 3260 C CA . LEU A 1 420 ? 22.543 -20.034 -32.130 1.00 54.66 420 LEU A CA 1
ATOM 3261 C C . LEU A 1 420 ? 22.771 -18.943 -33.198 1.00 54.66 420 LEU A C 1
ATOM 3263 O O . LEU A 1 420 ? 21.854 -18.169 -33.463 1.00 54.66 420 LEU A O 1
ATOM 3267 N N . GLU A 1 421 ? 23.963 -18.837 -33.801 1.00 51.38 421 GLU A N 1
ATOM 3268 C CA . GLU A 1 421 ? 24.288 -17.745 -34.742 1.00 51.38 421 GLU A CA 1
ATOM 3269 C C . GLU A 1 421 ? 23.726 -17.920 -36.171 1.00 51.38 421 GLU A C 1
ATOM 3271 O O . GLU A 1 421 ? 23.696 -16.945 -36.917 1.00 51.38 421 GLU A O 1
ATOM 3276 N N . GLU A 1 422 ? 23.220 -19.100 -36.558 1.00 51.59 422 GLU A N 1
ATOM 3277 C CA . GLU A 1 422 ? 22.734 -19.356 -37.935 1.00 51.59 422 GLU A CA 1
ATOM 3278 C C . GLU A 1 422 ? 21.270 -19.822 -38.052 1.00 51.59 422 GLU A C 1
ATOM 3280 O O . GLU A 1 422 ? 20.807 -20.114 -39.156 1.00 51.59 422 GLU A O 1
ATOM 3285 N N . GLN A 1 423 ? 20.501 -19.869 -36.960 1.00 48.81 423 GLN A N 1
ATOM 3286 C CA . GLN A 1 423 ? 19.067 -20.166 -37.048 1.00 48.81 423 GLN A CA 1
ATOM 3287 C C . GLN A 1 423 ? 18.254 -18.878 -37.221 1.00 48.81 423 GLN A C 1
ATOM 3289 O O . GLN A 1 423 ? 18.294 -17.988 -36.371 1.00 48.81 423 GLN A O 1
ATOM 3294 N N . ASP A 1 424 ? 17.510 -18.796 -38.333 1.00 54.81 424 ASP A N 1
ATOM 3295 C CA . ASP A 1 424 ? 16.506 -17.761 -38.598 1.00 54.81 424 ASP A CA 1
ATOM 3296 C C . ASP A 1 424 ? 15.631 -17.568 -37.352 1.00 54.81 424 ASP A C 1
ATOM 3298 O O . ASP A 1 424 ? 14.881 -18.467 -36.968 1.00 54.81 424 ASP A O 1
ATOM 3302 N N . VAL A 1 425 ? 15.728 -16.394 -36.717 1.00 53.31 425 VAL A N 1
ATOM 3303 C CA . VAL A 1 425 ? 14.885 -16.035 -35.569 1.00 53.31 425 VAL A CA 1
ATOM 3304 C C . VAL A 1 425 ? 13.425 -16.199 -36.005 1.00 53.31 425 VAL A C 1
ATOM 3306 O O . VAL A 1 425 ? 13.004 -15.495 -36.932 1.00 53.31 425 VAL A O 1
ATOM 3309 N N . PRO A 1 426 ? 12.642 -17.103 -35.382 1.00 55.28 426 PRO A N 1
ATOM 3310 C CA . PRO A 1 426 ? 11.262 -17.336 -35.774 1.00 55.28 426 PRO A CA 1
ATOM 3311 C C . PRO A 1 426 ? 10.505 -16.009 -35.792 1.00 55.28 426 PRO A C 1
ATOM 3313 O O . PRO A 1 426 ? 10.486 -15.278 -34.800 1.00 55.28 426 PRO A O 1
ATOM 3316 N N . LYS A 1 427 ? 9.905 -15.673 -36.942 1.00 59.59 427 LYS A N 1
ATOM 3317 C CA . LYS A 1 427 ? 9.176 -14.407 -37.122 1.00 59.59 427 LYS A CA 1
ATOM 3318 C C . LYS A 1 427 ? 8.005 -14.254 -36.149 1.00 59.59 427 LYS A C 1
ATOM 3320 O O . LYS A 1 427 ? 7.589 -13.131 -35.897 1.00 59.59 427 LYS A O 1
ATOM 3325 N N . GLU A 1 428 ? 7.531 -15.352 -35.566 1.00 60.72 428 GLU A N 1
ATOM 3326 C CA . GLU A 1 428 ? 6.525 -15.373 -34.512 1.00 60.72 428 GLU A CA 1
ATOM 3327 C C . GLU A 1 428 ? 6.878 -16.500 -33.532 1.00 60.72 428 GLU A C 1
ATOM 3329 O O . GLU A 1 428 ? 6.861 -17.672 -33.905 1.00 60.72 428 GLU A O 1
ATOM 3334 N N . LEU A 1 429 ? 7.218 -16.159 -32.285 1.00 60.16 429 LEU A N 1
ATOM 3335 C CA . LEU A 1 429 ? 7.223 -17.139 -31.195 1.00 60.16 429 LEU A CA 1
ATOM 3336 C C . LEU A 1 429 ? 5.796 -17.648 -31.025 1.00 60.16 429 LEU A C 1
ATOM 3338 O O . LEU A 1 429 ? 4.868 -16.844 -30.882 1.00 60.16 429 LEU A O 1
ATOM 3342 N N . SER A 1 430 ? 5.608 -18.963 -31.048 1.00 63.03 430 SER A N 1
ATOM 3343 C CA . SER A 1 430 ? 4.272 -19.515 -30.876 1.00 63.03 430 SER A CA 1
ATOM 3344 C C . SER A 1 430 ? 3.749 -19.186 -29.471 1.00 63.03 430 SER A C 1
ATOM 3346 O O . SER A 1 430 ? 4.488 -19.134 -28.485 1.00 63.03 430 SER A O 1
ATOM 3348 N N . VAL A 1 431 ? 2.435 -18.970 -29.355 1.00 61.09 431 VAL A N 1
ATOM 3349 C CA . VAL A 1 431 ? 1.759 -18.732 -28.062 1.00 61.09 431 VAL A CA 1
ATOM 3350 C C . VAL A 1 431 ? 2.012 -19.887 -27.076 1.00 61.09 431 VAL A C 1
ATOM 3352 O O . VAL A 1 431 ? 1.963 -19.695 -25.861 1.00 61.09 431 VAL A O 1
ATOM 3355 N N . GLU A 1 432 ? 2.303 -21.075 -27.604 1.00 62.12 432 GLU A N 1
ATOM 3356 C CA . GLU A 1 432 ? 2.553 -22.313 -26.869 1.00 62.12 432 GLU A CA 1
ATOM 3357 C C . GLU A 1 432 ? 3.982 -22.380 -26.294 1.00 62.12 432 GLU A C 1
ATOM 3359 O O . GLU A 1 432 ? 4.146 -22.806 -25.155 1.00 62.12 432 GLU A O 1
ATOM 3364 N N . GLU A 1 433 ? 5.005 -21.864 -26.983 1.00 60.38 433 GLU A N 1
ATOM 3365 C CA . GLU A 1 433 ? 6.383 -21.766 -26.449 1.00 60.38 433 GLU A CA 1
ATOM 3366 C C . GLU A 1 433 ? 6.517 -20.715 -25.332 1.00 60.38 433 GLU A C 1
ATOM 3368 O O . GLU A 1 433 ? 7.397 -20.798 -24.477 1.00 60.38 433 GLU A O 1
ATOM 3373 N N . LEU A 1 434 ? 5.594 -19.750 -25.279 1.00 65.31 434 LEU A N 1
ATOM 3374 C CA . LEU A 1 434 ? 5.431 -18.823 -24.153 1.00 65.31 434 LEU A CA 1
ATOM 3375 C C . LEU A 1 434 ? 4.596 -19.414 -22.997 1.00 65.31 434 LEU A C 1
ATOM 3377 O O . LEU A 1 434 ? 4.348 -18.721 -22.002 1.00 65.31 434 LEU A O 1
ATOM 3381 N N . ALA A 1 435 ? 4.121 -20.662 -23.108 1.00 71.25 435 ALA A N 1
ATOM 3382 C CA . ALA A 1 435 ? 3.205 -21.245 -22.129 1.00 71.25 435 ALA A CA 1
ATOM 3383 C C . ALA A 1 435 ? 3.906 -21.787 -20.877 1.00 71.25 435 ALA A C 1
ATOM 3385 O O . ALA A 1 435 ? 3.286 -21.802 -19.807 1.00 71.25 435 ALA A O 1
ATOM 3386 N N . SER A 1 436 ? 5.174 -22.204 -20.970 1.00 89.12 436 SER A N 1
ATOM 3387 C CA . SER A 1 436 ? 5.948 -22.622 -19.799 1.00 89.12 436 SER A CA 1
ATOM 3388 C C . SER A 1 436 ? 6.256 -21.399 -18.933 1.00 89.12 436 SER A C 1
ATOM 3390 O O . SER A 1 436 ? 6.840 -20.405 -19.368 1.00 89.12 436 SER A O 1
ATOM 3392 N N . LYS A 1 437 ? 5.786 -21.441 -17.684 1.00 94.19 437 LYS A N 1
ATOM 3393 C CA . LYS A 1 437 ? 5.974 -20.367 -16.711 1.00 94.19 437 LYS A CA 1
ATOM 3394 C C . LYS A 1 437 ? 6.655 -20.904 -15.469 1.00 94.19 437 LYS A C 1
ATOM 3396 O O . LYS A 1 437 ? 6.294 -21.970 -14.975 1.00 94.19 437 LYS A O 1
ATOM 3401 N N . GLN A 1 438 ? 7.570 -20.117 -14.931 1.00 95.62 438 GLN A N 1
ATOM 3402 C CA . GLN A 1 438 ? 8.304 -20.420 -13.716 1.00 95.62 438 GLN A CA 1
ATOM 3403 C C . GLN A 1 438 ? 8.303 -19.200 -12.796 1.00 95.62 438 GLN A C 1
ATOM 3405 O O . GLN A 1 438 ? 8.222 -18.056 -13.246 1.00 95.62 438 GLN A O 1
ATOM 3410 N N . TRP A 1 439 ? 8.331 -19.439 -11.488 1.00 97.12 439 TRP A N 1
ATOM 3411 C CA . TRP A 1 439 ? 8.455 -18.352 -10.524 1.00 97.12 439 TRP A CA 1
ATOM 3412 C C . TRP A 1 439 ? 9.884 -17.807 -10.512 1.00 97.12 439 TRP A C 1
ATOM 3414 O O . TRP A 1 439 ? 10.834 -18.582 -10.591 1.00 97.12 439 TRP A O 1
ATOM 3424 N N . SER A 1 440 ? 10.045 -16.490 -10.373 1.00 97.25 440 SER A N 1
ATOM 3425 C CA . SER A 1 440 ? 11.350 -15.812 -10.407 1.00 97.25 440 SER A CA 1
ATOM 3426 C C . SER A 1 440 ? 12.367 -16.362 -9.406 1.00 97.25 440 SER A C 1
ATOM 3428 O O . SER A 1 440 ? 13.553 -16.388 -9.715 1.00 97.25 440 SER A O 1
ATOM 3430 N N . ASN A 1 441 ? 11.932 -16.861 -8.246 1.00 96.31 441 ASN A N 1
ATOM 3431 C CA . ASN A 1 441 ? 12.810 -17.515 -7.269 1.00 96.31 441 ASN A CA 1
ATOM 3432 C C . ASN A 1 441 ? 13.363 -18.868 -7.736 1.00 96.31 441 ASN A C 1
ATOM 3434 O O . ASN A 1 441 ? 14.337 -19.356 -7.180 1.00 96.31 441 ASN A O 1
ATOM 3438 N N . GLN A 1 442 ? 12.766 -19.495 -8.742 1.00 96.62 442 GLN A N 1
ATOM 3439 C CA . GLN A 1 442 ? 13.231 -20.774 -9.279 1.00 96.62 442 GLN A CA 1
ATOM 3440 C C . GLN A 1 442 ? 14.040 -20.600 -10.574 1.00 96.62 442 GLN A C 1
ATOM 3442 O O . GLN A 1 442 ? 14.634 -21.562 -11.056 1.00 96.62 442 GLN A O 1
ATOM 3447 N N . MET A 1 443 ? 14.072 -19.391 -11.138 1.00 95.75 443 MET A N 1
ATOM 3448 C CA . MET A 1 443 ? 14.814 -19.082 -12.358 1.00 95.75 443 MET A CA 1
ATOM 3449 C C . MET A 1 443 ? 16.297 -18.832 -12.051 1.00 95.75 443 MET A C 1
ATOM 3451 O O . MET A 1 443 ? 16.640 -18.226 -11.037 1.00 95.75 443 MET A O 1
ATOM 3455 N N . SER A 1 444 ? 17.187 -19.267 -12.945 1.00 95.06 444 SER A N 1
ATOM 3456 C CA . SER A 1 444 ? 18.638 -19.027 -12.850 1.00 95.06 444 SER A CA 1
ATOM 3457 C C . SER A 1 444 ? 19.073 -17.676 -13.439 1.00 95.06 444 SER A C 1
ATOM 3459 O O . SER A 1 444 ? 20.152 -17.173 -13.120 1.00 95.06 444 SER A O 1
ATOM 3461 N N . GLY A 1 445 ? 18.235 -17.073 -14.283 1.00 95.50 445 GLY A N 1
ATOM 3462 C CA . GLY A 1 445 ? 18.489 -15.818 -14.984 1.00 95.50 445 GLY A CA 1
ATOM 3463 C C . GLY A 1 445 ? 17.191 -15.148 -15.450 1.00 95.50 445 GLY A C 1
ATOM 3464 O O . GLY A 1 445 ? 16.110 -15.701 -15.234 1.00 95.50 445 GLY A O 1
ATOM 3465 N N . PRO A 1 446 ? 17.277 -13.961 -16.080 1.00 96.62 446 PRO A N 1
ATOM 3466 C CA . PRO A 1 446 ? 16.125 -13.332 -16.718 1.00 96.62 446 PRO A CA 1
ATOM 3467 C C . PRO A 1 446 ? 15.480 -14.260 -17.764 1.00 96.62 446 PRO A C 1
ATOM 3469 O O . PRO A 1 446 ? 16.168 -15.125 -18.310 1.00 96.62 446 PRO A O 1
ATOM 3472 N N . PRO A 1 447 ? 14.186 -14.077 -18.087 1.00 95.44 447 PRO A N 1
ATOM 3473 C CA . PRO A 1 447 ? 13.517 -14.825 -19.155 1.00 95.44 447 PRO A CA 1
ATOM 3474 C C . PRO A 1 447 ? 14.322 -14.843 -20.466 1.00 95.44 447 PRO A C 1
ATOM 3476 O O . PRO A 1 447 ? 14.745 -13.782 -20.923 1.00 95.44 447 PRO A O 1
ATOM 3479 N N . LEU A 1 448 ? 14.473 -16.004 -21.120 1.00 93.50 448 LEU A N 1
ATOM 3480 C CA . LEU A 1 448 ? 15.255 -16.137 -22.366 1.00 93.50 448 LEU A CA 1
ATOM 3481 C C . LEU A 1 448 ? 14.758 -15.200 -23.479 1.00 93.50 448 LEU A C 1
ATOM 3483 O O . LEU A 1 448 ? 15.539 -14.667 -24.263 1.00 93.50 448 LEU A O 1
ATOM 3487 N N . ILE A 1 449 ? 13.451 -14.921 -23.502 1.00 93.06 449 ILE A N 1
ATOM 3488 C CA . ILE A 1 449 ? 12.849 -13.973 -24.444 1.00 93.06 449 ILE A CA 1
ATOM 3489 C C . ILE A 1 449 ? 13.484 -12.577 -24.385 1.00 93.06 449 ILE A C 1
ATOM 3491 O O . ILE A 1 449 ? 13.545 -11.887 -25.400 1.00 93.06 449 ILE A O 1
ATOM 3495 N N . TYR A 1 450 ? 13.987 -12.165 -23.219 1.00 95.75 450 TYR A N 1
ATOM 3496 C CA . TYR A 1 450 ? 14.673 -10.889 -23.069 1.00 95.75 450 TYR A CA 1
ATOM 3497 C C . TYR A 1 450 ? 16.001 -10.859 -23.830 1.00 95.75 450 TYR A C 1
ATOM 3499 O O . TYR A 1 450 ? 16.243 -9.916 -24.578 1.00 95.75 450 TYR A O 1
ATOM 3507 N N . SER A 1 451 ? 16.840 -11.892 -23.712 1.00 95.12 451 SER A N 1
ATOM 3508 C CA . SER A 1 451 ? 18.136 -11.911 -24.404 1.00 95.12 451 SER A CA 1
ATOM 3509 C C . SER A 1 451 ? 17.974 -12.005 -25.925 1.00 95.12 451 SER A C 1
ATOM 3511 O O . SER A 1 451 ? 18.728 -11.366 -26.660 1.00 95.12 451 SER A O 1
ATOM 3513 N N . ILE A 1 452 ? 16.953 -12.729 -26.402 1.00 94.00 452 ILE A N 1
ATOM 3514 C CA . ILE A 1 452 ? 16.578 -12.781 -27.824 1.00 94.00 452 ILE A CA 1
ATOM 3515 C C . ILE A 1 452 ? 16.163 -11.389 -28.316 1.00 94.00 452 ILE A C 1
ATOM 3517 O O . ILE A 1 452 ? 16.669 -10.911 -29.333 1.00 94.00 452 ILE A O 1
ATOM 3521 N N . ALA A 1 453 ? 15.268 -10.720 -27.586 1.00 95.31 453 ALA A N 1
ATOM 3522 C CA . ALA A 1 453 ? 14.774 -9.403 -27.963 1.00 95.31 453 ALA A CA 1
ATOM 3523 C C . ALA A 1 453 ? 15.867 -8.327 -27.911 1.00 95.31 453 ALA A C 1
ATOM 3525 O O . ALA A 1 453 ? 15.955 -7.516 -28.831 1.00 95.31 453 ALA A O 1
ATOM 3526 N N . LEU A 1 454 ? 16.734 -8.356 -26.893 1.00 97.38 454 LEU A N 1
ATOM 3527 C CA . LEU A 1 454 ? 17.899 -7.479 -26.792 1.00 97.38 454 LEU A CA 1
ATOM 3528 C C . LEU A 1 454 ? 18.844 -7.690 -27.978 1.00 97.38 454 LEU A C 1
ATOM 3530 O O . LEU A 1 454 ? 19.217 -6.719 -28.625 1.00 97.38 454 LEU A O 1
ATOM 3534 N N . ARG A 1 455 ? 19.194 -8.939 -28.320 1.00 96.69 455 ARG A N 1
ATOM 3535 C CA . ARG A 1 455 ? 20.077 -9.230 -29.464 1.00 96.69 455 ARG A CA 1
ATOM 3536 C C . ARG A 1 455 ? 19.476 -8.738 -30.779 1.00 96.69 455 ARG A C 1
ATOM 3538 O O . ARG A 1 455 ? 20.174 -8.098 -31.561 1.00 96.69 455 ARG A O 1
ATOM 3545 N N . LYS A 1 456 ? 18.183 -8.997 -31.004 1.00 96.25 456 LYS A N 1
ATOM 3546 C CA . LYS A 1 456 ? 17.467 -8.527 -32.198 1.00 96.25 456 LYS A CA 1
ATOM 3547 C C . LYS A 1 456 ? 17.429 -6.998 -32.263 1.00 96.25 456 LYS A C 1
ATOM 3549 O O . LYS A 1 456 ? 17.697 -6.450 -33.323 1.00 96.25 456 LYS A O 1
ATOM 3554 N N . ALA A 1 457 ? 17.179 -6.312 -31.147 1.00 97.25 457 ALA A N 1
ATOM 3555 C CA . ALA A 1 457 ? 17.214 -4.853 -31.096 1.00 97.25 457 ALA A CA 1
ATOM 3556 C C . ALA A 1 457 ? 18.625 -4.292 -31.343 1.00 97.25 457 ALA A C 1
ATOM 3558 O O . ALA A 1 457 ? 18.793 -3.396 -32.164 1.00 97.25 457 ALA A O 1
ATOM 3559 N N . MET A 1 458 ? 19.652 -4.857 -30.704 1.00 97.69 458 MET A N 1
ATOM 3560 C CA . MET A 1 458 ? 21.046 -4.441 -30.899 1.00 97.69 458 MET A CA 1
ATOM 3561 C C . MET A 1 458 ? 21.513 -4.632 -32.347 1.00 97.69 458 MET A C 1
ATOM 3563 O O . MET A 1 458 ? 22.213 -3.763 -32.864 1.00 97.69 458 MET A O 1
ATOM 3567 N N . GLY A 1 459 ? 21.103 -5.730 -32.995 1.00 97.00 459 GLY A N 1
ATOM 3568 C CA . GLY A 1 459 ? 21.376 -5.995 -34.409 1.00 97.00 459 GLY A CA 1
ATOM 3569 C C . GLY A 1 459 ? 20.589 -5.092 -35.362 1.00 97.00 459 GLY A C 1
ATOM 3570 O O . GLY A 1 459 ? 21.151 -4.614 -36.340 1.00 97.00 459 GLY A O 1
ATOM 3571 N N . HIS A 1 460 ? 19.319 -4.796 -35.061 1.00 96.62 460 HIS A N 1
ATOM 3572 C CA . HIS A 1 460 ? 18.495 -3.871 -35.858 1.00 96.62 460 HIS A CA 1
ATOM 3573 C C . HIS A 1 460 ? 19.093 -2.462 -35.905 1.00 96.62 460 HIS A C 1
ATOM 3575 O O . HIS A 1 460 ? 19.129 -1.828 -36.954 1.00 96.62 460 HIS A O 1
ATOM 3581 N N . PHE A 1 461 ? 19.625 -1.992 -34.775 1.00 96.94 461 PHE A N 1
ATOM 3582 C CA . PHE A 1 461 ? 20.299 -0.697 -34.684 1.00 96.94 461 PHE A CA 1
ATOM 3583 C C . PHE A 1 461 ? 21.808 -0.775 -34.967 1.00 96.94 461 PHE A C 1
ATOM 3585 O O . PHE A 1 461 ? 22.537 0.170 -34.663 1.00 96.94 461 PHE A O 1
ATOM 3592 N N . ASP A 1 462 ? 22.303 -1.868 -35.558 1.00 96.75 462 ASP A N 1
ATOM 3593 C CA . ASP A 1 462 ? 23.702 -1.973 -35.968 1.00 96.75 462 ASP A CA 1
ATOM 3594 C C . ASP A 1 462 ? 23.967 -1.198 -37.266 1.00 96.75 462 ASP A C 1
ATOM 3596 O O . ASP A 1 462 ? 23.751 -1.651 -38.391 1.00 96.75 462 ASP A O 1
ATOM 3600 N N . ALA A 1 463 ? 24.499 0.010 -37.099 1.00 95.81 463 ALA A N 1
ATOM 3601 C CA . ALA A 1 463 ? 24.899 0.879 -38.195 1.00 95.81 463 ALA A CA 1
ATOM 3602 C C . ALA A 1 463 ? 26.363 0.668 -38.640 1.00 95.81 463 ALA A C 1
ATOM 3604 O O . ALA A 1 463 ? 26.973 1.584 -39.203 1.00 95.81 463 ALA A O 1
ATOM 3605 N N . SER A 1 464 ? 26.950 -0.516 -38.415 1.00 95.81 464 SER A N 1
ATOM 3606 C CA . SER A 1 464 ? 28.326 -0.834 -38.838 1.00 95.81 464 SER A CA 1
ATOM 3607 C C . SER A 1 464 ? 28.556 -0.608 -40.335 1.00 95.81 464 SER A C 1
ATOM 3609 O O . SER A 1 464 ? 29.588 -0.055 -40.715 1.00 95.81 464 SER A O 1
ATOM 3611 N N . HIS A 1 465 ? 27.567 -0.900 -41.186 1.00 95.75 465 HIS A N 1
ATOM 3612 C CA . HIS A 1 465 ? 27.669 -0.629 -42.624 1.00 95.75 465 HIS A CA 1
ATOM 3613 C C . HIS A 1 465 ? 27.840 0.874 -42.932 1.00 95.75 465 HIS A C 1
ATOM 3615 O O . HIS A 1 465 ? 28.708 1.249 -43.719 1.00 95.75 465 HIS A O 1
ATOM 3621 N N . LEU A 1 466 ? 27.095 1.760 -42.255 1.00 94.88 466 LEU A N 1
ATOM 3622 C CA . LEU A 1 466 ? 27.244 3.216 -42.405 1.00 94.88 466 LEU A CA 1
ATOM 3623 C C . LEU A 1 466 ? 28.594 3.703 -41.871 1.00 94.88 466 LEU A C 1
ATOM 3625 O O . LEU A 1 466 ? 29.139 4.689 -42.371 1.00 94.88 466 LEU A O 1
ATOM 3629 N N . LEU A 1 467 ? 29.163 3.025 -40.870 1.00 95.06 467 LEU A N 1
ATOM 3630 C CA . LEU A 1 467 ? 30.506 3.331 -40.377 1.00 95.06 467 LEU A CA 1
ATOM 3631 C C . LEU A 1 467 ? 31.590 2.978 -41.385 1.00 95.06 467 LEU A C 1
ATOM 3633 O O . LEU A 1 467 ? 32.493 3.789 -41.603 1.00 95.06 467 LEU A O 1
ATOM 3637 N N . GLU A 1 468 ? 31.485 1.820 -42.027 1.00 96.25 468 GLU A N 1
ATOM 3638 C CA . GLU A 1 468 ? 32.379 1.433 -43.116 1.00 96.25 468 GLU A CA 1
ATOM 3639 C C . GLU A 1 468 ? 32.254 2.396 -44.302 1.00 96.25 468 GLU A C 1
ATOM 3641 O O . GLU A 1 468 ? 33.258 2.861 -44.848 1.00 96.25 468 GLU A O 1
ATOM 3646 N N . GLU A 1 469 ? 31.032 2.785 -44.671 1.00 96.38 469 GLU A N 1
ATOM 3647 C CA . GLU A 1 469 ? 30.810 3.773 -45.726 1.00 96.38 469 GLU A CA 1
ATOM 3648 C C . GLU A 1 469 ? 31.382 5.145 -45.373 1.00 96.38 469 GLU A C 1
ATOM 3650 O O . GLU A 1 469 ? 32.026 5.761 -46.221 1.00 96.38 469 GLU A O 1
ATOM 3655 N N . LYS A 1 470 ? 31.254 5.590 -44.118 1.00 95.38 470 LYS A N 1
ATOM 3656 C CA . LYS A 1 470 ? 31.853 6.838 -43.618 1.00 95.38 470 LYS A CA 1
ATOM 3657 C C . LYS A 1 470 ? 33.381 6.857 -43.728 1.00 95.38 470 LYS A C 1
ATOM 3659 O O . LYS A 1 470 ? 33.973 7.930 -43.841 1.00 95.38 470 LYS A O 1
ATOM 3664 N N . MET A 1 471 ? 34.036 5.694 -43.677 1.00 96.00 471 MET A N 1
ATOM 3665 C CA . MET A 1 471 ? 35.484 5.584 -43.902 1.00 96.00 471 MET A CA 1
ATOM 3666 C C . MET A 1 471 ? 35.856 5.704 -45.385 1.00 96.00 471 MET A C 1
ATOM 3668 O O . MET A 1 471 ? 36.954 6.159 -45.705 1.00 96.00 471 MET A O 1
ATOM 3672 N N . ASN A 1 472 ? 34.948 5.314 -46.281 1.00 97.19 472 ASN A N 1
ATOM 3673 C CA . ASN A 1 472 ? 35.163 5.309 -47.727 1.00 97.19 472 ASN A CA 1
ATOM 3674 C C . ASN A 1 472 ? 34.705 6.610 -48.413 1.00 97.19 472 ASN A C 1
ATOM 3676 O O . ASN A 1 472 ? 35.271 6.994 -49.439 1.00 97.19 472 ASN A O 1
ATOM 3680 N N . ARG A 1 473 ? 33.689 7.292 -47.869 1.00 97.44 473 ARG A N 1
ATOM 3681 C CA . ARG A 1 473 ? 33.096 8.527 -48.405 1.00 97.44 473 ARG A CA 1
ATOM 3682 C C . ARG A 1 473 ? 32.459 9.386 -47.310 1.00 97.44 473 ARG A C 1
ATOM 3684 O O . ARG A 1 473 ? 32.190 8.921 -46.210 1.00 97.44 473 ARG A O 1
ATOM 3691 N N . GLU A 1 474 ? 32.149 10.642 -47.632 1.00 96.69 474 GLU A N 1
ATOM 3692 C CA . GLU A 1 474 ? 31.258 11.437 -46.781 1.00 96.69 474 GLU A CA 1
ATOM 3693 C C . GLU A 1 474 ? 29.819 10.898 -46.858 1.00 96.69 474 GLU A C 1
ATOM 3695 O O . GLU A 1 474 ? 29.286 10.652 -47.945 1.00 96.69 474 GLU A O 1
ATOM 3700 N N . LEU A 1 475 ? 29.204 10.711 -45.686 1.00 97.31 475 LEU A N 1
ATOM 3701 C CA . LEU A 1 475 ? 27.785 10.375 -45.551 1.00 97.31 475 LEU A CA 1
ATOM 3702 C C . LEU A 1 475 ? 26.914 11.596 -45.858 1.00 97.31 475 LEU A C 1
ATOM 3704 O O . LEU A 1 475 ? 27.260 12.716 -45.450 1.00 97.31 475 LEU A O 1
ATOM 3708 N N . ILE A 1 476 ? 25.774 11.373 -46.515 1.00 97.44 476 ILE A N 1
ATOM 3709 C CA . ILE A 1 476 ? 24.750 12.415 -46.683 1.00 97.44 476 ILE A CA 1
ATOM 3710 C C . ILE A 1 476 ? 24.065 12.723 -45.342 1.00 97.44 476 ILE A C 1
ATOM 3712 O O . ILE A 1 476 ? 24.293 12.036 -44.347 1.00 97.44 476 ILE A O 1
ATOM 3716 N N . CYS A 1 477 ? 23.247 13.780 -45.302 1.00 95.56 477 CYS A N 1
ATOM 3717 C CA . CYS A 1 477 ? 22.573 14.219 -44.073 1.00 95.56 477 CYS A CA 1
ATOM 3718 C C . CYS A 1 477 ? 21.747 13.086 -43.441 1.00 95.56 477 CYS A C 1
ATOM 3720 O O . CYS A 1 477 ? 21.993 12.730 -42.295 1.00 95.56 477 CYS A O 1
ATOM 3722 N N . GLU A 1 478 ? 20.888 12.442 -44.235 1.00 93.94 478 GLU A N 1
ATOM 3723 C CA . GLU A 1 478 ? 19.999 11.354 -43.798 1.00 93.94 478 GLU A CA 1
ATOM 3724 C C . GLU A 1 478 ? 20.771 10.133 -43.259 1.00 93.94 478 GLU A C 1
ATOM 3726 O O . GLU A 1 478 ? 20.435 9.580 -42.215 1.00 93.94 478 GLU A O 1
ATOM 3731 N N . GLU A 1 479 ? 21.861 9.732 -43.923 1.00 95.62 479 GLU A N 1
ATOM 3732 C CA . GLU A 1 479 ? 22.729 8.631 -43.469 1.00 95.62 479 GLU A CA 1
ATOM 3733 C C . GLU A 1 479 ? 23.430 8.964 -42.150 1.00 95.62 479 GLU A C 1
ATOM 3735 O O . GLU A 1 479 ? 23.630 8.095 -41.304 1.00 95.62 479 GLU A O 1
ATOM 3740 N N . ARG A 1 480 ? 23.827 10.227 -41.968 1.00 96.25 480 ARG A N 1
ATOM 3741 C CA . ARG A 1 480 ? 24.456 10.683 -40.729 1.00 96.25 480 ARG A CA 1
ATOM 3742 C C . ARG A 1 480 ? 23.456 10.692 -39.578 1.00 96.25 480 ARG A C 1
ATOM 3744 O O . ARG A 1 480 ? 23.791 10.193 -38.513 1.00 96.25 480 ARG A O 1
ATOM 3751 N N . GLU A 1 481 ? 22.256 11.212 -39.813 1.00 94.25 481 GLU A N 1
ATOM 3752 C CA . GLU A 1 481 ? 21.155 11.210 -38.845 1.00 94.25 481 GLU A CA 1
ATOM 3753 C C . GLU A 1 481 ? 20.767 9.779 -38.455 1.00 94.25 481 GLU A C 1
ATOM 3755 O O . GLU A 1 481 ? 20.672 9.474 -37.269 1.00 94.25 481 GLU A O 1
ATOM 3760 N N . THR A 1 482 ? 20.667 8.872 -39.432 1.00 94.25 482 THR A N 1
ATOM 3761 C CA . THR A 1 482 ? 20.402 7.443 -39.191 1.00 94.25 482 THR A CA 1
ATOM 3762 C C . THR A 1 482 ? 21.508 6.806 -38.350 1.00 94.25 482 THR A C 1
ATOM 3764 O O . THR A 1 482 ? 21.229 6.135 -37.359 1.00 94.25 482 THR A O 1
ATOM 3767 N N . LEU A 1 483 ? 22.777 7.040 -38.704 1.00 95.81 483 LEU A N 1
ATOM 3768 C CA . LEU A 1 483 ? 23.920 6.529 -37.948 1.00 95.81 483 LEU A CA 1
ATOM 3769 C C . LEU A 1 483 ? 23.920 7.036 -36.497 1.00 95.81 483 LEU A C 1
ATOM 3771 O O . LEU A 1 483 ? 24.187 6.263 -35.574 1.00 95.81 483 LEU A O 1
ATOM 3775 N N . ASP A 1 484 ? 23.651 8.324 -36.292 1.00 95.56 484 ASP A N 1
ATOM 3776 C CA . ASP A 1 484 ? 23.638 8.937 -34.965 1.00 95.56 484 ASP A CA 1
ATOM 3777 C C . ASP A 1 484 ? 22.443 8.432 -34.130 1.00 95.56 484 ASP A C 1
ATOM 3779 O O . ASP A 1 484 ? 22.628 8.082 -32.962 1.00 95.56 484 ASP A O 1
ATOM 3783 N N . GLY A 1 485 ? 21.260 8.278 -34.736 1.00 95.62 485 GLY A N 1
ATOM 3784 C CA . GLY A 1 485 ? 20.077 7.693 -34.097 1.00 95.62 485 GLY A CA 1
ATOM 3785 C C . GLY A 1 485 ? 20.279 6.231 -33.685 1.00 95.62 485 GLY A C 1
ATOM 3786 O O . GLY A 1 485 ? 20.022 5.872 -32.535 1.00 95.62 485 GLY A O 1
ATOM 3787 N N . CYS A 1 486 ? 20.815 5.392 -34.578 1.00 96.19 486 CYS A N 1
ATOM 3788 C CA . CYS A 1 486 ? 21.138 3.993 -34.277 1.00 96.19 486 CYS A CA 1
ATOM 3789 C C . CYS A 1 486 ? 22.130 3.870 -33.111 1.00 96.19 486 CYS A C 1
ATOM 3791 O O . CYS A 1 486 ? 21.923 3.077 -32.194 1.00 96.19 486 CYS A O 1
ATOM 3793 N N . ARG A 1 487 ? 23.179 4.702 -33.095 1.00 96.44 487 ARG A N 1
ATOM 3794 C CA . ARG A 1 487 ? 24.161 4.731 -31.999 1.00 96.44 487 ARG A CA 1
ATOM 3795 C C . ARG A 1 487 ? 23.549 5.149 -30.670 1.00 96.44 487 ARG A C 1
ATOM 3797 O O . ARG A 1 487 ? 23.889 4.561 -29.644 1.00 96.44 487 ARG A O 1
ATOM 3804 N N . LEU A 1 488 ? 22.673 6.153 -30.681 1.00 96.50 488 LEU A N 1
ATOM 3805 C CA . LEU A 1 488 ? 21.973 6.579 -29.474 1.00 96.50 488 LEU A CA 1
ATOM 3806 C C . LEU A 1 488 ? 21.115 5.440 -28.919 1.00 96.50 488 LEU A C 1
ATOM 3808 O O . LEU A 1 488 ? 21.201 5.148 -27.728 1.00 96.50 488 LEU A O 1
ATOM 3812 N N . LEU A 1 489 ? 20.336 4.770 -29.774 1.00 96.94 489 LEU A N 1
ATOM 3813 C CA . LEU A 1 489 ? 19.495 3.652 -29.354 1.00 96.94 489 LEU A CA 1
ATOM 3814 C C . LEU A 1 489 ? 20.324 2.475 -28.842 1.00 96.94 489 LEU A C 1
ATOM 3816 O O . LEU A 1 489 ? 20.018 1.968 -27.771 1.00 96.94 489 LEU A O 1
ATOM 3820 N N . GLN A 1 490 ? 21.404 2.078 -29.521 1.00 97.31 490 GLN A N 1
ATOM 3821 C CA . GLN A 1 490 ? 22.294 1.027 -29.011 1.00 97.31 490 GLN A CA 1
ATOM 3822 C C . GLN A 1 490 ? 22.880 1.380 -27.637 1.00 97.31 490 GLN A C 1
ATOM 3824 O O . GLN A 1 490 ? 22.903 0.530 -26.748 1.00 97.31 490 GLN A O 1
ATOM 3829 N N . SER A 1 491 ? 23.317 2.630 -27.439 1.00 97.38 491 SER A N 1
ATOM 3830 C CA . SER A 1 491 ? 23.810 3.099 -26.137 1.00 97.38 491 SER A CA 1
ATOM 3831 C C . SER A 1 491 ? 22.721 3.016 -25.070 1.00 97.38 491 SER A C 1
ATOM 3833 O O . SER A 1 491 ? 22.955 2.477 -23.997 1.00 97.38 491 SER A O 1
ATOM 3835 N N . MET A 1 492 ? 21.515 3.490 -25.379 1.00 97.75 492 MET A N 1
ATOM 3836 C CA . MET A 1 492 ? 20.374 3.462 -24.467 1.00 97.75 492 MET A CA 1
ATOM 3837 C C . MET A 1 492 ? 19.962 2.029 -24.098 1.00 97.75 492 MET A C 1
ATOM 3839 O O . MET A 1 492 ? 19.715 1.746 -22.930 1.00 97.75 492 MET A O 1
ATOM 3843 N N . LEU A 1 493 ? 19.896 1.116 -25.073 1.00 97.50 493 LEU A N 1
ATOM 3844 C CA . LEU A 1 493 ? 19.584 -0.298 -24.842 1.00 97.50 493 LEU A CA 1
ATOM 3845 C C . LEU A 1 493 ? 20.650 -0.965 -23.964 1.00 97.50 493 LEU A C 1
ATOM 3847 O O . LEU A 1 493 ? 20.308 -1.716 -23.052 1.00 97.50 493 LEU A O 1
ATOM 3851 N N . HIS A 1 494 ? 21.927 -0.653 -24.198 1.00 97.62 494 HIS A N 1
ATOM 3852 C CA . HIS A 1 494 ? 23.028 -1.123 -23.362 1.00 97.62 494 HIS A CA 1
ATOM 3853 C C . HIS A 1 494 ? 22.937 -0.586 -21.927 1.00 97.62 494 HIS A C 1
ATOM 3855 O O . HIS A 1 494 ? 23.055 -1.361 -20.981 1.00 97.62 494 HIS A O 1
ATOM 3861 N N . ASP A 1 495 ? 22.671 0.711 -21.753 1.00 97.38 495 ASP A N 1
ATOM 3862 C CA . ASP A 1 495 ? 22.524 1.334 -20.434 1.00 97.38 495 ASP A CA 1
ATOM 3863 C C . ASP A 1 495 ? 21.349 0.724 -19.652 1.00 97.38 495 ASP A C 1
ATOM 3865 O O . ASP A 1 495 ? 21.457 0.464 -18.452 1.00 97.38 495 ASP A O 1
ATOM 3869 N N . LEU A 1 496 ? 20.235 0.442 -20.337 1.00 97.06 496 LEU A N 1
ATOM 3870 C CA . LEU A 1 496 ? 19.087 -0.254 -19.755 1.00 97.06 496 LEU A CA 1
ATOM 3871 C C . LEU A 1 496 ? 19.444 -1.681 -19.317 1.00 97.06 496 LEU A C 1
ATOM 3873 O O . LEU A 1 496 ? 19.053 -2.083 -18.219 1.00 97.06 496 LEU A O 1
ATOM 3877 N N . ASP A 1 497 ? 20.180 -2.437 -20.135 1.00 97.56 497 ASP A N 1
ATOM 3878 C CA . ASP A 1 497 ? 20.616 -3.800 -19.806 1.00 97.56 497 ASP A CA 1
ATOM 3879 C C . ASP A 1 497 ? 21.566 -3.824 -18.600 1.00 97.56 497 ASP A C 1
ATOM 3881 O O . ASP A 1 497 ? 21.330 -4.551 -17.634 1.00 97.56 497 ASP A O 1
ATOM 3885 N N . VAL A 1 498 ? 22.585 -2.958 -18.593 1.00 97.25 498 VAL A N 1
ATOM 3886 C CA . VAL A 1 498 ? 23.524 -2.815 -17.467 1.00 97.25 498 VAL A CA 1
ATOM 3887 C C . VAL A 1 498 ? 22.787 -2.397 -16.191 1.00 97.25 498 VAL A C 1
ATOM 3889 O O . VAL A 1 498 ? 23.051 -2.935 -15.112 1.00 97.25 498 VAL A O 1
ATOM 3892 N N . GLY A 1 499 ? 21.816 -1.489 -16.313 1.00 96.25 499 GLY A N 1
ATOM 3893 C CA . GLY A 1 499 ? 21.010 -0.998 -15.198 1.00 96.25 499 GLY A CA 1
ATOM 3894 C C . GLY A 1 499 ? 20.093 -2.047 -14.562 1.00 96.25 499 GLY A C 1
ATOM 3895 O O . GLY A 1 499 ? 19.702 -1.875 -13.406 1.00 96.25 499 GLY A O 1
ATOM 3896 N N . LEU A 1 500 ? 19.778 -3.161 -15.243 1.00 96.19 500 LEU A N 1
ATOM 3897 C CA . LEU A 1 500 ? 18.874 -4.198 -14.717 1.00 96.19 500 LEU A CA 1
ATOM 3898 C C . LEU A 1 500 ? 19.309 -4.739 -13.358 1.00 96.19 500 LEU A C 1
ATOM 3900 O O . LEU A 1 500 ? 18.457 -5.080 -12.539 1.00 96.19 500 LEU A O 1
ATOM 3904 N N . ALA A 1 501 ? 20.617 -4.832 -13.110 1.00 94.69 501 ALA A N 1
ATOM 3905 C CA . ALA A 1 501 ? 21.144 -5.355 -11.856 1.00 94.69 501 ALA A CA 1
ATOM 3906 C C . ALA A 1 501 ? 20.807 -4.470 -10.646 1.00 94.69 501 ALA A C 1
ATOM 3908 O O . ALA A 1 501 ? 20.782 -4.978 -9.529 1.00 94.69 501 ALA A O 1
ATOM 3909 N N . GLU A 1 502 ? 20.499 -3.190 -10.856 1.00 93.88 502 GLU A N 1
ATOM 3910 C CA . GLU A 1 502 ? 20.247 -2.210 -9.795 1.00 93.88 502 GLU A CA 1
ATOM 3911 C C . GLU A 1 502 ? 18.757 -1.884 -9.619 1.00 93.88 502 GLU A C 1
ATOM 3913 O O . GLU A 1 502 ? 18.373 -1.246 -8.636 1.00 93.88 502 GLU A O 1
ATOM 3918 N N . VAL A 1 503 ? 17.887 -2.345 -10.527 1.00 94.31 503 VAL A N 1
ATOM 3919 C CA . VAL A 1 503 ? 16.450 -2.055 -10.449 1.00 94.31 503 VAL A CA 1
ATOM 3920 C C . VAL A 1 503 ? 15.822 -2.757 -9.246 1.00 94.31 503 VAL A C 1
ATOM 3922 O O . VAL A 1 503 ? 15.979 -3.962 -9.041 1.00 94.31 503 VAL A O 1
ATOM 3925 N N . ARG A 1 504 ? 15.079 -1.991 -8.444 1.00 90.19 504 ARG A N 1
ATOM 3926 C CA . ARG A 1 504 ? 14.405 -2.486 -7.230 1.00 90.19 504 ARG A CA 1
ATOM 3927 C C . ARG A 1 504 ? 12.929 -2.155 -7.161 1.00 90.19 504 ARG A C 1
ATOM 3929 O O . ARG A 1 504 ? 12.202 -2.823 -6.441 1.00 90.19 504 ARG A O 1
ATOM 3936 N N . SER A 1 505 ? 12.482 -1.149 -7.899 1.00 92.62 505 SER A N 1
ATOM 3937 C CA . SER A 1 505 ? 11.092 -0.716 -7.912 1.00 92.62 505 SER A CA 1
ATOM 3938 C C . SER A 1 505 ? 10.582 -0.669 -9.341 1.00 92.62 505 SER A C 1
ATOM 3940 O O . SER A 1 505 ? 11.254 -0.135 -10.225 1.00 92.62 505 SER A O 1
ATOM 3942 N N . LEU A 1 506 ? 9.387 -1.225 -9.544 1.00 91.12 506 LEU A N 1
ATOM 3943 C CA . LEU A 1 506 ? 8.701 -1.167 -10.826 1.00 91.12 506 LEU A CA 1
ATOM 3944 C C . LEU A 1 506 ? 8.288 0.276 -11.135 1.00 91.12 506 LEU A C 1
ATOM 3946 O O . LEU A 1 506 ? 8.625 0.770 -12.203 1.00 91.12 506 LEU A O 1
ATOM 3950 N N . GLY A 1 507 ? 7.711 0.986 -10.160 1.00 89.06 507 GLY A N 1
ATOM 3951 C CA . GLY A 1 507 ? 7.369 2.402 -10.303 1.00 89.06 507 GLY A CA 1
ATOM 3952 C C . GLY A 1 507 ? 8.570 3.296 -10.641 1.00 89.06 507 GLY A C 1
ATOM 3953 O O . GLY A 1 507 ? 8.454 4.160 -11.503 1.00 89.06 507 GLY A O 1
ATOM 3954 N N . ALA A 1 508 ? 9.747 3.059 -10.042 1.00 90.06 508 ALA A N 1
ATOM 3955 C CA . ALA A 1 508 ? 10.966 3.797 -10.412 1.00 90.06 508 ALA A CA 1
ATOM 3956 C C . ALA A 1 508 ? 11.383 3.539 -11.867 1.00 90.06 508 ALA A C 1
ATOM 3958 O O . ALA A 1 508 ? 11.810 4.448 -12.580 1.00 90.06 508 ALA A O 1
ATOM 3959 N N . HIS A 1 509 ? 11.273 2.282 -12.304 1.00 92.75 509 HIS A N 1
ATOM 3960 C CA . HIS A 1 509 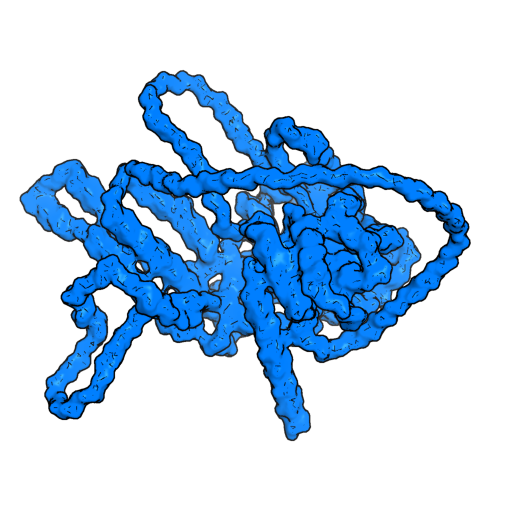? 11.578 1.890 -13.672 1.00 92.75 509 HIS A CA 1
ATOM 3961 C C . HIS A 1 509 ? 10.592 2.510 -14.673 1.00 92.75 509 HIS A C 1
ATOM 3963 O O . HIS A 1 509 ? 11.022 3.044 -15.694 1.00 92.75 509 HIS A O 1
ATOM 3969 N N . GLU A 1 510 ? 9.295 2.483 -14.377 1.00 91.00 510 GLU A N 1
ATOM 3970 C CA . GLU A 1 510 ? 8.261 3.080 -15.223 1.00 91.00 510 GLU A CA 1
ATOM 3971 C C . GLU A 1 510 ? 8.415 4.598 -15.308 1.00 91.00 510 GLU A C 1
ATOM 3973 O O . GLU A 1 510 ? 8.373 5.152 -16.405 1.00 91.00 510 GLU A O 1
ATOM 3978 N N . GLU A 1 511 ? 8.678 5.278 -14.189 1.00 90.00 511 GLU A N 1
ATOM 3979 C CA . GLU A 1 511 ? 8.961 6.714 -14.197 1.00 90.00 511 GLU A CA 1
ATOM 3980 C C . GLU A 1 511 ? 10.169 7.033 -15.085 1.00 90.00 511 GLU A C 1
ATOM 3982 O O . GLU A 1 511 ? 10.095 7.912 -15.945 1.00 90.00 511 GLU A O 1
ATOM 3987 N N . HIS A 1 512 ? 11.259 6.275 -14.939 1.00 92.81 512 HIS A N 1
ATOM 3988 C CA . HIS A 1 512 ? 12.435 6.413 -15.792 1.00 92.81 512 HIS A CA 1
ATOM 3989 C C . HIS A 1 512 ? 12.093 6.211 -17.278 1.00 92.81 512 HIS A C 1
ATOM 3991 O O . HIS A 1 512 ? 12.525 6.989 -18.133 1.00 92.81 512 HIS A O 1
ATOM 3997 N N . LEU A 1 513 ? 11.282 5.199 -17.588 1.00 92.88 513 LEU A N 1
ATOM 3998 C CA . LEU A 1 513 ? 10.863 4.885 -18.948 1.00 92.88 513 LEU A CA 1
ATOM 3999 C C . LEU A 1 513 ? 10.026 6.022 -19.559 1.00 92.88 513 LEU A C 1
ATOM 4001 O O . LEU A 1 513 ? 10.359 6.518 -20.634 1.00 92.88 513 LEU A O 1
ATOM 4005 N N . TYR A 1 514 ? 8.979 6.474 -18.867 1.00 91.75 514 TYR A N 1
ATOM 4006 C CA . TYR A 1 514 ? 8.038 7.469 -19.388 1.00 91.75 514 TYR A CA 1
ATOM 4007 C C . TYR A 1 514 ? 8.571 8.900 -19.369 1.00 91.75 514 TYR A C 1
ATOM 4009 O O . TYR A 1 514 ? 8.233 9.678 -20.257 1.00 91.75 514 TYR A O 1
ATOM 4017 N N . GLN A 1 515 ? 9.385 9.271 -18.379 1.00 92.56 515 GLN A N 1
ATOM 4018 C CA . GLN A 1 515 ? 9.875 10.646 -18.260 1.00 92.56 515 GLN A CA 1
ATOM 4019 C C . GLN A 1 515 ? 11.185 10.898 -19.003 1.00 92.56 515 GLN A C 1
ATOM 4021 O O . GLN A 1 515 ? 11.506 12.053 -19.277 1.00 92.56 515 GLN A O 1
ATOM 4026 N N . ARG A 1 516 ? 11.972 9.855 -19.292 1.00 94.94 516 ARG A N 1
ATOM 4027 C CA . ARG A 1 516 ? 13.306 10.021 -19.889 1.00 94.94 516 ARG A CA 1
ATOM 4028 C C . ARG A 1 516 ? 13.464 9.255 -21.186 1.00 94.94 516 ARG A C 1
ATOM 4030 O O . ARG A 1 516 ? 13.781 9.861 -22.201 1.00 94.94 516 ARG A O 1
ATOM 4037 N N . ILE A 1 517 ? 13.233 7.947 -21.161 1.00 94.88 517 ILE A N 1
ATOM 4038 C CA . ILE A 1 517 ? 13.543 7.073 -22.298 1.00 94.88 517 ILE A CA 1
ATOM 4039 C C . ILE A 1 517 ? 12.601 7.327 -23.478 1.00 94.88 517 ILE A C 1
ATOM 4041 O O . ILE A 1 517 ? 13.063 7.592 -24.582 1.00 94.88 517 ILE A O 1
ATOM 4045 N N . ILE A 1 518 ? 11.286 7.298 -23.253 1.00 93.06 518 ILE A N 1
ATOM 4046 C CA . ILE A 1 518 ? 10.290 7.503 -24.314 1.00 93.06 518 ILE A CA 1
ATOM 4047 C C . ILE A 1 518 ? 10.413 8.902 -24.950 1.00 93.06 518 ILE A C 1
ATOM 4049 O O . ILE A 1 518 ? 10.470 8.974 -26.178 1.00 93.06 518 ILE A O 1
ATOM 4053 N N . PRO A 1 519 ? 10.519 10.007 -24.182 1.00 95.19 519 PRO A N 1
ATOM 4054 C CA . PRO A 1 519 ? 10.767 11.328 -24.757 1.00 95.19 519 PRO A CA 1
ATOM 4055 C C . PRO A 1 519 ? 12.068 11.398 -25.557 1.00 95.19 519 PRO A C 1
ATOM 4057 O O . PRO A 1 519 ? 12.056 11.912 -26.666 1.00 95.19 519 PRO A O 1
ATOM 4060 N N . LEU A 1 520 ? 13.165 10.816 -25.055 1.00 95.25 520 LEU A N 1
ATOM 4061 C CA . LEU A 1 520 ? 14.443 10.787 -25.773 1.00 95.25 520 LEU A CA 1
ATOM 4062 C C . LEU A 1 520 ? 14.324 10.078 -27.129 1.00 95.25 520 LEU A C 1
ATOM 4064 O O . LEU A 1 520 ? 14.878 10.545 -28.122 1.00 95.25 520 LEU A O 1
ATOM 4068 N N . ILE A 1 521 ? 13.589 8.964 -27.171 1.00 93.50 521 ILE A N 1
ATOM 4069 C CA . ILE A 1 521 ? 13.295 8.228 -28.403 1.00 93.50 521 ILE A CA 1
ATOM 4070 C C . ILE A 1 521 ? 12.529 9.145 -29.368 1.00 93.50 521 ILE A C 1
ATOM 4072 O O . ILE A 1 521 ? 13.001 9.362 -30.485 1.00 93.50 521 ILE A O 1
ATOM 4076 N N . HIS A 1 522 ? 11.430 9.762 -28.926 1.00 93.25 522 HIS A N 1
ATOM 4077 C CA . HIS A 1 522 ? 10.624 10.668 -29.754 1.00 93.25 522 HIS A CA 1
ATOM 4078 C C . HIS A 1 522 ? 11.360 11.935 -30.216 1.00 93.25 522 HIS A C 1
ATOM 4080 O O . HIS A 1 522 ? 11.117 12.397 -31.326 1.00 93.25 522 HIS A O 1
ATOM 4086 N N . ASP A 1 523 ? 12.265 12.483 -29.406 1.00 93.56 523 ASP A N 1
ATOM 4087 C CA . ASP A 1 523 ? 13.067 13.659 -29.766 1.00 93.56 523 ASP A CA 1
ATOM 4088 C C . ASP A 1 523 ? 14.152 13.323 -30.800 1.00 93.56 523 ASP A C 1
ATOM 4090 O O . ASP A 1 523 ? 14.611 14.198 -31.535 1.00 93.56 523 ASP A O 1
ATOM 4094 N N . THR A 1 524 ? 14.579 12.058 -30.858 1.00 91.88 524 THR A N 1
ATOM 4095 C CA . THR A 1 524 ? 15.644 11.609 -31.765 1.00 91.88 524 THR A CA 1
ATOM 4096 C C . THR A 1 524 ? 15.115 11.267 -33.154 1.00 91.88 524 THR A C 1
ATOM 4098 O O . THR A 1 524 ? 15.833 11.445 -34.136 1.00 91.88 524 THR A O 1
ATOM 4101 N N . PHE A 1 525 ? 13.874 10.787 -33.263 1.00 91.19 525 PHE A N 1
ATOM 4102 C CA . PHE A 1 525 ? 13.315 10.341 -34.536 1.00 91.19 525 PHE A CA 1
ATOM 4103 C C . PHE A 1 525 ? 11.962 10.994 -34.807 1.00 91.19 525 PHE A C 1
ATOM 4105 O O . PHE A 1 525 ? 11.026 10.872 -34.021 1.00 91.19 525 PHE A O 1
ATOM 4112 N N . GLU A 1 526 ? 11.826 11.604 -35.984 1.00 87.88 526 GLU A N 1
ATOM 4113 C CA . GLU A 1 526 ? 10.552 12.172 -36.449 1.00 87.88 526 GLU A CA 1
ATOM 4114 C C . GLU A 1 526 ? 9.495 11.087 -36.745 1.00 87.88 526 GLU A C 1
ATOM 4116 O O . GLU A 1 526 ? 8.292 11.356 -36.769 1.00 87.88 526 GLU A O 1
ATOM 4121 N N . GLY A 1 527 ? 9.942 9.847 -36.949 1.00 88.06 527 GLY A N 1
ATOM 4122 C CA . GLY A 1 527 ? 9.117 8.661 -37.119 1.00 88.06 527 GLY A CA 1
ATOM 4123 C C . GLY A 1 527 ? 9.976 7.409 -37.276 1.00 88.06 527 GLY A C 1
ATOM 4124 O O . GLY A 1 527 ? 11.166 7.491 -37.572 1.00 88.06 527 GLY A O 1
ATOM 4125 N N . TYR A 1 528 ? 9.352 6.251 -37.096 1.00 90.12 528 TYR A N 1
ATOM 4126 C CA . TYR A 1 528 ? 9.965 4.943 -37.321 1.00 90.12 528 TYR A CA 1
ATOM 4127 C C . TYR A 1 528 ? 9.156 4.190 -38.371 1.00 90.12 528 TYR A C 1
ATOM 4129 O O . TYR A 1 528 ? 7.946 4.415 -38.500 1.00 90.12 528 TYR A O 1
ATOM 4137 N N . ASP A 1 529 ? 9.808 3.295 -39.108 1.00 93.75 529 ASP A N 1
ATOM 4138 C CA . ASP A 1 529 ? 9.084 2.290 -39.877 1.00 93.75 529 ASP A CA 1
ATOM 4139 C C . ASP A 1 529 ? 8.446 1.240 -38.950 1.00 93.75 529 ASP A C 1
ATOM 4141 O O . ASP A 1 529 ? 8.710 1.177 -37.746 1.00 93.75 529 ASP A O 1
ATOM 4145 N N . GLU A 1 530 ? 7.542 0.445 -39.521 1.00 94.44 530 GLU A N 1
ATOM 4146 C CA . GLU A 1 530 ? 6.798 -0.590 -38.795 1.00 94.44 530 GLU A CA 1
ATOM 4147 C C . GLU A 1 530 ? 7.746 -1.621 -38.164 1.00 94.44 530 GLU A C 1
ATOM 4149 O O . GLU A 1 530 ? 7.572 -1.991 -37.009 1.00 94.44 530 GLU A O 1
ATOM 4154 N N . GLU A 1 531 ? 8.819 -1.992 -38.868 1.00 95.31 531 GLU A N 1
ATOM 4155 C CA . GLU A 1 531 ? 9.810 -2.954 -38.380 1.00 95.31 531 GLU A CA 1
ATOM 4156 C C . GLU A 1 531 ? 10.565 -2.443 -37.144 1.00 95.31 531 GLU A C 1
ATOM 4158 O O . GLU A 1 531 ? 10.704 -3.162 -36.155 1.00 95.31 531 GLU A O 1
ATOM 4163 N N . THR A 1 532 ? 11.012 -1.186 -37.153 1.00 94.62 532 THR A N 1
ATOM 4164 C CA . THR A 1 532 ? 11.682 -0.566 -36.003 1.00 94.62 532 THR A CA 1
ATOM 4165 C C . THR A 1 532 ? 10.744 -0.453 -34.804 1.00 94.62 532 THR A C 1
ATOM 4167 O O . THR A 1 532 ? 11.160 -0.707 -33.670 1.00 94.62 532 THR A O 1
ATOM 4170 N N . ALA A 1 533 ? 9.478 -0.096 -35.042 1.00 94.31 533 ALA A N 1
ATOM 4171 C CA . ALA A 1 533 ? 8.468 -0.045 -33.992 1.00 94.31 533 ALA A CA 1
ATOM 4172 C C . ALA A 1 533 ? 8.245 -1.432 -33.365 1.00 94.31 533 ALA A C 1
ATOM 4174 O O . ALA A 1 533 ? 8.285 -1.549 -32.139 1.00 94.31 533 ALA A O 1
ATOM 4175 N N . ASP A 1 534 ? 8.119 -2.480 -34.183 1.00 94.25 534 ASP A N 1
ATOM 4176 C CA . ASP A 1 534 ? 7.964 -3.864 -33.725 1.00 94.25 534 ASP A CA 1
ATOM 4177 C C . ASP A 1 534 ? 9.175 -4.340 -32.906 1.00 94.25 534 ASP A C 1
ATOM 4179 O O . ASP A 1 534 ? 9.026 -4.998 -31.871 1.00 94.25 534 ASP A O 1
ATOM 4183 N N . VAL A 1 535 ? 10.394 -3.992 -33.337 1.00 95.69 535 VAL A N 1
ATOM 4184 C CA . VAL A 1 535 ? 11.637 -4.332 -32.628 1.00 95.69 535 VAL A CA 1
ATOM 4185 C C . VAL A 1 535 ? 11.698 -3.659 -31.256 1.00 95.69 535 VAL A C 1
ATOM 4187 O O . VAL A 1 535 ? 11.987 -4.330 -30.260 1.00 95.69 535 VAL A O 1
ATOM 4190 N N . LEU A 1 536 ? 11.402 -2.357 -31.179 1.00 95.69 536 LEU A N 1
ATOM 4191 C CA . LEU A 1 536 ? 11.386 -1.618 -29.914 1.00 95.69 536 LEU A CA 1
ATOM 4192 C C . LEU A 1 536 ? 10.265 -2.102 -28.991 1.00 95.69 536 LEU A C 1
ATOM 4194 O O . LEU A 1 536 ? 10.494 -2.284 -27.796 1.00 95.69 536 LEU A O 1
ATOM 4198 N N . GLU A 1 537 ? 9.070 -2.358 -29.523 1.00 94.44 537 GLU A N 1
ATOM 4199 C CA . GLU A 1 537 ? 7.946 -2.881 -28.748 1.00 94.44 537 GLU A CA 1
ATOM 4200 C C . GLU A 1 537 ? 8.281 -4.253 -28.143 1.00 94.44 537 GLU A C 1
ATOM 4202 O O . GLU A 1 537 ? 8.069 -4.483 -26.948 1.00 94.44 537 GLU A O 1
ATOM 4207 N N . MET A 1 538 ? 8.854 -5.158 -28.942 1.00 94.69 538 MET A N 1
ATOM 4208 C CA . MET A 1 538 ? 9.311 -6.470 -28.484 1.00 94.69 538 MET A CA 1
ATOM 4209 C C . MET A 1 538 ? 10.406 -6.349 -27.412 1.00 94.69 538 MET A C 1
ATOM 4211 O O . MET A 1 538 ? 10.367 -7.064 -26.401 1.00 94.69 538 MET A O 1
ATOM 4215 N N . PHE A 1 539 ? 11.357 -5.427 -27.590 1.00 96.62 539 PHE A N 1
ATOM 4216 C CA . PHE A 1 539 ? 12.372 -5.134 -26.582 1.00 96.62 539 PHE A CA 1
ATOM 4217 C C . PHE A 1 539 ? 11.742 -4.645 -25.275 1.00 96.62 539 PHE A C 1
ATOM 4219 O O . PHE A 1 539 ? 11.951 -5.276 -24.246 1.00 96.62 539 PHE A O 1
ATOM 4226 N N . PHE A 1 540 ? 10.917 -3.594 -25.280 1.00 95.94 540 PHE A N 1
ATOM 4227 C CA . PHE A 1 540 ? 10.368 -3.040 -24.036 1.00 95.94 540 PHE A CA 1
ATOM 4228 C C . PHE A 1 540 ? 9.425 -4.010 -23.314 1.00 95.94 540 PHE A C 1
ATOM 4230 O O . PHE A 1 540 ? 9.453 -4.098 -22.083 1.00 95.94 540 PHE A O 1
ATOM 4237 N N . LYS A 1 541 ? 8.643 -4.806 -24.056 1.00 93.69 541 LYS A N 1
ATOM 4238 C CA . LYS A 1 541 ? 7.817 -5.876 -23.474 1.00 93.69 541 LYS A CA 1
ATOM 4239 C C . LYS A 1 541 ? 8.663 -6.924 -22.757 1.00 93.69 541 LYS A C 1
ATOM 4241 O O . LYS A 1 541 ? 8.349 -7.291 -21.625 1.00 93.69 541 LYS A O 1
ATOM 4246 N N . SER A 1 542 ? 9.728 -7.409 -23.392 1.00 95.06 542 SER A N 1
ATOM 4247 C CA . SER A 1 542 ? 10.603 -8.422 -22.794 1.00 95.06 542 SER A CA 1
ATOM 4248 C C . SER A 1 542 ? 11.491 -7.848 -21.679 1.00 95.06 542 SER A C 1
ATOM 4250 O O . SER A 1 542 ? 11.671 -8.500 -20.650 1.00 95.06 542 SER A O 1
ATOM 4252 N N . TYR A 1 543 ? 11.948 -6.599 -21.814 1.00 96.94 543 TYR A N 1
ATOM 4253 C CA . TYR A 1 543 ? 12.684 -5.856 -20.790 1.00 96.94 543 TYR A CA 1
ATOM 4254 C C . TYR A 1 543 ? 11.856 -5.697 -19.513 1.00 96.94 543 TYR A C 1
ATOM 4256 O O . TYR A 1 543 ? 12.366 -5.941 -18.425 1.00 96.94 543 TYR A O 1
ATOM 4264 N N . SER A 1 544 ? 10.552 -5.410 -19.615 1.00 95.19 544 SER A N 1
ATOM 4265 C CA . SER A 1 544 ? 9.653 -5.366 -18.450 1.00 95.19 544 SER A CA 1
ATOM 4266 C C . SER A 1 544 ? 9.614 -6.699 -17.678 1.00 95.19 544 SER A C 1
ATOM 4268 O O . SER A 1 544 ? 9.570 -6.713 -16.444 1.00 95.19 544 SER A O 1
ATOM 4270 N N . LEU A 1 545 ? 9.697 -7.841 -18.374 1.00 95.75 545 LEU A N 1
ATOM 4271 C CA . LEU A 1 545 ? 9.792 -9.156 -17.726 1.00 95.75 545 LEU A CA 1
ATOM 4272 C C . LEU A 1 545 ? 11.144 -9.344 -17.020 1.00 95.75 545 LEU A C 1
ATOM 4274 O O . LEU A 1 545 ? 11.178 -9.849 -15.895 1.00 95.75 545 LEU A O 1
ATOM 4278 N N . ALA A 1 546 ? 12.241 -8.911 -17.648 1.00 97.44 546 ALA A N 1
ATOM 4279 C CA . ALA A 1 546 ? 13.574 -8.935 -17.048 1.00 97.44 546 ALA A CA 1
ATOM 4280 C C . ALA A 1 546 ? 13.669 -8.019 -15.817 1.00 97.44 546 ALA A C 1
ATOM 4282 O O . ALA A 1 546 ? 14.215 -8.430 -14.797 1.00 97.44 546 ALA A O 1
ATOM 4283 N N . VAL A 1 547 ? 13.056 -6.833 -15.862 1.00 97.19 547 VAL A N 1
ATOM 4284 C CA . VAL A 1 547 ? 12.937 -5.915 -14.720 1.00 97.19 547 VAL A CA 1
ATOM 4285 C C . VAL A 1 547 ? 12.231 -6.594 -13.548 1.00 97.19 547 VAL A C 1
ATOM 4287 O O . VAL A 1 547 ? 12.736 -6.554 -12.430 1.00 97.19 547 VAL A O 1
ATOM 4290 N N . ARG A 1 548 ? 11.098 -7.271 -13.779 1.00 96.94 548 ARG A N 1
ATOM 4291 C CA . ARG A 1 548 ? 10.376 -8.000 -12.719 1.00 96.94 548 ARG A CA 1
ATOM 4292 C C . ARG A 1 548 ? 11.225 -9.105 -12.090 1.00 96.94 548 ARG A C 1
ATOM 4294 O O . ARG A 1 548 ? 11.247 -9.226 -10.866 1.00 96.94 548 ARG A O 1
ATOM 4301 N N . TYR A 1 549 ? 11.945 -9.875 -12.908 1.00 97.62 549 TYR A N 1
ATOM 4302 C CA . TYR A 1 549 ? 12.906 -10.867 -12.419 1.00 97.62 549 TYR A CA 1
ATOM 4303 C C . TYR A 1 549 ? 13.993 -10.216 -11.549 1.00 97.62 549 TYR A C 1
ATOM 4305 O O . TYR A 1 549 ? 14.212 -10.642 -10.413 1.00 97.62 549 TYR A O 1
ATOM 4313 N N . SER A 1 550 ? 14.633 -9.157 -12.054 1.00 97.38 550 SER A N 1
ATOM 4314 C CA . SER A 1 550 ? 15.691 -8.441 -11.341 1.00 97.38 550 SER A CA 1
ATOM 4315 C C . SER A 1 550 ? 15.201 -7.857 -10.022 1.00 97.38 550 SER A C 1
ATOM 4317 O O . SER A 1 550 ? 15.877 -8.032 -9.014 1.00 97.38 550 SER A O 1
ATOM 4319 N N . ILE A 1 551 ? 14.009 -7.251 -9.990 1.00 96.12 551 ILE A N 1
ATOM 4320 C CA . ILE A 1 551 ? 13.393 -6.737 -8.760 1.00 96.12 551 ILE A CA 1
ATOM 4321 C C . ILE A 1 551 ? 13.257 -7.858 -7.728 1.00 96.12 551 ILE A C 1
ATOM 4323 O O . ILE A 1 551 ? 13.775 -7.716 -6.626 1.00 96.12 551 ILE A O 1
ATOM 4327 N N . ALA A 1 552 ? 12.631 -8.988 -8.077 1.00 96.25 552 ALA A N 1
ATOM 4328 C CA . ALA A 1 552 ? 12.433 -10.094 -7.137 1.00 96.25 552 ALA A CA 1
ATOM 4329 C C . ALA A 1 552 ? 13.765 -10.638 -6.589 1.00 96.25 552 ALA A C 1
ATOM 4331 O O . ALA A 1 552 ? 13.927 -10.815 -5.376 1.00 96.25 552 ALA A O 1
ATOM 4332 N N . ARG A 1 553 ? 14.757 -10.834 -7.469 1.00 96.50 553 ARG A N 1
ATOM 4333 C CA . ARG A 1 553 ? 16.108 -11.272 -7.091 1.00 96.50 553 ARG A CA 1
ATOM 4334 C C . ARG A 1 553 ? 16.786 -10.269 -6.156 1.00 96.50 553 ARG A C 1
ATOM 4336 O O . ARG A 1 553 ? 17.307 -10.654 -5.111 1.00 96.50 553 ARG A O 1
ATOM 4343 N N . ASN A 1 554 ? 16.771 -8.992 -6.521 1.00 95.62 554 ASN A N 1
ATOM 4344 C CA . ASN A 1 554 ? 17.422 -7.925 -5.772 1.00 95.62 554 ASN A CA 1
ATOM 4345 C C . ASN A 1 554 ? 16.743 -7.706 -4.413 1.00 95.62 554 ASN A C 1
ATOM 4347 O O . ASN A 1 554 ? 17.428 -7.488 -3.419 1.00 95.62 554 ASN A O 1
ATOM 4351 N N . THR A 1 555 ? 15.415 -7.832 -4.328 1.00 94.81 555 THR A N 1
ATOM 4352 C CA . THR A 1 555 ? 14.677 -7.770 -3.059 1.00 94.81 555 THR A CA 1
ATOM 4353 C C . THR A 1 555 ? 15.064 -8.915 -2.122 1.00 94.81 555 THR A C 1
ATOM 4355 O O . THR A 1 555 ? 15.280 -8.675 -0.934 1.00 94.81 555 THR A O 1
ATOM 4358 N N . ARG A 1 556 ? 15.215 -10.147 -2.627 1.00 95.31 556 ARG A N 1
ATOM 4359 C CA . ARG A 1 556 ? 15.719 -11.274 -1.819 1.00 95.31 556 ARG A CA 1
ATOM 4360 C C . ARG A 1 556 ? 17.131 -11.013 -1.303 1.00 95.31 556 ARG A C 1
ATOM 4362 O O . ARG A 1 556 ? 17.372 -11.161 -0.108 1.00 95.31 556 ARG A O 1
ATOM 4369 N N . GLN A 1 557 ? 18.032 -10.569 -2.178 1.00 94.19 557 GLN A N 1
ATOM 4370 C CA . GLN A 1 557 ? 19.405 -10.227 -1.796 1.00 94.19 557 GLN A CA 1
ATOM 4371 C C . GLN A 1 557 ? 19.442 -9.122 -0.737 1.00 94.19 557 GLN A C 1
ATOM 4373 O O . GLN A 1 557 ? 20.194 -9.234 0.226 1.00 94.19 557 GLN A O 1
ATOM 4378 N N . LEU A 1 558 ? 18.590 -8.102 -0.870 1.00 92.75 558 LEU A N 1
ATOM 4379 C CA . LEU A 1 558 ? 18.463 -7.014 0.099 1.00 92.75 558 LEU A CA 1
ATOM 4380 C C . LEU A 1 558 ? 18.013 -7.521 1.479 1.00 92.75 558 LEU A C 1
ATOM 4382 O O . LEU A 1 558 ? 18.551 -7.109 2.505 1.00 92.75 558 LEU A O 1
ATOM 4386 N N . LEU A 1 559 ? 17.045 -8.439 1.525 1.00 93.31 559 LEU A N 1
ATOM 4387 C CA . LEU A 1 559 ? 16.593 -9.057 2.776 1.00 93.31 559 LEU A CA 1
ATOM 4388 C C . LEU A 1 559 ? 17.670 -9.950 3.409 1.00 93.31 559 LEU A C 1
ATOM 4390 O O . LEU A 1 559 ? 17.802 -9.993 4.632 1.00 93.31 559 LEU A O 1
ATOM 4394 N N . GLN A 1 560 ? 18.459 -10.645 2.592 1.00 94.25 560 GLN A N 1
ATOM 4395 C CA . GLN A 1 560 ? 19.570 -11.478 3.055 1.00 94.25 560 GLN A CA 1
ATOM 4396 C C . GLN A 1 560 ? 20.752 -10.632 3.556 1.00 94.25 560 GLN A C 1
ATOM 4398 O O . GLN A 1 560 ? 21.382 -10.987 4.552 1.00 94.25 560 GLN A O 1
ATOM 4403 N N . SER A 1 561 ? 21.037 -9.489 2.922 1.00 92.44 561 SER A N 1
ATOM 4404 C CA . SER A 1 561 ? 22.111 -8.575 3.338 1.00 92.44 561 SER A CA 1
ATOM 4405 C C . SER A 1 561 ? 21.758 -7.747 4.575 1.00 92.44 561 SER A C 1
ATOM 4407 O O . SER A 1 561 ? 22.659 -7.255 5.258 1.00 92.44 561 SER A O 1
ATOM 4409 N N . GLY A 1 562 ? 20.467 -7.622 4.892 1.00 88.12 562 GLY A N 1
ATOM 4410 C CA . GLY A 1 562 ? 19.972 -6.786 5.982 1.00 88.12 562 GLY A CA 1
ATOM 4411 C C . GLY A 1 562 ? 19.804 -5.333 5.558 1.00 88.12 562 GLY A C 1
ATOM 4412 O O . GLY A 1 562 ? 20.229 -4.431 6.268 1.00 88.12 562 GLY A O 1
ATOM 4413 N N . GLY A 1 563 ? 19.219 -5.090 4.388 1.00 86.56 563 GLY A N 1
ATOM 4414 C CA . GLY A 1 563 ? 19.048 -3.747 3.842 1.00 86.56 563 GLY A CA 1
ATOM 4415 C C . GLY A 1 563 ? 20.313 -3.186 3.189 1.00 86.56 563 GLY A C 1
ATOM 4416 O O . GLY A 1 563 ? 21.309 -3.889 3.004 1.00 86.56 563 GLY A O 1
ATOM 4417 N N . ASP A 1 564 ? 20.242 -1.909 2.812 1.00 83.50 564 ASP A N 1
ATOM 4418 C CA . ASP A 1 564 ? 21.283 -1.215 2.040 1.00 83.50 564 ASP A CA 1
ATOM 4419 C C . ASP A 1 564 ? 22.556 -0.922 2.825 1.00 83.50 564 ASP A C 1
ATOM 4421 O O . ASP A 1 564 ? 23.660 -0.976 2.288 1.00 83.50 564 ASP A O 1
ATOM 4425 N N . ASP A 1 565 ? 22.408 -0.631 4.111 1.00 83.88 565 ASP A N 1
ATOM 4426 C CA . ASP A 1 565 ? 23.515 -0.391 5.033 1.00 83.88 565 ASP A CA 1
ATOM 4427 C C . ASP A 1 565 ? 24.032 -1.687 5.685 1.00 83.88 565 ASP A C 1
ATOM 4429 O O . ASP A 1 565 ? 25.017 -1.672 6.434 1.00 83.88 565 ASP A O 1
ATOM 4433 N N . GLY A 1 566 ? 23.358 -2.812 5.421 1.00 84.81 566 GLY A N 1
ATOM 4434 C CA . GLY A 1 566 ? 23.597 -4.105 6.051 1.00 84.81 566 GLY A CA 1
ATOM 4435 C C . GLY A 1 566 ? 23.370 -4.126 7.568 1.00 84.81 566 GLY A C 1
ATOM 4436 O O . GLY A 1 566 ? 23.811 -5.084 8.214 1.00 84.81 566 GLY A O 1
ATOM 4437 N N . GLN A 1 567 ? 22.747 -3.077 8.128 1.00 82.06 567 GLN A N 1
ATOM 4438 C CA . GLN A 1 567 ? 22.412 -2.922 9.552 1.00 82.06 567 GLN A CA 1
ATOM 4439 C C . GLN A 1 567 ? 20.967 -3.322 9.863 1.00 82.06 567 GLN A C 1
ATOM 4441 O O . GLN A 1 567 ? 20.600 -3.479 11.028 1.00 82.06 567 GLN A O 1
ATOM 4446 N N . GLY A 1 568 ? 20.136 -3.465 8.835 1.00 82.81 568 GLY A N 1
ATOM 4447 C CA . GLY A 1 568 ? 18.787 -3.990 8.944 1.00 82.81 568 GLY A CA 1
ATOM 4448 C C . GLY A 1 568 ? 18.751 -5.484 9.270 1.00 82.81 568 GLY A C 1
ATOM 4449 O O . GLY A 1 568 ? 19.764 -6.178 9.395 1.00 82.81 568 GLY A O 1
ATOM 4450 N N . TYR A 1 569 ? 17.533 -5.995 9.418 1.00 85.19 569 TYR A N 1
ATOM 4451 C CA . TYR A 1 569 ? 17.306 -7.393 9.759 1.00 85.19 569 TYR A CA 1
ATOM 4452 C C . TYR A 1 569 ? 17.659 -8.311 8.598 1.00 85.19 569 TYR A C 1
ATOM 4454 O O . TYR A 1 569 ? 17.158 -8.138 7.489 1.00 85.19 569 TYR A O 1
ATOM 4462 N N . ARG A 1 570 ? 18.496 -9.308 8.888 1.00 91.69 570 ARG A N 1
ATOM 4463 C CA . ARG A 1 570 ? 18.896 -10.335 7.931 1.00 91.69 570 ARG A CA 1
ATOM 4464 C C . ARG A 1 570 ? 17.970 -11.528 8.016 1.00 91.69 570 ARG A C 1
ATOM 4466 O O . ARG A 1 570 ? 17.685 -12.025 9.106 1.00 91.69 570 ARG A O 1
ATOM 4473 N N . TYR A 1 571 ? 17.560 -12.003 6.854 1.00 92.31 571 TYR A N 1
ATOM 4474 C CA . TYR A 1 571 ? 16.829 -13.249 6.696 1.00 92.31 571 TYR A CA 1
ATOM 4475 C C . TYR A 1 571 ? 17.724 -14.208 5.911 1.00 92.31 571 TYR A C 1
ATOM 4477 O O . TYR A 1 571 ? 17.586 -14.351 4.700 1.00 92.31 571 TYR A O 1
ATOM 4485 N N . GLU A 1 572 ? 18.708 -14.794 6.600 1.00 86.62 572 GLU A N 1
ATOM 4486 C CA . GLU A 1 572 ? 19.716 -15.674 5.981 1.00 86.62 572 GLU A CA 1
ATOM 4487 C C . GLU A 1 572 ? 19.074 -16.936 5.382 1.00 86.62 572 GLU A C 1
ATOM 4489 O O . GLU A 1 572 ? 19.512 -17.422 4.342 1.00 86.62 572 GLU A O 1
ATOM 4494 N N . ASP A 1 573 ? 17.964 -17.377 5.976 1.00 86.06 573 ASP A N 1
ATOM 4495 C CA . ASP A 1 573 ? 17.296 -18.639 5.668 1.00 86.06 573 ASP A CA 1
ATOM 4496 C C . ASP A 1 573 ? 16.015 -18.472 4.828 1.00 86.06 573 ASP A C 1
ATOM 4498 O O . ASP A 1 573 ? 15.106 -19.289 4.960 1.00 86.06 573 ASP A O 1
ATOM 4502 N N . ILE A 1 574 ? 15.879 -17.428 3.988 1.00 93.69 574 ILE A N 1
ATOM 4503 C CA . ILE A 1 574 ? 14.724 -17.362 3.064 1.00 93.69 574 ILE A CA 1
ATOM 4504 C C . ILE A 1 574 ? 14.811 -18.569 2.115 1.00 93.69 574 ILE A C 1
ATOM 4506 O O . ILE A 1 574 ? 15.748 -18.615 1.309 1.00 93.69 574 ILE A O 1
ATOM 4510 N N . PRO A 1 575 ? 13.855 -19.517 2.146 1.00 94.62 575 PRO A N 1
ATOM 4511 C CA . PRO A 1 575 ? 13.932 -20.702 1.305 1.00 94.62 575 PRO A CA 1
ATOM 4512 C C . PRO A 1 575 ? 13.866 -20.322 -0.178 1.00 94.62 575 PRO A C 1
ATOM 4514 O O . PRO A 1 575 ? 13.103 -19.439 -0.590 1.00 94.62 575 PRO A O 1
ATOM 4517 N N . GLN A 1 576 ? 14.691 -20.979 -0.995 1.00 92.69 576 GLN A N 1
ATOM 4518 C CA . GLN A 1 576 ? 14.734 -20.721 -2.437 1.00 92.69 576 GLN A CA 1
ATOM 4519 C C . GLN A 1 576 ? 13.479 -21.250 -3.142 1.00 92.69 576 GLN A C 1
ATOM 4521 O O . GLN A 1 576 ? 13.050 -20.691 -4.146 1.00 92.69 576 GLN A O 1
ATOM 4526 N N . ASP A 1 577 ? 12.883 -22.319 -2.623 1.00 94.50 577 ASP A N 1
ATOM 4527 C CA . ASP A 1 577 ? 11.690 -22.978 -3.151 1.00 94.50 577 ASP A CA 1
ATOM 4528 C C . ASP A 1 577 ? 10.376 -22.310 -2.714 1.00 94.50 577 ASP A C 1
ATOM 4530 O O . ASP A 1 577 ? 9.359 -22.450 -3.397 1.00 94.50 577 ASP A O 1
ATOM 4534 N N . GLU A 1 578 ? 10.397 -21.524 -1.636 1.00 95.38 578 GLU A N 1
ATOM 4535 C CA . GLU A 1 578 ? 9.253 -20.743 -1.169 1.00 95.38 578 GLU A CA 1
ATOM 4536 C C . GLU A 1 578 ? 9.201 -19.372 -1.848 1.00 95.38 578 GLU A C 1
ATOM 4538 O O . GLU A 1 578 ? 10.217 -18.696 -1.988 1.00 95.38 578 GLU A O 1
ATOM 4543 N N . LYS A 1 579 ? 8.007 -18.930 -2.260 1.00 96.56 579 LYS A N 1
ATOM 4544 C CA . LYS A 1 579 ? 7.806 -17.592 -2.837 1.00 96.56 579 LYS A CA 1
ATOM 4545 C C . LYS A 1 579 ? 7.966 -16.523 -1.762 1.00 96.56 579 LYS A C 1
ATOM 4547 O O . LYS A 1 579 ? 7.502 -16.700 -0.637 1.00 96.56 579 LYS A O 1
ATOM 4552 N N . LEU A 1 580 ? 8.522 -15.372 -2.123 1.00 96.25 580 LEU A N 1
ATOM 4553 C CA . LEU A 1 580 ? 8.822 -14.311 -1.167 1.00 96.25 580 LEU A CA 1
ATOM 4554 C C . LEU A 1 580 ? 7.556 -13.769 -0.485 1.00 96.25 580 LEU A C 1
ATOM 4556 O O . LEU A 1 580 ? 7.569 -13.503 0.715 1.00 96.25 580 LEU A O 1
ATOM 4560 N N . GLN A 1 581 ? 6.447 -13.691 -1.224 1.00 96.00 581 GLN A N 1
ATOM 4561 C CA . GLN A 1 581 ? 5.149 -13.295 -0.683 1.00 96.00 581 GLN A CA 1
ATOM 4562 C C . GLN A 1 581 ? 4.581 -14.281 0.330 1.00 96.00 581 GLN A C 1
ATOM 4564 O O . GLN A 1 581 ? 3.996 -13.862 1.328 1.00 96.00 581 GLN A O 1
ATOM 4569 N N . ASP A 1 582 ? 4.777 -15.577 0.099 1.00 96.19 582 ASP A N 1
ATOM 4570 C CA . ASP A 1 582 ? 4.298 -16.622 0.997 1.00 96.19 582 ASP A CA 1
ATOM 4571 C C . ASP A 1 582 ? 5.113 -16.556 2.297 1.00 96.19 582 ASP A C 1
ATOM 4573 O O . ASP A 1 582 ? 4.533 -16.491 3.382 1.00 96.19 582 ASP A O 1
ATOM 4577 N N . TYR A 1 583 ? 6.443 -16.442 2.184 1.00 96.88 583 TYR A N 1
ATOM 4578 C CA . TYR A 1 583 ? 7.354 -16.279 3.319 1.00 96.88 583 TYR A CA 1
ATOM 4579 C C . TYR A 1 583 ? 7.025 -15.032 4.160 1.00 96.88 583 TYR A C 1
ATOM 4581 O O . TYR A 1 583 ? 6.889 -15.119 5.383 1.00 96.88 583 TYR A O 1
ATOM 4589 N N . ALA A 1 584 ? 6.835 -13.871 3.520 1.00 96.50 584 ALA A N 1
ATOM 4590 C CA . ALA A 1 584 ? 6.510 -12.618 4.205 1.00 96.50 584 ALA A CA 1
ATOM 4591 C C . ALA A 1 584 ? 5.184 -12.698 4.979 1.00 96.50 584 ALA A C 1
ATOM 4593 O O . ALA A 1 584 ? 5.111 -12.284 6.137 1.00 96.50 584 ALA A O 1
ATOM 4594 N N . LEU A 1 585 ? 4.141 -13.266 4.368 1.00 96.75 585 LEU A N 1
ATOM 4595 C CA . LEU A 1 585 ? 2.840 -13.425 5.016 1.00 96.75 585 LEU A CA 1
ATOM 4596 C C . LEU A 1 585 ? 2.899 -14.434 6.165 1.00 96.75 585 LEU A C 1
ATOM 4598 O O . LEU A 1 585 ? 2.419 -14.125 7.255 1.00 96.75 585 LEU A O 1
ATOM 4602 N N . LYS A 1 586 ? 3.534 -15.598 5.974 1.00 96.00 586 LYS A N 1
ATOM 4603 C CA . LYS A 1 586 ? 3.731 -16.583 7.050 1.00 96.00 586 LYS A CA 1
ATOM 4604 C C . LYS A 1 586 ? 4.480 -15.981 8.235 1.00 96.00 586 LYS A C 1
ATOM 4606 O O . LYS A 1 586 ? 4.080 -16.201 9.377 1.00 96.00 586 LYS A O 1
ATOM 4611 N N . TYR A 1 587 ? 5.524 -15.190 7.979 1.00 95.69 587 TYR A N 1
ATOM 4612 C CA . TYR A 1 587 ? 6.276 -14.500 9.027 1.00 95.69 587 TYR A CA 1
ATOM 4613 C C . TYR A 1 587 ? 5.366 -13.617 9.895 1.00 95.69 587 TYR A C 1
ATOM 4615 O O . TYR A 1 587 ? 5.419 -13.697 11.122 1.00 95.69 587 TYR A O 1
ATOM 4623 N N . LEU A 1 588 ? 4.482 -12.825 9.278 1.00 96.19 588 LEU A N 1
ATOM 4624 C CA . LEU A 1 588 ? 3.539 -11.969 10.007 1.00 96.19 588 LEU A CA 1
ATOM 4625 C C . LEU A 1 588 ? 2.424 -12.768 10.698 1.00 96.19 588 LEU A C 1
ATOM 4627 O O . LEU A 1 588 ? 2.040 -12.432 11.815 1.00 96.19 588 LEU A O 1
ATOM 4631 N N . LEU A 1 589 ? 1.926 -13.844 10.083 1.00 95.62 589 LEU A N 1
ATOM 4632 C CA . LEU A 1 589 ? 0.888 -14.700 10.673 1.00 95.62 589 LEU A CA 1
ATOM 4633 C C . LEU A 1 589 ? 1.379 -15.436 11.937 1.00 95.62 589 LEU A C 1
ATOM 4635 O O . LEU A 1 589 ? 0.585 -15.631 12.868 1.00 95.62 589 LEU A O 1
ATOM 4639 N N . LYS A 1 590 ? 2.680 -15.779 12.009 1.00 94.94 590 LYS A N 1
ATOM 4640 C CA . LYS A 1 590 ? 3.335 -16.354 13.207 1.00 94.94 590 LYS A CA 1
ATOM 4641 C C . LYS A 1 590 ? 3.406 -15.371 14.380 1.00 94.94 590 LYS A C 1
ATOM 4643 O O . LYS A 1 590 ? 3.528 -15.805 15.527 1.00 94.94 590 LYS A O 1
ATOM 4648 N N . GLU A 1 591 ? 3.340 -14.065 14.134 1.00 95.38 591 GLU A N 1
ATOM 4649 C CA . GLU A 1 591 ? 3.486 -13.069 15.191 1.00 95.38 591 GLU A CA 1
ATOM 4650 C C . GLU A 1 591 ? 2.255 -13.032 16.111 1.00 95.38 591 GLU A C 1
ATOM 4652 O O . GLU A 1 591 ? 1.105 -12.961 15.668 1.00 95.38 591 GLU A O 1
ATOM 4657 N N . LYS A 1 592 ? 2.498 -13.056 17.427 1.00 93.75 592 LYS A N 1
ATOM 4658 C CA . LYS A 1 592 ? 1.434 -13.042 18.444 1.00 93.75 592 LYS A CA 1
ATOM 4659 C C . LYS A 1 592 ? 0.874 -11.646 18.672 1.00 93.75 592 LYS A C 1
ATOM 4661 O O . LYS A 1 592 ? -0.305 -11.518 18.980 1.00 93.75 592 LYS A O 1
ATOM 4666 N N . ALA A 1 593 ? 1.712 -10.625 18.506 1.00 94.88 593 ALA A N 1
ATOM 4667 C CA . ALA A 1 593 ? 1.294 -9.235 18.609 1.00 94.88 593 ALA A CA 1
ATOM 4668 C C . ALA A 1 593 ? 0.387 -8.787 17.451 1.00 94.88 593 ALA A C 1
ATOM 4670 O O . ALA A 1 593 ? -0.252 -7.750 17.565 1.00 94.88 593 ALA A O 1
ATOM 4671 N N . ILE A 1 594 ? 0.321 -9.541 16.347 1.00 96.06 594 ILE A N 1
ATOM 4672 C CA . ILE A 1 594 ? -0.504 -9.206 15.182 1.00 96.06 594 ILE A CA 1
ATOM 4673 C C . ILE A 1 594 ? -1.809 -10.006 15.232 1.00 96.06 594 ILE A C 1
ATOM 4675 O O . ILE A 1 594 ? -1.813 -11.241 15.169 1.00 96.06 594 ILE A O 1
ATOM 4679 N N . SER A 1 595 ? -2.923 -9.278 15.305 1.00 95.62 595 SER A N 1
ATOM 4680 C CA . SER A 1 595 ? -4.278 -9.833 15.279 1.00 95.62 595 SER A CA 1
ATOM 4681 C C . SER A 1 595 ? -4.732 -10.119 13.853 1.00 95.62 595 SER A C 1
ATOM 4683 O O . SER A 1 595 ? -5.289 -11.185 13.599 1.00 95.62 595 SER A O 1
ATOM 4685 N N . LYS A 1 596 ? -4.485 -9.185 12.921 1.00 97.25 596 LYS A N 1
ATOM 4686 C CA . LYS A 1 596 ? -4.838 -9.339 11.503 1.00 97.25 596 LYS A CA 1
ATOM 4687 C C . LYS A 1 596 ? -3.724 -8.855 10.577 1.00 97.25 596 LYS A C 1
ATOM 4689 O O . LYS A 1 596 ? -3.030 -7.891 10.883 1.00 97.25 596 LYS A O 1
ATOM 4694 N N . VAL A 1 597 ? -3.601 -9.478 9.412 1.00 97.81 597 VAL A N 1
ATOM 4695 C CA . VAL A 1 597 ? -2.744 -9.069 8.296 1.00 97.81 597 VAL A CA 1
ATOM 4696 C C . VAL A 1 597 ? -3.648 -8.654 7.137 1.00 97.81 597 VAL A C 1
ATOM 4698 O O . VAL A 1 597 ? -4.372 -9.476 6.576 1.00 97.81 597 VAL A O 1
ATOM 4701 N N . ILE A 1 598 ? -3.627 -7.369 6.791 1.00 97.62 598 ILE A N 1
ATOM 4702 C CA . ILE A 1 598 ? -4.481 -6.776 5.759 1.00 97.62 598 ILE A CA 1
ATOM 4703 C C . ILE A 1 598 ? -3.752 -6.826 4.415 1.00 97.62 598 ILE A C 1
ATOM 4705 O O . ILE A 1 598 ? -2.786 -6.096 4.180 1.00 97.62 598 ILE A O 1
ATOM 4709 N N . VAL A 1 599 ? -4.217 -7.700 3.522 1.00 96.44 599 VAL A N 1
ATOM 4710 C CA . VAL A 1 599 ? -3.590 -7.979 2.225 1.00 96.44 599 VAL A CA 1
ATOM 4711 C C . VAL A 1 599 ? -4.416 -7.364 1.101 1.00 96.44 599 VAL A C 1
ATOM 4713 O O . VAL A 1 599 ? -5.611 -7.621 0.975 1.00 96.44 599 VAL A O 1
ATOM 4716 N N . GLY A 1 600 ? -3.783 -6.557 0.249 1.00 93.75 600 GLY A N 1
ATOM 4717 C CA . GLY A 1 600 ? -4.446 -6.003 -0.932 1.00 93.75 600 GLY A CA 1
ATOM 4718 C C . GLY A 1 600 ? -4.739 -7.084 -1.977 1.00 93.75 600 GLY A C 1
ATOM 4719 O O . GLY A 1 600 ? -3.827 -7.786 -2.414 1.00 93.75 600 GLY A O 1
ATOM 4720 N N . ALA A 1 601 ? -5.994 -7.178 -2.421 1.00 92.75 601 ALA A N 1
ATOM 4721 C CA . ALA A 1 601 ? -6.423 -8.104 -3.467 1.00 92.75 601 ALA A CA 1
ATOM 4722 C C . ALA A 1 601 ? -7.113 -7.344 -4.607 1.00 92.75 601 ALA A C 1
ATOM 4724 O O . ALA A 1 601 ? -8.113 -6.667 -4.399 1.00 92.75 601 ALA A O 1
ATOM 4725 N N . THR A 1 602 ? -6.583 -7.467 -5.825 1.00 91.38 602 THR A N 1
ATOM 4726 C CA . THR A 1 602 ? -7.154 -6.860 -7.044 1.00 91.38 602 THR A CA 1
ATOM 4727 C C . THR A 1 602 ? -7.959 -7.858 -7.876 1.00 91.38 602 THR A C 1
ATOM 4729 O O . THR A 1 602 ? -8.673 -7.480 -8.808 1.00 91.38 602 THR A O 1
ATOM 4732 N N . LYS A 1 603 ? -7.843 -9.155 -7.564 1.00 94.00 603 LYS A N 1
ATOM 4733 C CA . LYS A 1 603 ? -8.540 -10.231 -8.265 1.00 94.00 603 LYS A CA 1
ATOM 4734 C C . LYS A 1 603 ? -9.027 -11.318 -7.305 1.00 94.00 603 LYS A C 1
ATOM 4736 O O . LYS A 1 603 ? -8.358 -11.551 -6.297 1.00 94.00 603 LYS A O 1
ATOM 4741 N N . PRO A 1 604 ? -10.163 -11.986 -7.591 1.00 95.12 604 PRO A N 1
ATOM 4742 C CA . PRO A 1 604 ? -10.675 -13.078 -6.762 1.00 95.12 604 PRO A CA 1
ATOM 4743 C C . PRO A 1 604 ? -9.658 -14.200 -6.538 1.00 95.12 604 PRO A C 1
ATOM 4745 O O . PRO A 1 604 ? -9.620 -14.782 -5.459 1.00 95.12 604 PRO A O 1
ATOM 4748 N N . GLU A 1 605 ? -8.806 -14.480 -7.525 1.00 95.31 605 GLU A N 1
ATOM 4749 C CA . GLU A 1 605 ? -7.767 -15.508 -7.434 1.00 95.31 605 GLU A CA 1
ATOM 4750 C C . GLU A 1 605 ? -6.761 -15.190 -6.324 1.00 95.31 605 GLU A C 1
ATOM 4752 O O . GLU A 1 605 ? -6.352 -16.089 -5.602 1.00 95.31 605 GLU A O 1
ATOM 4757 N N . HIS A 1 606 ? -6.451 -13.908 -6.094 1.00 94.12 606 HIS A N 1
ATOM 4758 C CA . HIS A 1 606 ? -5.548 -13.510 -5.010 1.00 94.12 606 HIS A CA 1
ATOM 4759 C C . HIS A 1 606 ? -6.135 -13.841 -3.629 1.00 94.12 606 HIS A C 1
ATOM 4761 O O . HIS A 1 606 ? -5.392 -14.157 -2.704 1.00 94.12 606 HIS A O 1
ATOM 4767 N N . VAL A 1 607 ? -7.465 -13.788 -3.481 1.00 95.06 607 VAL A N 1
ATOM 4768 C CA . VAL A 1 607 ? -8.145 -14.194 -2.241 1.00 95.06 607 VAL A CA 1
ATOM 4769 C C . VAL A 1 607 ? -8.031 -15.705 -2.044 1.00 95.06 607 VAL A C 1
ATOM 4771 O O . VAL A 1 607 ? -7.750 -16.162 -0.940 1.00 95.06 607 VAL A O 1
ATOM 4774 N N . VAL A 1 608 ? -8.212 -16.482 -3.117 1.00 95.88 608 VAL A N 1
ATOM 4775 C CA . VAL A 1 608 ? -8.067 -17.945 -3.078 1.00 95.88 608 VAL A CA 1
ATOM 4776 C C . VAL A 1 608 ? -6.636 -18.341 -2.724 1.00 95.88 608 VAL A C 1
ATOM 4778 O O . VAL A 1 608 ? -6.444 -19.198 -1.862 1.00 95.88 608 VAL A O 1
ATOM 4781 N N . ASP A 1 609 ? -5.642 -17.697 -3.334 1.00 93.06 609 ASP A N 1
ATOM 4782 C CA . ASP A 1 609 ? -4.227 -17.932 -3.045 1.00 93.06 609 ASP A CA 1
ATOM 4783 C C . ASP A 1 609 ? -3.904 -17.624 -1.575 1.00 93.06 609 ASP A C 1
ATOM 4785 O O . ASP A 1 609 ? -3.263 -18.431 -0.900 1.00 93.06 609 ASP A O 1
ATOM 4789 N N . LEU A 1 610 ? -4.415 -16.503 -1.049 1.00 94.62 610 LEU A N 1
ATOM 4790 C CA . LEU A 1 610 ? -4.234 -16.106 0.349 1.00 94.62 610 LEU A CA 1
ATOM 4791 C C . LEU A 1 610 ? -4.845 -17.118 1.327 1.00 94.62 610 LEU A C 1
ATOM 4793 O O . LEU A 1 610 ? -4.204 -17.512 2.299 1.00 94.62 610 LEU A O 1
ATOM 4797 N N . VAL A 1 611 ? -6.072 -17.570 1.071 1.00 94.38 611 VAL A N 1
ATOM 4798 C CA . VAL A 1 611 ? -6.759 -18.552 1.926 1.00 94.38 611 VAL A CA 1
ATOM 4799 C C . VAL A 1 611 ? -6.078 -19.920 1.839 1.00 94.38 611 VAL A C 1
ATOM 4801 O O . VAL A 1 611 ? -5.913 -20.597 2.851 1.00 94.38 611 VAL A O 1
ATOM 4804 N N . THR A 1 612 ? -5.606 -20.306 0.653 1.00 94.81 612 THR A N 1
ATOM 4805 C CA . THR A 1 612 ? -4.824 -21.536 0.457 1.00 94.81 612 THR A CA 1
ATOM 4806 C C . THR A 1 612 ? -3.503 -21.479 1.223 1.00 94.81 612 THR A C 1
ATOM 4808 O O . THR A 1 612 ? -3.102 -22.465 1.839 1.00 94.81 612 THR A O 1
ATOM 4811 N N . LEU A 1 613 ? -2.829 -20.325 1.228 1.00 94.12 613 LEU A N 1
ATOM 4812 C CA . LEU A 1 613 ? -1.644 -20.100 2.052 1.00 94.12 613 LEU A CA 1
ATOM 4813 C C . LEU A 1 613 ? -1.954 -20.254 3.548 1.00 94.12 613 LEU A C 1
ATOM 4815 O O . LEU A 1 613 ? -1.197 -20.935 4.234 1.00 94.12 613 LEU A O 1
ATOM 4819 N N . CYS A 1 614 ? -3.065 -19.687 4.028 1.00 94.25 614 CYS A N 1
ATOM 4820 C CA . CYS A 1 614 ? -3.499 -19.818 5.424 1.00 94.25 614 CYS A CA 1
ATOM 4821 C C . CYS A 1 614 ? -3.704 -21.291 5.818 1.00 94.25 614 CYS A C 1
ATOM 4823 O O . CYS A 1 614 ? -3.175 -21.747 6.824 1.00 94.25 614 CYS A O 1
ATOM 4825 N N . HIS A 1 615 ? -4.385 -22.075 4.980 1.00 93.38 615 HIS A N 1
ATOM 4826 C CA . HIS A 1 615 ? -4.575 -23.505 5.241 1.00 93.38 615 HIS A CA 1
ATOM 4827 C C . HIS A 1 615 ? -3.252 -24.275 5.322 1.00 93.38 615 HIS A C 1
ATOM 4829 O O . HIS A 1 615 ? -3.036 -25.010 6.279 1.00 93.38 615 HIS A O 1
ATOM 4835 N N . ARG A 1 616 ? -2.335 -24.058 4.367 1.00 93.69 616 ARG A N 1
ATOM 4836 C CA . ARG A 1 616 ? -1.001 -24.685 4.412 1.00 93.69 616 ARG A CA 1
ATOM 4837 C C . ARG A 1 616 ? -0.238 -24.314 5.683 1.00 93.69 616 ARG A C 1
ATOM 4839 O O . ARG A 1 616 ? 0.467 -25.143 6.242 1.00 93.69 616 ARG A O 1
ATOM 4846 N N . PHE A 1 617 ? -0.365 -23.066 6.116 1.00 93.12 617 PHE A N 1
ATOM 4847 C CA . PHE A 1 617 ? 0.292 -22.575 7.314 1.00 93.12 617 PHE A CA 1
ATOM 4848 C C . PHE A 1 617 ? -0.290 -23.175 8.601 1.00 93.12 617 PHE A C 1
ATOM 4850 O O . PHE A 1 617 ? 0.471 -23.526 9.500 1.00 93.12 617 PHE A O 1
ATOM 4857 N N . ASP A 1 618 ? -1.612 -23.341 8.679 1.00 92.19 618 ASP A N 1
ATOM 4858 C CA . ASP A 1 618 ? -2.260 -24.026 9.802 1.00 92.19 618 ASP A CA 1
ATOM 4859 C C . ASP A 1 618 ? -1.779 -25.487 9.889 1.00 92.19 618 ASP A C 1
ATOM 4861 O O . ASP A 1 618 ? -1.350 -25.925 10.956 1.00 92.19 618 ASP A O 1
ATOM 4865 N N . ASP A 1 619 ? -1.718 -26.195 8.753 1.00 93.12 619 ASP A N 1
ATOM 4866 C CA . ASP A 1 619 ? -1.190 -27.566 8.679 1.00 93.12 619 ASP A CA 1
ATOM 4867 C C . ASP A 1 619 ? 0.285 -27.659 9.133 1.00 93.12 619 ASP A C 1
ATOM 4869 O O . ASP A 1 619 ? 0.698 -28.646 9.746 1.00 93.12 619 ASP A O 1
ATOM 4873 N N . GLU A 1 620 ? 1.110 -26.656 8.807 1.00 92.94 620 GLU A N 1
ATOM 4874 C CA . GLU A 1 620 ? 2.511 -26.565 9.246 1.00 92.94 620 GLU A CA 1
ATOM 4875 C C . GLU A 1 620 ? 2.606 -26.372 10.769 1.00 92.94 620 GLU A C 1
ATOM 4877 O O . GLU A 1 620 ? 3.383 -27.067 11.426 1.00 92.94 620 GLU A O 1
ATOM 4882 N N . LEU A 1 621 ? 1.787 -25.485 11.349 1.00 90.62 621 LEU A N 1
ATOM 4883 C CA . LEU A 1 621 ? 1.761 -25.248 12.796 1.00 90.62 621 LEU A CA 1
ATOM 4884 C C . LEU A 1 621 ? 1.283 -26.471 13.585 1.00 90.62 621 LEU A C 1
ATOM 4886 O O . LEU A 1 621 ? 1.834 -26.758 14.649 1.00 90.62 621 LEU A O 1
ATOM 4890 N N . GLU A 1 622 ? 0.286 -27.199 13.079 1.00 92.44 622 GLU A N 1
ATOM 4891 C CA . GLU A 1 622 ? -0.194 -28.437 13.703 1.00 92.44 622 GLU A CA 1
ATOM 4892 C C . GLU A 1 622 ? 0.895 -29.520 13.722 1.00 92.44 622 GLU A C 1
ATOM 4894 O O . GLU A 1 622 ? 1.085 -30.189 14.741 1.00 92.44 622 GLU A O 1
ATOM 4899 N N . LYS A 1 623 ? 1.670 -29.652 12.636 1.00 94.19 623 LYS A N 1
ATOM 4900 C CA . LYS A 1 623 ? 2.823 -30.567 12.578 1.00 94.19 623 LYS A CA 1
ATOM 4901 C C . LYS A 1 623 ? 3.931 -30.156 13.549 1.00 94.19 623 LYS A C 1
ATOM 4903 O O . LYS A 1 623 ? 4.388 -30.993 14.321 1.00 94.19 623 LYS A O 1
ATOM 4908 N N . GLU A 1 624 ? 4.312 -28.874 13.565 1.00 92.50 624 GLU A N 1
ATOM 4909 C CA . GLU A 1 624 ? 5.318 -28.342 14.501 1.00 92.50 624 GLU A CA 1
ATOM 4910 C C . GLU A 1 624 ? 4.895 -28.514 15.976 1.00 92.50 624 GLU A C 1
ATOM 4912 O O . GLU A 1 624 ? 5.750 -28.634 16.859 1.00 92.50 624 GLU A O 1
ATOM 4917 N N . ALA A 1 625 ? 3.589 -28.480 16.270 1.00 90.81 625 ALA A N 1
ATOM 4918 C CA . ALA A 1 625 ? 3.055 -28.723 17.608 1.00 90.81 625 ALA A CA 1
ATOM 4919 C C . ALA A 1 625 ? 3.117 -30.211 17.984 1.00 90.81 625 ALA A C 1
ATOM 4921 O O . ALA A 1 625 ? 3.569 -30.529 19.082 1.00 90.81 625 ALA A O 1
ATOM 4922 N N . GLY A 1 626 ? 2.736 -31.110 17.068 1.00 93.06 626 GLY A N 1
ATOM 4923 C CA . GLY A 1 626 ? 2.807 -32.558 17.281 1.00 93.06 626 GLY A CA 1
ATOM 4924 C C . GLY A 1 626 ? 4.232 -33.064 17.525 1.00 93.06 626 GLY A C 1
ATOM 4925 O O . GLY A 1 626 ? 4.453 -33.845 18.445 1.00 93.06 626 GLY A O 1
ATOM 4926 N N . GLU A 1 627 ? 5.219 -32.553 16.784 1.00 94.31 627 GLU A N 1
ATOM 4927 C CA . GLU A 1 627 ? 6.636 -32.923 16.952 1.00 94.31 627 GLU A CA 1
ATOM 4928 C C . GLU A 1 627 ? 7.247 -32.469 18.289 1.00 94.31 627 GLU A C 1
ATOM 4930 O O . GLU A 1 627 ? 8.270 -33.002 18.706 1.00 94.31 627 GLU A O 1
ATOM 4935 N N . LYS A 1 628 ? 6.659 -31.473 18.966 1.00 90.62 628 LYS A N 1
ATOM 4936 C CA . LYS A 1 628 ? 7.126 -31.008 20.288 1.00 90.62 628 LYS A CA 1
ATOM 4937 C C . LYS A 1 628 ? 6.528 -31.797 21.451 1.00 90.62 628 LYS A C 1
ATOM 4939 O O . LYS A 1 628 ? 7.015 -31.656 22.574 1.00 90.62 628 LYS A O 1
ATOM 4944 N N . GLU A 1 629 ? 5.448 -32.538 21.211 1.00 86.50 629 GLU A N 1
ATOM 4945 C CA . GLU A 1 629 ? 4.801 -33.381 22.221 1.00 86.50 629 GLU A CA 1
ATOM 4946 C C . GLU A 1 629 ? 5.394 -34.801 22.282 1.00 86.50 629 GLU A C 1
ATOM 4948 O O . GLU A 1 629 ? 5.277 -35.448 23.328 1.00 86.50 629 GLU A O 1
ATOM 4953 N N . GLU A 1 630 ? 6.046 -35.261 21.206 1.00 73.44 630 GLU A N 1
ATOM 4954 C CA . GLU A 1 630 ? 6.847 -36.501 21.148 1.00 73.44 630 GLU A CA 1
ATOM 4955 C C . GLU A 1 630 ? 8.260 -36.322 21.730 1.00 73.44 630 GLU A C 1
ATOM 4957 O O . GLU A 1 630 ? 8.724 -37.264 22.425 1.00 73.44 630 GLU A O 1
#

Secondary structure (DSSP, 8-state):
---------------------------------------------TT--GGGGEEEE-TTGGGS-HHHHHHHHHHHHHTT--EEE--STTHHHHHHHHHHHHHHHS---TTPPPEEEEEEESEEEE----GGGGGG-PPPPTT-EESTT-TTS-SS--SS---S-PPPPP-----------------------EEEE--SHHHHHHHHHH-HHHHHHHHTGGG--EEEEEEEE-GGGGGGGGGGSTT--TTTS-HHHHHHHHHHHHHHHHHHHHHHHHTTS-SEEEEE-SGGGS-TTSTT---HHHHHHHHHHHHHHHT-S---EEEEEEE-SSS--HHHHHHHHHHHHHHTTSS-GGGTTT-EEEEE-TTEE-TTTTSSSS--EE----EEE----------------------GGGTTSSS---SS--TTTT--EEEGGG-SSS-HHHHHHHHHHHHHT--HHHHHHHHHSPPPHHHHHHHHHHHHHHHHHHHHHHHGGG---HHHHHHHIIIIIHHHHHHH-S---HHHHHHHHHHHHHHHHHHHHHHHHHHHHHHHHTSSSS-S---TT--SSS-HHHHHHHHHHT-SS-SEEEEE-SSHHHHHHHHHHHHHHHHHHHHHHHHHH-